Protein 2WEE (pdb70)

Sequence (381 aa):
TATQITGVVLAAGRSNRLGTPKQLLPYRDTTVLGATLDVARQAGFDQLILTLGGAASAVRRAAMMALDGTDVVVVEGCAASLRVALARVVHHPRRATGIVLMLGDQPQVVAPATLRRRIIDVGPATEIMVCRYADGVGHPFWFSRTVFGELARRLHGDKGVWWKLVHSGRHPVRELAVDGVPLDVDDTWDDYRRLLESMTATQITGVVLAAGRSNRLGTPKQLLPYRDTTVLGATLDVARQAGFDQLILTLGGAASAVRAAMMALDGTDDVVVVVEDVERGCAASLRVALARVHHPRATGIVLMLGDQPQVAPATLRRIIDVGPATEIMVCRYADGVGHPFWFSRTTVFGEELARRLHGDKGVWKLVHSGRHPVRELAVDGVPLDVDTWDDYRRLLES

Foldseek 3Di:
DQAFEEEEEEQADAQVAAPDRQLAPDDPNGHLLVLQVVLVVLQPGPAYEYEYAPCVVVCVVRDDQPRYHYHYDVCCQPRLLRSLVPDDPRYQWYWYHYSNQSVDHSVNSNVCVVCVSVFQKEWEQEPVGTADGMIHGPVCSVVSNVFDDPPRVVCVLPDPPGPYHYDYDYDHTQGDRHVVSVVVVNVD/DDAAFEEEEEEQADDQVQAPDRQLFPDDDPGHLLVLLVVLVVLQPGPAYEYEYEPCVVVCVVRDDQPRHHYDYDYADPDDAAARVLVSLVVDDPRHQKYWYHYSNQSVDHSVVSNVCVVCVSVFQKEWEQEPVGTEDGMIHGPVCSVVSNPDRHPVCVVVVLVPPPGPYHYDYDYDHGQGPRHVVSVVVSRVD

Organism: Mycobacterium tuberculosis (strain CDC 1551 / Oshkosh) (NCBI:txid83331)

Structure (mmCIF, N/CA/C/O backbone):
data_2WEE
#
_entry.id   2WEE
#
_cell.length_a   42.219
_cell.length_b   61.019
_cell.length_c   143.386
_cell.angle_alpha   90.00
_cell.angle_beta   90.00
_cell.angle_gamma   90.00
#
_symmetry.space_group_name_H-M   'P 21 21 21'
#
loop_
_entity.id
_entity.type
_entity.pdbx_description
1 polymer 'MOBA-RELATED PROTEIN'
2 non-polymer GLYCEROL
3 water water
#
loop_
_atom_site.group_PDB
_atom_site.id
_atom_site.type_symbol
_atom_site.label_atom_id
_atom_site.label_alt_id
_atom_site.label_comp_id
_atom_site.label_asym_id
_atom_site.label_entity_id
_atom_site.label_seq_id
_atom_site.pdbx_PDB_ins_code
_atom_site.Cartn_x
_atom_site.Cartn_y
_atom_site.Cartn_z
_atom_site.occupancy
_atom_site.B_iso_or_equiv
_atom_site.auth_seq_id
_atom_site.auth_comp_id
_atom_site.auth_asym_id
_atom_site.auth_atom_id
_atom_site.pdbx_PDB_model_num
ATOM 1 N N . THR A 1 2 ? 16.062 -16.390 53.013 1.00 33.76 2 THR A N 1
ATOM 2 C CA . THR A 1 2 ? 16.587 -15.239 53.813 1.00 32.15 2 THR A CA 1
ATOM 3 C C . THR A 1 2 ? 15.572 -14.834 54.882 1.00 31.78 2 THR A C 1
ATOM 4 O O . THR A 1 2 ? 14.358 -14.832 54.626 1.00 32.78 2 THR A O 1
ATOM 8 N N . ALA A 1 3 ? 16.067 -14.489 56.073 1.00 29.68 3 ALA A N 1
ATOM 9 C CA . ALA A 1 3 ? 15.210 -14.064 57.176 1.00 28.69 3 ALA A CA 1
ATOM 10 C C . ALA A 1 3 ? 14.431 -12.771 56.885 1.00 27.26 3 ALA A C 1
ATOM 11 O O . ALA A 1 3 ? 13.315 -12.587 57.382 1.00 28.20 3 ALA A O 1
ATOM 13 N N . THR A 1 4 ? 15.027 -11.870 56.102 1.00 22.88 4 THR A N 1
ATOM 14 C CA . THR A 1 4 ? 14.360 -10.638 55.700 1.00 18.88 4 THR A CA 1
ATOM 15 C C . THR A 1 4 ? 14.122 -10.678 54.200 1.00 19.01 4 THR A C 1
ATOM 16 O O . THR A 1 4 ? 14.806 -11.391 53.477 1.00 16.82 4 THR A O 1
ATOM 20 N N . GLN A 1 5 ? 13.152 -9.888 53.743 1.00 18.26 5 GLN A N 1
ATOM 21 C CA . GLN A 1 5 ? 12.753 -9.877 52.350 1.00 19.18 5 GLN A CA 1
ATOM 22 C C . GLN A 1 5 ? 12.686 -8.459 51.816 1.00 18.31 5 GLN A C 1
ATOM 23 O O . GLN A 1 5 ? 12.630 -7.502 52.589 1.00 18.10 5 GLN A O 1
ATOM 29 N N . ILE A 1 6 ? 12.726 -8.332 50.491 1.00 17.60 6 ILE A N 1
ATOM 30 C CA . ILE A 1 6 ? 12.512 -7.051 49.838 1.00 19.33 6 ILE A CA 1
ATOM 31 C C . ILE A 1 6 ? 11.385 -7.235 48.837 1.00 19.05 6 ILE A C 1
ATOM 32 O O . ILE A 1 6 ? 11.384 -8.189 48.062 1.00 18.71 6 ILE A O 1
ATOM 37 N N . THR A 1 7 ? 10.417 -6.323 48.888 1.00 15.66 7 THR A N 1
ATOM 38 C CA . THR A 1 7 ? 9.264 -6.404 48.021 1.00 15.52 7 THR A CA 1
ATOM 39 C C . THR A 1 7 ? 9.331 -5.314 46.977 1.00 15.51 7 THR A C 1
ATOM 40 O O . THR A 1 7 ? 9.697 -4.174 47.271 1.00 15.52 7 THR A O 1
ATOM 44 N N . GLY A 1 8 ? 9.001 -5.684 45.745 1.00 13.69 8 GLY A N 1
ATOM 45 C CA . GLY A 1 8 ? 8.893 -4.729 44.661 1.00 14.70 8 GLY A CA 1
ATOM 46 C C . GLY A 1 8 ? 7.430 -4.409 44.461 1.00 12.81 8 GLY A C 1
ATOM 47 O O . GLY A 1 8 ? 6.559 -5.298 44.539 1.00 15.12 8 GLY A O 1
ATOM 48 N N . VAL A 1 9 ? 7.157 -3.134 44.246 1.00 11.40 9 VAL A N 1
ATOM 49 C CA . VAL A 1 9 ? 5.794 -2.657 43.988 1.00 13.56 9 VAL A CA 1
ATOM 50 C C . VAL A 1 9 ? 5.797 -1.889 42.666 1.00 13.77 9 VAL A C 1
ATOM 51 O O . VAL A 1 9 ? 6.495 -0.892 42.525 1.00 12.68 9 VAL A O 1
ATOM 55 N N . VAL A 1 10 ? 5.034 -2.391 41.700 1.00 12.43 10 VAL A N 1
ATOM 56 C CA . VAL A 1 10 ? 4.863 -1.709 40.415 1.00 13.67 10 VAL A CA 1
ATOM 57 C C . VAL A 1 10 ? 3.491 -1.043 40.405 1.00 13.37 10 VAL A C 1
ATOM 58 O O . VAL A 1 10 ? 2.466 -1.723 40.465 1.00 15.02 10 VAL A O 1
ATOM 62 N N . LEU A 1 11 ? 3.464 0.278 40.317 1.00 13.56 11 LEU A N 1
ATOM 63 C CA . LEU A 1 11 ? 2.228 0.988 40.296 1.00 13.07 11 LEU A CA 1
ATOM 64 C C . LEU A 1 11 ? 1.816 1.159 38.845 1.00 15.00 11 LEU A C 1
ATOM 65 O O . LEU A 1 11 ? 2.545 1.696 38.083 1.00 15.39 11 LEU A O 1
ATOM 70 N N . ALA A 1 12 ? 0.645 0.641 38.516 1.00 15.25 12 ALA A N 1
ATOM 71 C CA . ALA A 1 12 ? 0.150 0.726 37.161 1.00 16.22 12 ALA A CA 1
ATOM 72 C C . ALA A 1 12 ? -1.354 1.032 37.092 1.00 17.71 12 ALA A C 1
ATOM 73 O O . ALA A 1 12 ? -2.013 0.546 36.267 1.00 17.86 12 ALA A O 1
ATOM 75 N N . ALA A 1 13 ? -1.838 1.820 38.019 1.00 20.16 13 ALA A N 1
ATOM 76 C CA . ALA A 1 13 ? -3.276 2.025 38.135 1.00 24.17 13 ALA A CA 1
ATOM 77 C C . ALA A 1 13 ? -3.774 3.251 37.388 1.00 26.24 13 ALA A C 1
ATOM 78 O O . ALA A 1 13 ? -4.985 3.382 37.172 1.00 25.84 13 ALA A O 1
ATOM 80 N N . GLY A 1 14 ? -2.844 4.130 37.004 1.00 27.59 14 GLY A N 1
ATOM 81 C CA . GLY A 1 14 ? -3.150 5.391 36.306 1.00 29.81 14 GLY A CA 1
ATOM 82 C C . GLY A 1 14 ? -3.854 5.221 34.968 1.00 31.61 14 GLY A C 1
ATOM 83 O O . GLY A 1 14 ? -3.618 4.249 34.250 1.00 30.29 14 GLY A O 1
ATOM 84 N N . ARG A 1 15 ? -4.720 6.177 34.633 1.00 33.23 15 ARG A N 1
ATOM 85 C CA . ARG A 1 15 ? -5.570 6.068 33.443 1.00 34.25 15 ARG A CA 1
ATOM 86 C C . ARG A 1 15 ? -4.942 6.649 32.175 1.00 34.00 15 ARG A C 1
ATOM 87 O O . ARG A 1 15 ? -3.914 7.318 32.230 1.00 34.79 15 ARG A O 1
ATOM 95 N N . SER A 1 16 ? -5.582 6.387 31.038 1.00 33.19 16 SER A N 1
ATOM 96 C CA . SER A 1 16 ? -5.003 6.646 29.722 1.00 32.06 16 SER A CA 1
ATOM 97 C C . SER A 1 16 ? -5.873 7.592 28.895 1.00 32.77 16 SER A C 1
ATOM 98 O O . SER A 1 16 ? -6.155 7.335 27.717 1.00 33.78 16 SER A O 1
ATOM 101 N N . ASN A 1 17 ? -6.248 8.708 29.514 1.00 32.47 17 ASN A N 1
ATOM 102 C CA . ASN A 1 17 ? -7.274 9.613 28.983 1.00 32.86 17 ASN A CA 1
ATOM 103 C C . ASN A 1 17 ? -7.017 10.228 27.598 1.00 30.59 17 ASN A C 1
ATOM 104 O O . ASN A 1 17 ? -7.959 10.485 26.837 1.00 30.87 17 ASN A O 1
ATOM 109 N N . ARG A 1 18 ? -5.751 10.465 27.274 1.00 26.92 18 ARG A N 1
ATOM 110 C CA . ARG A 1 18 ? -5.392 11.136 26.021 1.00 26.40 18 ARG A CA 1
ATOM 111 C C . ARG A 1 18 ? -4.835 10.161 24.979 1.00 23.51 18 ARG A C 1
ATOM 112 O O . ARG A 1 18 ? -4.253 10.581 23.970 1.00 24.69 18 ARG A O 1
ATOM 120 N N . LEU A 1 19 ? -5.026 8.867 25.227 1.00 20.83 19 LEU A N 1
ATOM 121 C CA . LEU A 1 19 ? -4.593 7.811 24.297 1.00 18.64 19 LEU A CA 1
ATOM 122 C C . LEU A 1 19 ? -5.754 7.148 23.557 1.00 17.38 19 LEU A C 1
ATOM 123 O O . LEU A 1 19 ? -5.691 6.982 22.339 1.00 17.91 19 LEU A O 1
ATOM 128 N N . GLY A 1 20 ? -6.798 6.753 24.285 1.00 17.98 20 GLY A N 1
ATOM 129 C CA . GLY A 1 20 ? -7.936 6.042 23.687 1.00 17.78 20 GLY A CA 1
ATOM 130 C C . GLY A 1 20 ? -7.807 4.531 23.802 1.00 17.35 20 GLY A C 1
ATOM 131 O O . GLY A 1 20 ? -8.648 3.776 23.295 1.00 17.57 20 GLY A O 1
ATOM 132 N N . THR A 1 21 ? -6.727 4.099 24.448 1.00 16.63 21 THR A N 1
ATOM 133 C CA . THR A 1 21 ? -6.423 2.690 24.679 1.00 15.91 21 THR A CA 1
ATOM 134 C C . THR A 1 21 ? -5.535 2.618 25.930 1.00 16.30 21 THR A C 1
ATOM 135 O O . THR A 1 21 ? -4.816 3.577 26.208 1.00 16.08 21 THR A O 1
ATOM 139 N N . PRO A 1 22 ? -5.592 1.505 26.698 1.00 15.19 22 PRO A N 1
ATOM 140 C CA . PRO A 1 22 ? -4.762 1.432 27.920 1.00 14.23 22 PRO A CA 1
ATOM 141 C C . PRO A 1 22 ? -3.239 1.525 27.684 1.00 14.93 22 PRO A C 1
ATOM 142 O O . PRO A 1 22 ? -2.659 0.729 26.934 1.00 14.37 22 PRO A O 1
ATOM 146 N N . LYS A 1 23 ? -2.601 2.494 28.334 1.00 14.71 23 LYS A N 1
ATOM 147 C CA . LYS A 1 23 ? -1.159 2.702 28.195 1.00 14.58 23 LYS A CA 1
ATOM 148 C C . LYS A 1 23 ? -0.354 1.456 28.589 1.00 13.91 23 LYS A C 1
ATOM 149 O O . LYS A 1 23 ? 0.742 1.194 28.050 1.00 14.33 23 LYS A O 1
ATOM 155 N N . GLN A 1 24 ? -0.897 0.693 29.544 1.00 13.24 24 GLN A N 1
ATOM 156 C CA . GLN A 1 24 ? -0.243 -0.503 30.056 1.00 15.52 24 GLN A CA 1
ATOM 157 C C . GLN A 1 24 ? -0.045 -1.552 28.959 1.00 15.01 24 GLN A C 1
ATOM 158 O O . GLN A 1 24 ? 0.889 -2.345 29.018 1.00 15.65 24 GLN A O 1
ATOM 164 N N . LEU A 1 25 ? -0.927 -1.543 27.961 1.00 15.01 25 LEU A N 1
ATOM 165 C CA . LEU A 1 25 ? -0.924 -2.585 26.926 1.00 14.25 25 LEU A CA 1
ATOM 166 C C . LEU A 1 25 ? -0.361 -2.137 25.571 1.00 16.23 25 LEU A C 1
ATOM 167 O O . LEU A 1 25 ? -0.420 -2.888 24.603 1.00 15.44 25 LEU A O 1
ATOM 172 N N . LEU A 1 26 ? 0.207 -0.933 25.512 1.00 14.15 26 LEU A N 1
ATOM 173 C CA . LEU A 1 26 ? 0.853 -0.446 24.288 1.00 15.32 26 LEU A CA 1
ATOM 174 C C . LEU A 1 26 ? 2.006 -1.377 23.909 1.00 15.27 26 LEU A C 1
ATOM 175 O O . LEU A 1 26 ? 2.703 -1.873 24.789 1.00 12.63 26 LEU A O 1
ATOM 180 N N . PRO A 1 27 ? 2.197 -1.640 22.601 1.00 16.46 27 PRO A N 1
ATOM 181 C CA . PRO A 1 27 ? 3.289 -2.528 22.225 1.00 16.54 27 PRO A CA 1
ATOM 182 C C . PRO A 1 27 ? 4.636 -1.901 22.541 1.00 16.89 27 PRO A C 1
ATOM 183 O O . PRO A 1 27 ? 4.821 -0.700 22.344 1.00 15.10 27 PRO A O 1
ATOM 187 N N . TYR A 1 28 ? 5.556 -2.715 23.047 1.00 17.90 28 TYR A N 1
ATOM 188 C CA . TYR A 1 28 ? 6.924 -2.283 23.279 1.00 18.59 28 TYR A CA 1
ATOM 189 C C . TYR A 1 28 ? 7.819 -3.499 23.176 1.00 20.42 28 TYR A C 1
ATOM 190 O O . TYR A 1 28 ? 7.606 -4.485 23.874 1.00 19.94 28 TYR A O 1
ATOM 199 N N . ARG A 1 29 ? 8.792 -3.436 22.270 1.00 24.79 29 ARG A N 1
ATOM 200 C CA . ARG A 1 29 ? 9.834 -4.469 22.148 1.00 27.53 29 ARG A CA 1
ATOM 201 C C . ARG A 1 29 ? 9.264 -5.889 22.233 1.00 28.49 29 ARG A C 1
ATOM 202 O O . ARG A 1 29 ? 9.646 -6.670 23.114 1.00 29.39 29 ARG A O 1
ATOM 210 N N . ASP A 1 30 ? 8.291 -6.198 21.402 1.00 29.34 30 ASP A N 1
ATOM 211 C CA . ASP A 1 30 ? 7.727 -7.554 21.331 1.00 29.36 30 ASP A CA 1
ATOM 212 C C . ASP A 1 30 ? 6.906 -7.981 22.516 1.00 27.32 30 ASP A C 1
ATOM 213 O O . ASP A 1 30 ? 6.535 -9.074 22.625 1.00 28.65 30 ASP A O 1
ATOM 218 N N . THR A 1 31 ? 6.561 -7.027 23.355 1.00 24.33 31 THR A N 1
ATOM 219 C CA . THR A 1 31 ? 5.714 -7.236 24.506 1.00 22.35 31 THR A CA 1
ATOM 220 C C . THR A 1 31 ? 4.892 -5.964 24.712 1.00 21.16 31 THR A C 1
ATOM 221 O O . THR A 1 31 ? 4.678 -5.283 23.776 1.00 21.17 31 THR A O 1
ATOM 225 N N . THR A 1 32 ? 4.317 -5.745 25.880 1.00 18.44 32 THR A N 1
ATOM 226 C CA . THR A 1 32 ? 3.646 -4.493 26.195 1.00 18.92 32 THR A CA 1
ATOM 227 C C . THR A 1 32 ? 4.502 -3.555 27.088 1.00 17.17 32 THR A C 1
ATOM 228 O O . THR A 1 32 ? 5.434 -3.973 27.644 1.00 15.19 32 THR A O 1
ATOM 232 N N . VAL A 1 33 ? 4.159 -2.273 27.197 1.00 15.72 33 VAL A N 1
ATOM 233 C CA . VAL A 1 33 ? 4.892 -1.376 28.105 1.00 14.21 33 VAL A CA 1
ATOM 234 C C . VAL A 1 33 ? 4.923 -1.940 29.535 1.00 13.93 33 VAL A C 1
ATOM 235 O O . VAL A 1 33 ? 5.989 -2.050 30.160 1.00 13.01 33 VAL A O 1
ATOM 239 N N . LEU A 1 34 ? 3.753 -2.305 30.048 1.00 12.73 34 LEU A N 1
ATOM 240 C CA . LEU A 1 34 ? 3.692 -2.878 31.393 1.00 12.33 34 LEU A CA 1
ATOM 241 C C . LEU A 1 34 ? 4.405 -4.240 31.475 1.00 12.70 34 LEU A C 1
ATOM 242 O O . LEU A 1 34 ? 5.104 -4.521 32.448 1.00 14.24 34 LEU A O 1
ATOM 247 N N . GLY A 1 35 ? 4.225 -5.078 30.461 1.00 14.95 35 GLY A N 1
ATOM 248 C CA . GLY A 1 35 ? 4.915 -6.372 30.409 1.00 14.28 35 GLY A CA 1
ATOM 249 C C . GLY A 1 35 ? 6.436 -6.260 30.481 1.00 14.56 35 GLY A C 1
ATOM 250 O O . GLY A 1 35 ? 7.091 -7.002 31.234 1.00 15.03 35 GLY A O 1
ATOM 251 N N . ALA A 1 36 ? 7.002 -5.348 29.692 1.00 13.21 36 ALA A N 1
ATOM 252 C CA . ALA A 1 36 ? 8.445 -5.104 29.732 1.00 15.28 36 ALA A CA 1
ATOM 253 C C . ALA A 1 36 ? 8.891 -4.679 31.131 1.00 15.31 36 ALA A C 1
ATOM 254 O O . ALA A 1 36 ? 9.899 -5.163 31.624 1.00 14.56 36 ALA A O 1
ATOM 256 N N . THR A 1 37 ? 8.150 -3.756 31.750 1.00 15.41 37 THR A N 1
ATOM 257 C CA . THR A 1 37 ? 8.430 -3.323 33.133 1.00 14.58 37 THR A CA 1
ATOM 258 C C . THR A 1 37 ? 8.421 -4.501 34.104 1.00 15.76 37 THR A C 1
ATOM 259 O O . THR A 1 37 ? 9.354 -4.673 34.895 1.00 14.73 37 THR A O 1
ATOM 263 N N . LEU A 1 38 ? 7.380 -5.321 34.021 1.00 16.26 38 LEU A N 1
ATOM 264 C CA . LEU A 1 38 ? 7.300 -6.515 34.879 1.00 15.66 38 LEU A CA 1
ATOM 265 C C . LEU A 1 38 ? 8.445 -7.494 34.604 1.00 16.62 38 LEU A C 1
ATOM 266 O O . LEU A 1 38 ? 9.007 -8.082 35.535 1.00 18.56 38 LEU A O 1
ATOM 271 N N . ASP A 1 39 ? 8.800 -7.665 33.333 1.00 17.44 39 ASP A N 1
ATOM 272 C CA . ASP A 1 39 ? 9.918 -8.534 32.965 1.00 17.63 39 ASP A CA 1
ATOM 273 C C . ASP A 1 39 ? 11.222 -8.096 33.611 1.00 18.40 39 ASP A C 1
ATOM 274 O O . ASP A 1 39 ? 11.987 -8.931 34.087 1.00 21.37 39 ASP A O 1
ATOM 279 N N . VAL A 1 40 ? 11.466 -6.790 33.615 1.00 17.20 40 VAL A N 1
ATOM 280 C CA . VAL A 1 40 ? 12.639 -6.211 34.255 1.00 18.10 40 VAL A CA 1
ATOM 281 C C . VAL A 1 40 ? 12.579 -6.479 35.769 1.00 19.06 40 VAL A C 1
ATOM 282 O O . VAL A 1 40 ? 13.560 -6.954 36.355 1.00 16.73 40 VAL A O 1
ATOM 286 N N . ALA A 1 41 ? 11.433 -6.174 36.393 1.00 18.43 41 ALA A N 1
ATOM 287 C CA . ALA A 1 41 ? 11.238 -6.416 37.843 1.00 15.03 41 ALA A CA 1
ATOM 288 C C . ALA A 1 41 ? 11.476 -7.881 38.227 1.00 14.28 41 ALA A C 1
ATOM 289 O O . ALA A 1 41 ? 12.000 -8.170 39.301 1.00 16.23 41 ALA A O 1
ATOM 291 N N . ARG A 1 42 ? 11.097 -8.790 37.339 1.00 17.59 42 ARG A N 1
ATOM 292 C CA . ARG A 1 42 ? 11.241 -10.228 37.597 1.00 18.45 42 ARG A CA 1
ATOM 293 C C . ARG A 1 42 ? 12.693 -10.717 37.591 1.00 20.23 42 ARG A C 1
ATOM 294 O O . ARG A 1 42 ? 12.975 -11.808 38.097 1.00 18.99 42 ARG A O 1
ATOM 302 N N . GLN A 1 43 ? 13.591 -9.920 37.012 1.00 19.72 43 GLN A N 1
ATOM 303 C CA . GLN A 1 43 ? 15.027 -10.233 36.954 1.00 23.02 43 GLN A CA 1
ATOM 304 C C . GLN A 1 43 ? 15.800 -9.701 38.162 1.00 23.03 43 GLN A C 1
ATOM 305 O O . GLN A 1 43 ? 16.946 -10.099 38.390 1.00 25.02 43 GLN A O 1
ATOM 311 N N . ALA A 1 44 ? 15.168 -8.808 38.927 1.00 20.75 44 ALA A N 1
ATOM 312 C CA . ALA A 1 44 ? 15.826 -8.051 39.983 1.00 19.67 44 ALA A CA 1
ATOM 313 C C . ALA A 1 44 ? 16.143 -8.853 41.242 1.00 19.61 44 ALA A C 1
ATOM 314 O O . ALA A 1 44 ? 16.998 -8.453 42.022 1.00 21.83 44 ALA A O 1
ATOM 316 N N . GLY A 1 45 ? 15.449 -9.969 41.449 1.00 18.93 45 GLY A N 1
ATOM 317 C CA . GLY A 1 45 ? 15.682 -10.778 42.649 1.00 18.82 45 GLY A CA 1
ATOM 318 C C . GLY A 1 45 ? 14.828 -10.365 43.841 1.00 19.05 45 GLY A C 1
ATOM 319 O O . GLY A 1 45 ? 15.231 -10.582 45.005 1.00 19.42 45 GLY A O 1
ATOM 320 N N . PHE A 1 46 ? 13.656 -9.782 43.560 1.00 18.33 46 PHE A N 1
ATOM 321 C CA . PHE A 1 46 ? 12.668 -9.471 44.615 1.00 15.91 46 PHE A CA 1
ATOM 322 C C . PHE A 1 46 ? 12.116 -10.760 45.215 1.00 16.35 46 PHE A C 1
ATOM 323 O O . PHE A 1 46 ? 11.999 -11.767 44.520 1.00 17.32 46 PHE A O 1
ATOM 331 N N . ASP A 1 47 ? 11.797 -10.727 46.506 1.00 14.63 47 ASP A N 1
ATOM 332 C CA . ASP A 1 47 ? 11.177 -11.879 47.164 1.00 15.44 47 ASP A CA 1
ATOM 333 C C . ASP A 1 47 ? 9.677 -11.912 46.903 1.00 14.52 47 ASP A C 1
ATOM 334 O O . ASP A 1 47 ? 9.051 -12.948 46.997 1.00 15.44 47 ASP A O 1
ATOM 339 N N . GLN A 1 48 ? 9.118 -10.737 46.607 1.00 13.56 48 GLN A N 1
ATOM 340 C CA . GLN A 1 48 ? 7.701 -10.574 46.331 1.00 13.25 48 GLN A CA 1
ATOM 341 C C . GLN A 1 48 ? 7.537 -9.449 45.335 1.00 13.36 48 GLN A C 1
ATOM 342 O O . GLN A 1 48 ? 8.271 -8.451 45.395 1.00 13.57 48 GLN A O 1
ATOM 348 N N . LEU A 1 49 ? 6.551 -9.578 44.455 1.00 14.10 49 LEU A N 1
ATOM 349 C CA . LEU A 1 49 ? 6.272 -8.520 43.481 1.00 14.22 49 LEU A CA 1
ATOM 350 C C . LEU A 1 49 ? 4.784 -8.240 43.507 1.00 15.20 49 LEU A C 1
ATOM 351 O O . LEU A 1 49 ? 3.963 -9.154 43.342 1.00 15.67 49 LEU A O 1
ATOM 356 N N . ILE A 1 50 ? 4.452 -6.980 43.779 1.00 13.37 50 ILE A N 1
ATOM 357 C CA . ILE A 1 50 ? 3.067 -6.518 43.855 1.00 14.26 50 ILE A CA 1
ATOM 358 C C . ILE A 1 50 ? 2.817 -5.594 42.684 1.00 13.84 50 ILE A C 1
ATOM 359 O O . ILE A 1 50 ? 3.646 -4.742 42.387 1.00 14.38 50 ILE A O 1
ATOM 364 N N . LEU A 1 51 ? 1.672 -5.760 42.030 1.00 12.62 51 LEU A N 1
ATOM 365 C CA . LEU A 1 51 ? 1.280 -4.911 40.902 1.00 13.48 51 LEU A CA 1
ATOM 366 C C . LEU A 1 51 ? -0.062 -4.254 41.185 1.00 12.40 51 LEU A C 1
ATOM 367 O O . LEU A 1 51 ? -1.003 -4.950 41.532 1.00 13.47 51 LEU A O 1
ATOM 372 N N . THR A 1 52 ? -0.163 -2.921 41.057 1.00 12.59 52 THR A N 1
ATOM 373 C CA . THR A 1 52 ? -1.484 -2.300 41.212 1.00 16.29 52 THR A CA 1
ATOM 374 C C . THR A 1 52 ? -2.096 -1.994 39.856 1.00 16.19 52 THR A C 1
ATOM 375 O O . THR A 1 52 ? -1.396 -1.534 38.938 1.00 15.48 52 THR A O 1
ATOM 379 N N . LEU A 1 53 ? -3.398 -2.227 39.731 1.00 15.01 53 LEU A N 1
ATOM 380 C CA . LEU A 1 53 ? -4.103 -1.901 38.502 1.00 16.44 53 LEU A CA 1
ATOM 381 C C . LEU A 1 53 ? -5.366 -1.099 38.795 1.00 18.25 53 LEU A C 1
ATOM 382 O O . LEU A 1 53 ? -5.859 -1.102 39.926 1.00 15.88 53 LEU A O 1
ATOM 387 N N . GLY A 1 54 ? -5.871 -0.406 37.771 1.00 18.60 54 GLY A N 1
ATOM 388 C CA . GLY A 1 54 ? -7.060 0.436 37.892 1.00 20.30 54 GLY A CA 1
ATOM 389 C C . GLY A 1 54 ? -8.133 0.027 36.906 1.00 19.86 54 GLY A C 1
ATOM 390 O O . GLY A 1 54 ? -8.435 -1.148 36.771 1.00 22.41 54 GLY A O 1
ATOM 391 N N . GLY A 1 55 ? -8.702 1.006 36.201 1.00 22.33 55 GLY A N 1
ATOM 392 C CA . GLY A 1 55 ? -9.779 0.736 35.249 1.00 22.55 55 GLY A CA 1
ATOM 393 C C . GLY A 1 55 ? -9.422 -0.335 34.235 1.00 23.36 55 GLY A C 1
ATOM 394 O O . GLY A 1 55 ? -10.274 -1.121 33.822 1.00 24.63 55 GLY A O 1
ATOM 395 N N . ALA A 1 56 ? -8.148 -0.371 33.852 1.00 22.68 56 ALA A N 1
ATOM 396 C CA . ALA A 1 56 ? -7.654 -1.313 32.849 1.00 22.57 56 ALA A CA 1
ATOM 397 C C . ALA A 1 56 ? -7.402 -2.741 33.355 1.00 21.79 56 ALA A C 1
ATOM 398 O O . ALA A 1 56 ? -6.942 -3.595 32.588 1.00 22.93 56 ALA A O 1
ATOM 400 N N . ALA A 1 57 ? -7.738 -3.017 34.619 1.00 20.65 57 ALA A N 1
ATOM 401 C CA . ALA A 1 57 ? -7.389 -4.293 35.252 1.00 19.86 57 ALA A CA 1
ATOM 402 C C . ALA A 1 57 ? -7.809 -5.523 34.468 1.00 20.08 57 ALA A C 1
ATOM 403 O O . ALA A 1 57 ? -6.964 -6.367 34.167 1.00 21.26 57 ALA A O 1
ATOM 405 N N . SER A 1 58 ? -9.094 -5.626 34.122 1.00 20.97 58 SER A N 1
ATOM 406 C CA . SER A 1 58 ? -9.574 -6.817 33.403 1.00 23.12 58 SER A CA 1
ATOM 407 C C . SER A 1 58 ? -8.924 -7.000 32.029 1.00 22.86 58 SER A C 1
ATOM 408 O O . SER A 1 58 ? -8.582 -8.130 31.638 1.00 22.04 58 SER A O 1
ATOM 411 N N . ALA A 1 59 ? -8.734 -5.891 31.317 1.00 22.43 59 ALA A N 1
ATOM 412 C CA . ALA A 1 59 ? -8.060 -5.914 30.020 1.00 23.26 59 ALA A CA 1
ATOM 413 C C . ALA A 1 59 ? -6.604 -6.336 30.162 1.00 23.14 59 ALA A C 1
ATOM 414 O O . ALA A 1 59 ? -6.099 -7.115 29.348 1.00 23.36 59 ALA A O 1
ATOM 416 N N . VAL A 1 60 ? -5.934 -5.830 31.199 1.00 20.85 60 VAL A N 1
ATOM 417 C CA . VAL A 1 60 ? -4.566 -6.228 31.486 1.00 20.00 60 VAL A CA 1
ATOM 418 C C . VAL A 1 60 ? -4.532 -7.712 31.861 1.00 21.63 60 VAL A C 1
ATOM 419 O O . VAL A 1 60 ? -3.690 -8.439 31.357 1.00 20.77 60 VAL A O 1
ATOM 423 N N . ARG A 1 61 ? -5.455 -8.147 32.725 1.00 23.56 61 ARG A N 1
ATOM 424 C CA A ARG A 1 61 ? -5.504 -9.546 33.160 0.50 25.99 61 ARG A CA 1
ATOM 425 C CA B ARG A 1 61 ? -5.517 -9.543 33.167 0.50 26.44 61 ARG A CA 1
ATOM 426 C C . ARG A 1 61 ? -5.733 -10.514 32.006 1.00 27.30 61 ARG A C 1
ATOM 427 O O . ARG A 1 61 ? -5.186 -11.625 32.003 1.00 28.25 61 ARG A O 1
ATOM 442 N N . ALA A 1 62 ? -6.533 -10.094 31.028 1.00 27.97 62 ALA A N 1
ATOM 443 C CA . ALA A 1 62 ? -6.865 -10.943 29.878 1.00 28.89 62 ALA A CA 1
ATOM 444 C C . ALA A 1 62 ? -5.748 -10.984 28.830 1.00 29.20 62 ALA A C 1
ATOM 445 O O . ALA A 1 62 ? -5.705 -11.890 27.992 1.00 29.23 62 ALA A O 1
ATOM 447 N N . ALA A 1 63 ? -4.848 -10.004 28.876 1.00 28.15 63 ALA A N 1
ATOM 448 C CA . ALA A 1 63 ? -3.789 -9.893 27.871 1.00 27.73 63 ALA A CA 1
ATOM 449 C C . ALA A 1 63 ? -2.431 -10.353 28.375 1.00 27.05 63 ALA A C 1
ATOM 450 O O . ALA A 1 63 ? -1.552 -10.701 27.579 1.00 29.65 63 ALA A O 1
ATOM 452 N N . MET A 1 64 ? -2.279 -10.391 29.695 1.00 26.09 64 MET A N 1
ATOM 453 C CA A MET A 1 64 ? -0.972 -10.597 30.307 0.50 25.94 64 MET A CA 1
ATOM 454 C CA B MET A 1 64 ? -0.978 -10.583 30.323 0.50 25.58 64 MET A CA 1
ATOM 455 C C . MET A 1 64 ? -1.006 -11.675 31.384 1.00 25.38 64 MET A C 1
ATOM 456 O O . MET A 1 64 ? -1.954 -11.761 32.156 1.00 25.64 64 MET A O 1
ATOM 465 N N . ALA A 1 65 ? 0.043 -12.495 31.424 1.00 27.34 65 ALA A N 1
ATOM 466 C CA . ALA A 1 65 ? 0.173 -13.525 32.449 1.00 28.73 65 ALA A CA 1
ATOM 467 C C . ALA A 1 65 ? 0.830 -12.920 33.700 1.00 31.06 65 ALA A C 1
ATOM 468 O O . ALA A 1 65 ? 1.953 -12.409 33.640 1.00 32.54 65 ALA A O 1
ATOM 470 N N . LEU A 1 66 ? 0.120 -12.981 34.827 1.00 32.30 66 LEU A N 1
ATOM 471 C CA . LEU A 1 66 ? 0.548 -12.303 36.054 1.00 33.46 66 LEU A CA 1
ATOM 472 C C . LEU A 1 66 ? 0.851 -13.261 37.214 1.00 35.18 66 LEU A C 1
ATOM 473 O O . LEU A 1 66 ? 0.766 -12.890 38.391 1.00 35.54 66 LEU A O 1
ATOM 478 N N . ASP A 1 67 ? 1.210 -14.496 36.867 1.00 35.86 67 ASP A N 1
ATOM 479 C CA . ASP A 1 67 ? 1.690 -15.478 37.834 1.00 37.09 67 ASP A CA 1
ATOM 480 C C . ASP A 1 67 ? 2.975 -14.970 38.492 1.00 35.50 67 ASP A C 1
ATOM 481 O O . ASP A 1 67 ? 3.771 -14.262 37.864 1.00 37.01 67 ASP A O 1
ATOM 486 N N . GLY A 1 68 ? 3.157 -15.314 39.762 1.00 33.88 68 GLY A N 1
ATOM 487 C CA . GLY A 1 68 ? 4.304 -14.839 40.531 1.00 29.28 68 GLY A CA 1
ATOM 488 C C . GLY A 1 68 ? 4.136 -13.431 41.071 1.00 26.13 68 GLY A C 1
ATOM 489 O O . GLY A 1 68 ? 4.970 -12.955 41.830 1.00 22.74 68 GLY A O 1
ATOM 490 N N . THR A 1 69 ? 3.038 -12.777 40.698 1.00 24.39 69 THR A N 1
ATOM 491 C CA . THR A 1 69 ? 2.778 -11.390 41.090 1.00 23.51 69 THR A CA 1
ATOM 492 C C . THR A 1 69 ? 1.491 -11.302 41.909 1.00 21.14 69 THR A C 1
ATOM 493 O O . THR A 1 69 ? 0.483 -11.920 41.564 1.00 18.62 69 THR A O 1
ATOM 497 N N . ASP A 1 70 ? 1.529 -10.538 42.995 1.00 16.08 70 ASP A N 1
ATOM 498 C CA . ASP A 1 70 ? 0.327 -10.272 43.768 1.00 15.01 70 ASP A CA 1
ATOM 499 C C . ASP A 1 70 ? -0.348 -9.071 43.122 1.00 15.86 70 ASP A C 1
ATOM 500 O O . ASP A 1 70 ? 0.235 -7.980 43.084 1.00 15.06 70 ASP A O 1
ATOM 505 N N . VAL A 1 71 ? -1.541 -9.274 42.565 1.00 14.87 71 VAL A N 1
ATOM 506 C CA . VAL A 1 71 ? -2.259 -8.194 41.868 1.00 15.66 71 VAL A CA 1
ATOM 507 C C . VAL A 1 71 ? -3.317 -7.575 42.777 1.00 15.45 71 VAL A C 1
ATOM 508 O O . VAL A 1 71 ? -4.130 -8.284 43.383 1.00 15.09 71 VAL A O 1
ATOM 512 N N . VAL A 1 72 ? -3.314 -6.251 42.831 1.00 17.44 72 VAL A N 1
ATOM 513 C CA . VAL A 1 72 ? -4.203 -5.467 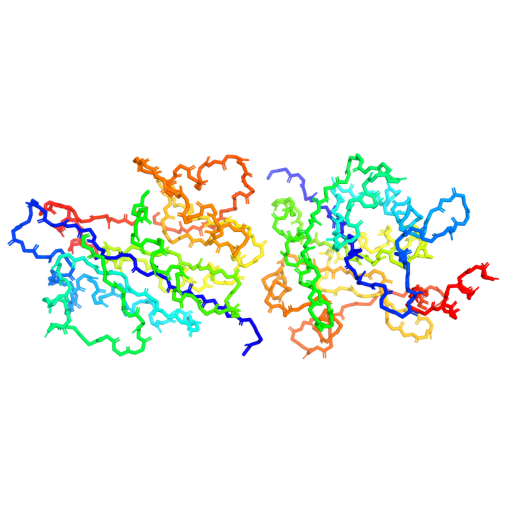43.667 1.00 16.95 72 VAL A CA 1
ATOM 514 C C . VAL A 1 72 ? -4.920 -4.453 42.777 1.00 14.65 72 VAL A C 1
ATOM 515 O O . VAL A 1 72 ? -4.285 -3.778 41.976 1.00 14.24 72 VAL A O 1
ATOM 519 N N . VAL A 1 73 ? -6.242 -4.389 42.900 1.00 16.06 73 VAL A N 1
ATOM 520 C CA . VAL A 1 73 ? -7.056 -3.513 42.048 1.00 18.14 73 VAL A CA 1
ATOM 521 C C . VAL A 1 73 ? -7.690 -2.361 42.854 1.00 19.61 73 VAL A C 1
ATOM 522 O O . VAL A 1 73 ? -8.244 -2.569 43.948 1.00 18.98 73 VAL A O 1
ATOM 526 N N . VAL A 1 74 ? -7.550 -1.145 42.331 1.00 19.71 74 VAL A N 1
ATOM 527 C CA . VAL A 1 74 ? -8.256 0.035 42.839 1.00 24.10 74 VAL A CA 1
ATOM 528 C C . VAL A 1 74 ? -9.233 0.509 41.771 1.00 25.96 74 VAL A C 1
ATOM 529 O O . VAL A 1 74 ? -9.096 0.156 40.595 1.00 26.09 74 VAL A O 1
ATOM 533 N N . GLU A 1 75 ? -10.208 1.320 42.170 1.00 29.73 75 GLU A N 1
ATOM 534 C CA . GLU A 1 75 ? -11.094 1.986 41.210 1.00 31.70 75 GLU A CA 1
ATOM 535 C C . GLU A 1 75 ? -10.601 3.388 40.857 1.00 32.48 75 GLU A C 1
ATOM 536 O O . GLU A 1 75 ? -9.468 3.753 41.177 1.00 33.38 75 GLU A O 1
ATOM 542 N N . GLY A 1 80 ? 1.228 11.132 45.326 1.00 53.55 80 GLY A N 1
ATOM 543 C CA . GLY A 1 80 ? 1.448 10.409 44.083 1.00 54.40 80 GLY A CA 1
ATOM 544 C C . GLY A 1 80 ? 0.902 8.997 44.172 1.00 54.71 80 GLY A C 1
ATOM 545 O O . GLY A 1 80 ? 1.595 8.090 44.635 1.00 55.42 80 GLY A O 1
ATOM 546 N N . CYS A 1 81 ? -0.342 8.817 43.725 1.00 53.91 81 CYS A N 1
ATOM 547 C CA . CYS A 1 81 ? -1.026 7.510 43.734 1.00 52.06 81 CYS A CA 1
ATOM 548 C C . CYS A 1 81 ? -1.299 6.998 45.144 1.00 48.42 81 CYS A C 1
ATOM 549 O O . CYS A 1 81 ? -0.942 5.864 45.488 1.00 47.04 81 CYS A O 1
ATOM 552 N N . ALA A 1 82 ? -1.948 7.843 45.943 1.00 44.71 82 ALA A N 1
ATOM 553 C CA . ALA A 1 82 ? -2.215 7.563 47.356 1.00 40.86 82 ALA A CA 1
ATOM 554 C C . ALA A 1 82 ? -2.948 6.237 47.605 1.00 37.93 82 ALA A C 1
ATOM 555 O O . ALA A 1 82 ? -2.455 5.387 48.355 1.00 36.35 82 ALA A O 1
ATOM 557 N N . ALA A 1 83 ? -4.102 6.059 46.959 1.00 32.98 83 ALA A N 1
ATOM 558 C CA . ALA A 1 83 ? -4.940 4.870 47.143 1.00 28.50 83 ALA A CA 1
ATOM 559 C C . ALA A 1 83 ? -4.282 3.589 46.640 1.00 23.34 83 ALA A C 1
ATOM 560 O O . ALA A 1 83 ? -4.373 2.540 47.281 1.00 22.45 83 ALA A O 1
ATOM 562 N N . SER A 1 84 ? -3.625 3.684 45.490 1.00 22.27 84 SER A N 1
ATOM 563 C CA . SER A 1 84 ? -2.975 2.536 44.862 1.00 22.26 84 SER A CA 1
ATOM 564 C C . SER A 1 84 ? -1.836 2.019 45.756 1.00 22.18 84 SER A C 1
ATOM 565 O O . SER A 1 84 ? -1.750 0.816 46.048 1.00 23.49 84 SER A O 1
ATOM 568 N N . LEU A 1 85 ? -0.987 2.940 46.216 1.00 22.37 85 LEU A N 1
ATOM 569 C CA . LEU A 1 85 ? 0.124 2.576 47.091 1.00 22.73 85 LEU A CA 1
ATOM 570 C C . LEU A 1 85 ? -0.383 2.035 48.431 1.00 20.44 85 LEU A C 1
ATOM 571 O O . LEU A 1 85 ? 0.131 1.034 48.935 1.00 19.78 85 LEU A O 1
ATOM 576 N N . ARG A 1 86 ? -1.384 2.707 48.999 1.00 19.78 86 ARG A N 1
ATOM 577 C CA . ARG A 1 86 ? -2.035 2.285 50.242 1.00 19.15 86 ARG A CA 1
ATOM 578 C C . ARG A 1 86 ? -2.464 0.817 50.195 1.00 16.41 86 ARG A C 1
ATOM 579 O O . ARG A 1 86 ? -2.209 0.050 51.130 1.00 19.07 86 ARG A O 1
ATOM 587 N N . VAL A 1 87 ? -3.126 0.419 49.115 1.00 15.28 87 VAL A N 1
ATOM 588 C CA . VAL A 1 87 ? -3.643 -0.965 49.040 1.00 14.81 87 VAL A CA 1
ATOM 589 C C . VAL A 1 87 ? -2.535 -1.961 48.650 1.00 12.86 87 VAL A C 1
ATOM 590 O O . VAL A 1 87 ? -2.600 -3.151 48.997 1.00 14.41 87 VAL A O 1
ATOM 594 N N . ALA A 1 88 ? -1.490 -1.484 47.987 1.00 12.99 88 ALA A N 1
ATOM 595 C CA . ALA A 1 88 ? -0.302 -2.327 47.765 1.00 12.75 88 ALA A CA 1
ATOM 596 C C . ALA A 1 88 ? 0.386 -2.667 49.094 1.00 11.59 88 ALA A C 1
ATOM 597 O O . ALA A 1 88 ? 0.790 -3.827 49.328 1.00 13.34 88 ALA A O 1
ATOM 599 N N . LEU A 1 89 ? 0.526 -1.664 49.961 1.00 12.93 89 LEU A N 1
ATOM 600 C CA . LEU A 1 89 ? 1.162 -1.894 51.266 1.00 12.27 89 LEU A CA 1
ATOM 601 C C . LEU A 1 89 ? 0.488 -3.015 52.068 1.00 12.85 89 LEU A C 1
ATOM 602 O O . LEU A 1 89 ? 1.148 -3.775 52.764 1.00 12.56 89 LEU A O 1
ATOM 607 N N . ALA A 1 90 ? -0.828 -3.131 51.944 1.00 11.91 90 ALA A N 1
ATOM 608 C CA . ALA A 1 90 ? -1.587 -4.149 52.646 1.00 11.04 90 ALA A CA 1
ATOM 609 C C . ALA A 1 90 ? -1.126 -5.556 52.260 1.00 10.35 90 ALA A C 1
ATOM 610 O O . ALA A 1 90 ? -1.302 -6.501 53.010 1.00 11.64 90 ALA A O 1
ATOM 612 N N . ARG A 1 91 ? -0.535 -5.685 51.073 1.00 11.36 91 ARG A N 1
ATOM 613 C CA . ARG A 1 91 ? -0.104 -7.011 50.590 1.00 12.63 91 ARG A CA 1
ATOM 614 C C . ARG A 1 91 ? 1.370 -7.306 50.898 1.00 11.48 91 ARG A C 1
ATOM 615 O O . ARG A 1 91 ? 1.831 -8.432 50.738 1.00 11.50 91 ARG A O 1
ATOM 623 N N . VAL A 1 92 ? 2.124 -6.302 51.328 1.00 12.56 92 VAL A N 1
ATOM 624 C CA A VAL A 1 92 ? 3.554 -6.498 51.617 0.50 11.25 92 VAL A CA 1
ATOM 625 C CA B VAL A 1 92 ? 3.555 -6.513 51.600 0.50 12.32 92 VAL A CA 1
ATOM 626 C C . VAL A 1 92 ? 3.785 -7.571 52.694 1.00 13.00 92 VAL A C 1
ATOM 627 O O . VAL A 1 92 ? 3.186 -7.531 53.765 1.00 12.48 92 VAL A O 1
ATOM 634 N N . HIS A 1 93 ? 4.647 -8.548 52.409 1.00 12.51 93 HIS A N 1
ATOM 635 C CA A HIS A 1 93 ? 4.988 -9.600 53.353 0.50 14.42 93 HIS A CA 1
ATOM 636 C CA B HIS A 1 93 ? 4.947 -9.603 53.376 0.50 14.54 93 HIS A CA 1
ATOM 637 C C . HIS A 1 93 ? 5.483 -9.030 54.698 1.00 13.75 93 HIS A C 1
ATOM 638 O O . HIS A 1 93 ? 6.293 -8.089 54.700 1.00 14.88 93 HIS A O 1
ATOM 651 N N . PRO A 1 94 ? 5.029 -9.599 55.839 1.00 14.81 94 PRO A N 1
ATOM 652 C CA . PRO A 1 94 ? 5.519 -9.112 57.132 1.00 14.97 94 PRO A CA 1
ATOM 653 C C . PRO A 1 94 ? 7.047 -9.132 57.270 1.00 14.87 94 PRO A C 1
ATOM 654 O O . PRO A 1 94 ? 7.597 -8.305 57.978 1.00 16.37 94 PRO A O 1
ATOM 658 N N . ARG A 1 95 ? 7.734 -10.066 56.608 1.00 13.83 95 ARG A N 1
ATOM 659 C CA A ARG A 1 95 ? 9.189 -10.126 56.746 0.50 13.24 95 ARG A CA 1
ATOM 660 C CA B ARG A 1 95 ? 9.192 -10.156 56.708 0.50 12.88 95 ARG A CA 1
ATOM 661 C C . ARG A 1 95 ? 9.915 -9.175 55.785 1.00 14.01 95 ARG A C 1
ATOM 662 O O . ARG A 1 95 ? 11.141 -9.075 55.824 1.00 13.10 95 ARG A O 1
ATOM 677 N N . ALA A 1 96 ? 9.161 -8.454 54.941 1.00 12.66 96 ALA A N 1
ATOM 678 C CA . ALA A 1 96 ? 9.779 -7.452 54.077 1.00 11.87 96 ALA A CA 1
ATOM 679 C C . ALA A 1 96 ? 10.172 -6.267 54.971 1.00 12.79 96 ALA A C 1
ATOM 680 O O . ALA A 1 96 ? 9.376 -5.830 55.802 1.00 15.29 96 ALA A O 1
ATOM 682 N N . THR A 1 97 ? 11.397 -5.776 54.815 1.00 12.20 97 THR A N 1
ATOM 683 C CA . THR A 1 97 ? 11.880 -4.637 55.592 1.00 13.44 97 THR A CA 1
ATOM 684 C C . THR A 1 97 ? 11.683 -3.321 54.845 1.00 14.14 97 THR A C 1
ATOM 685 O O . THR A 1 97 ? 11.985 -2.233 55.364 1.00 12.25 97 THR A O 1
ATOM 689 N N . GLY A 1 98 ? 11.121 -3.418 53.651 1.00 12.98 98 GLY A N 1
ATOM 690 C CA . GLY A 1 98 ? 10.824 -2.240 52.851 1.00 10.94 98 GLY A CA 1
ATOM 691 C C . GLY A 1 98 ? 10.372 -2.618 51.457 1.00 12.28 98 GLY A C 1
ATOM 692 O O . GLY A 1 98 ? 10.285 -3.821 51.109 1.00 12.36 98 GLY A O 1
ATOM 693 N N . ILE A 1 99 ? 10.102 -1.586 50.658 1.00 13.03 99 ILE A N 1
ATOM 694 C CA . ILE A 1 99 ? 9.684 -1.762 49.290 1.00 13.40 99 ILE A CA 1
ATOM 695 C C . ILE A 1 99 ? 10.565 -1.010 48.334 1.00 12.67 99 ILE A C 1
ATOM 696 O O . ILE A 1 99 ? 11.075 0.057 48.685 1.00 12.14 99 ILE A O 1
ATOM 701 N N . VAL A 1 100 ? 10.685 -1.550 47.126 1.00 13.01 100 VAL A N 1
ATOM 702 C CA . VAL A 1 100 ? 11.197 -0.766 45.997 1.00 13.67 100 VAL A CA 1
ATOM 703 C C . VAL A 1 100 ? 10.026 -0.389 45.095 1.00 12.84 100 VAL A C 1
ATOM 704 O O . VAL A 1 100 ? 9.273 -1.257 44.628 1.00 13.39 100 VAL A O 1
ATOM 708 N N . LEU A 1 101 ? 9.883 0.913 44.849 1.00 13.97 101 LEU A N 1
ATOM 709 C CA . LEU A 1 101 ? 8.718 1.424 44.153 1.00 14.36 101 LEU A CA 1
ATOM 710 C C . LEU A 1 101 ? 9.081 1.731 42.705 1.00 14.60 101 LEU A C 1
ATOM 711 O O . LEU A 1 101 ? 10.027 2.490 42.443 1.00 16.04 101 LEU A O 1
ATOM 716 N N . MET A 1 102 ? 8.317 1.146 41.778 1.00 13.51 102 MET A N 1
ATOM 717 C CA . MET A 1 102 ? 8.521 1.307 40.320 1.00 14.07 102 MET A CA 1
ATOM 718 C C . MET A 1 102 ? 7.205 1.735 39.657 1.00 14.09 102 MET A C 1
ATOM 719 O O . MET A 1 102 ? 6.119 1.406 40.134 1.00 15.55 102 MET A O 1
ATOM 724 N N . LEU A 1 103 ? 7.296 2.476 38.556 1.00 15.96 103 LEU A N 1
ATOM 725 C CA . LEU A 1 103 ? 6.086 2.826 37.804 1.00 14.21 103 LEU A CA 1
ATOM 726 C C . LEU A 1 103 ? 5.915 1.941 36.573 1.00 14.23 103 LEU A C 1
ATOM 727 O O . LEU A 1 103 ? 6.894 1.630 35.880 1.00 13.66 103 LEU A O 1
ATOM 732 N N . GLY A 1 104 ? 4.669 1.538 36.327 1.00 13.77 104 GLY A N 1
ATOM 733 C CA . GLY A 1 104 ? 4.332 0.582 35.278 1.00 12.85 104 GLY A CA 1
ATOM 734 C C . GLY A 1 104 ? 4.681 1.054 33.873 1.00 14.18 104 GLY A C 1
ATOM 735 O O . GLY A 1 104 ? 4.888 0.242 32.978 1.00 16.30 104 GLY A O 1
ATOM 736 N N . ASP A 1 105 ? 4.779 2.362 33.678 1.00 16.82 105 ASP A N 1
ATOM 737 C CA . ASP A 1 105 ? 5.063 2.906 32.345 1.00 17.88 105 ASP A CA 1
ATOM 738 C C . ASP A 1 105 ? 6.526 3.345 32.178 1.00 17.44 105 ASP A C 1
ATOM 739 O O . ASP A 1 105 ? 6.842 4.224 31.365 1.00 17.03 105 ASP A O 1
ATOM 744 N N . GLN A 1 106 ? 7.415 2.734 32.957 1.00 17.26 106 GLN A N 1
ATOM 745 C CA . GLN A 1 106 ? 8.853 3.021 32.873 1.00 19.35 106 GLN A CA 1
ATOM 746 C C . GLN A 1 106 ? 9.650 1.734 32.619 1.00 19.06 106 GLN A C 1
ATOM 747 O O . GLN A 1 106 ? 10.422 1.286 33.492 1.00 18.51 106 GLN A O 1
ATOM 753 N N . PRO A 1 107 ? 9.467 1.134 31.420 1.00 15.70 107 PRO A N 1
ATOM 754 C CA . PRO A 1 107 ? 10.111 -0.133 31.099 1.00 16.81 107 PRO A CA 1
ATOM 755 C C . PRO A 1 107 ? 11.615 -0.014 30.822 1.00 15.59 107 PRO A C 1
ATOM 756 O O . PRO A 1 107 ? 12.282 -1.034 30.669 1.00 18.37 107 PRO A O 1
ATOM 760 N N . GLN A 1 108 ? 12.128 1.219 30.757 1.00 17.67 108 GLN A N 1
ATOM 761 C CA . GLN A 1 108 ? 13.538 1.474 30.457 1.00 18.40 108 GLN A CA 1
ATOM 762 C C . GLN A 1 108 ? 14.472 1.404 31.670 1.00 18.38 108 GLN A C 1
ATOM 763 O O . GLN A 1 108 ? 15.686 1.562 31.516 1.00 17.55 108 GLN A O 1
ATOM 769 N N . VAL A 1 109 ? 13.906 1.213 32.862 1.00 19.63 109 VAL A N 1
ATOM 770 C CA A VAL A 1 109 ? 14.730 1.041 34.053 0.50 19.81 109 VAL A CA 1
ATOM 771 C CA B VAL A 1 109 ? 14.704 1.018 34.075 0.50 19.13 109 VAL A CA 1
ATOM 772 C C . VAL A 1 109 ? 15.545 -0.240 33.889 1.00 20.51 109 VAL A C 1
ATOM 773 O O . VAL A 1 109 ? 15.030 -1.277 33.477 1.00 21.21 109 VAL A O 1
ATOM 780 N N . ALA A 1 110 ? 16.844 -0.140 34.164 1.00 21.56 110 ALA A N 1
ATOM 781 C CA . ALA A 1 110 ? 17.752 -1.260 33.977 1.00 21.21 110 ALA A CA 1
ATOM 782 C C . ALA A 1 110 ? 17.665 -2.240 35.148 1.00 21.92 110 ALA A C 1
ATOM 783 O O . ALA A 1 110 ? 17.559 -1.821 36.309 1.00 21.04 110 ALA A O 1
ATOM 785 N N . PRO A 1 111 ? 17.689 -3.548 34.853 1.00 21.09 111 PRO A N 1
ATOM 786 C CA . PRO A 1 111 ? 17.738 -4.544 35.924 1.00 21.10 111 PRO A CA 1
ATOM 787 C C . PRO A 1 111 ? 18.917 -4.310 36.887 1.00 20.09 111 PRO A C 1
ATOM 788 O O . PRO A 1 111 ? 18.775 -4.560 38.092 1.00 18.37 111 PRO A O 1
ATOM 792 N N . ALA A 1 112 ? 20.052 -3.824 36.369 1.00 17.73 112 ALA A N 1
ATOM 793 C CA . ALA A 1 112 ? 21.215 -3.478 37.207 1.00 19.17 112 ALA A CA 1
ATOM 794 C C . ALA A 1 112 ? 20.899 -2.397 38.249 1.00 18.04 112 ALA A C 1
ATOM 795 O O . ALA A 1 112 ? 21.395 -2.433 39.382 1.00 17.90 112 ALA A O 1
ATOM 797 N N . THR A 1 113 ? 20.092 -1.426 37.845 1.00 19.30 113 THR A N 1
ATOM 798 C CA . THR A 1 113 ? 19.660 -0.350 38.738 1.00 17.76 113 THR A CA 1
ATOM 799 C C . THR A 1 113 ? 18.808 -0.906 39.877 1.00 16.52 113 THR A C 1
ATOM 800 O O . THR A 1 113 ? 19.010 -0.548 41.048 1.00 15.61 113 THR A O 1
ATOM 804 N N . LEU A 1 114 ? 17.882 -1.806 39.548 1.00 16.17 114 LEU A N 1
ATOM 805 C CA . LEU A 1 114 ? 17.081 -2.453 40.588 1.00 16.82 114 LEU A CA 1
ATOM 806 C C . LEU A 1 114 ? 17.943 -3.285 41.509 1.00 17.48 114 LEU A C 1
ATOM 807 O O . LEU A 1 114 ? 17.731 -3.287 42.716 1.00 16.79 114 LEU A O 1
ATOM 812 N N . ARG A 1 115 ? 18.936 -3.980 40.956 1.00 16.41 115 ARG A N 1
ATOM 813 C CA A ARG A 1 115 ? 19.803 -4.777 41.805 0.50 15.86 115 ARG A CA 1
ATOM 814 C CA B ARG A 1 115 ? 19.832 -4.779 41.785 0.50 15.58 115 ARG A CA 1
ATOM 815 C C . ARG A 1 115 ? 20.620 -3.880 42.743 1.00 15.82 115 ARG A C 1
ATOM 816 O O . ARG A 1 115 ? 20.801 -4.202 43.937 1.00 15.14 115 ARG A O 1
ATOM 831 N N . ARG A 1 116 ? 21.059 -2.728 42.234 1.00 13.81 116 ARG A N 1
ATOM 832 C CA . ARG A 1 116 ? 21.831 -1.797 43.057 1.00 14.61 116 ARG A CA 1
ATOM 833 C C . ARG A 1 116 ? 21.004 -1.220 44.204 1.00 12.51 116 ARG A C 1
ATOM 834 O O . ARG A 1 116 ? 21.480 -1.119 45.331 1.00 13.41 116 ARG A O 1
ATOM 842 N N . ILE A 1 117 ? 19.771 -0.812 43.922 1.00 13.74 117 ILE A N 1
ATOM 843 C CA . ILE A 1 117 ? 18.951 -0.225 44.989 1.00 12.69 117 ILE A CA 1
ATOM 844 C C . ILE A 1 117 ? 18.545 -1.287 46.009 1.00 13.45 117 ILE A C 1
ATOM 845 O O . ILE A 1 117 ? 18.425 -0.987 47.185 1.00 13.47 117 ILE A O 1
ATOM 850 N N . ILE A 1 118 ? 18.360 -2.532 45.568 1.00 12.73 118 ILE A N 1
ATOM 851 C CA . ILE A 1 118 ? 18.069 -3.634 46.485 1.00 16.34 118 ILE A CA 1
ATOM 852 C C . ILE A 1 118 ? 19.248 -3.847 47.417 1.00 16.57 118 ILE A C 1
ATOM 853 O O . ILE A 1 118 ? 19.070 -4.161 48.602 1.00 18.71 118 ILE A O 1
ATOM 858 N N . ASP A 1 119 ? 20.448 -3.624 46.889 1.00 15.47 119 ASP A N 1
ATOM 859 C CA . ASP A 1 119 ? 21.674 -3.843 47.645 1.00 16.50 119 ASP A CA 1
ATOM 860 C C . ASP A 1 119 ? 21.936 -2.774 48.698 1.00 16.55 119 ASP A C 1
ATOM 861 O O . ASP A 1 119 ? 22.147 -3.100 49.869 1.00 19.45 119 ASP A O 1
ATOM 866 N N . VAL A 1 120 ? 21.917 -1.499 48.297 1.00 13.10 120 VAL A N 1
ATOM 867 C CA . VAL A 1 120 ? 22.253 -0.426 49.254 1.00 13.77 120 VAL A CA 1
ATOM 868 C C . VAL A 1 120 ? 21.045 0.258 49.913 1.00 12.91 120 VAL A C 1
ATOM 869 O O . VAL A 1 120 ? 21.177 0.839 50.979 1.00 12.99 120 VAL A O 1
ATOM 873 N N . GLY A 1 121 ? 19.889 0.204 49.267 1.00 12.47 121 GLY A N 1
ATOM 874 C CA . GLY A 1 121 ? 18.670 0.759 49.830 1.00 12.72 121 GLY A CA 1
ATOM 875 C C . GLY A 1 121 ? 18.316 0.379 51.270 1.00 13.37 121 GLY A C 1
ATOM 876 O O . GLY A 1 121 ? 17.949 1.248 52.056 1.00 15.49 121 GLY A O 1
ATOM 877 N N . PRO A 1 122 ? 18.364 -0.921 51.608 1.00 16.01 122 PRO A N 1
ATOM 878 C CA . PRO A 1 122 ? 17.974 -1.330 52.956 1.00 14.42 122 PRO A CA 1
ATOM 879 C C . PRO A 1 122 ? 18.727 -0.658 54.099 1.00 12.40 122 PRO A C 1
ATOM 880 O O . PRO A 1 122 ? 18.219 -0.658 55.228 1.00 14.27 122 PRO A O 1
ATOM 884 N N . ALA A 1 123 ? 19.911 -0.108 53.826 1.00 12.17 123 ALA A N 1
ATOM 885 C CA . ALA A 1 123 ? 20.643 0.636 54.870 1.00 13.55 123 ALA A CA 1
ATOM 886 C C . ALA A 1 123 ? 20.236 2.107 54.927 1.00 13.59 123 ALA A C 1
ATOM 887 O O . ALA A 1 123 ? 20.940 2.946 55.528 1.00 13.02 123 ALA A O 1
ATOM 889 N N . THR A 1 124 ? 19.086 2.425 54.319 1.00 13.66 124 THR A N 1
ATOM 890 C CA . THR A 1 124 ? 18.587 3.796 54.306 1.00 9.81 124 THR A CA 1
ATOM 891 C C . THR A 1 124 ? 17.093 3.800 54.635 1.00 10.83 124 THR A C 1
ATOM 892 O O . THR A 1 124 ? 16.422 2.757 54.507 1.00 12.14 124 THR A O 1
ATOM 896 N N . GLU A 1 125 ? 16.579 4.958 55.045 1.00 12.35 125 GLU A N 1
ATOM 897 C CA . GLU A 1 125 ? 15.154 5.104 55.304 1.00 11.60 125 GLU A CA 1
ATOM 898 C C . GLU A 1 125 ? 14.408 5.321 53.999 1.00 12.55 125 GLU A C 1
ATOM 899 O O . GLU A 1 125 ? 13.347 4.734 53.776 1.00 12.65 125 GLU A O 1
ATOM 905 N N . ILE A 1 126 ? 14.963 6.179 53.145 1.00 10.95 126 ILE A N 1
ATOM 906 C CA . ILE A 1 126 ? 14.404 6.473 51.831 1.00 11.24 126 ILE A CA 1
ATOM 907 C C . ILE A 1 126 ? 15.605 6.627 50.912 1.00 12.32 126 ILE A C 1
ATOM 908 O O . ILE A 1 126 ? 16.601 7.263 51.280 1.00 11.78 126 ILE A O 1
ATOM 913 N N . MET A 1 127 ? 15.533 6.008 49.744 1.00 11.98 127 MET A N 1
ATOM 914 C CA . MET A 1 127 ? 16.537 6.220 48.708 1.00 11.51 127 MET A CA 1
ATOM 915 C C . MET A 1 127 ? 15.851 6.525 47.388 1.00 12.27 127 MET A C 1
ATOM 916 O O . MET A 1 127 ? 14.842 5.916 47.059 1.00 12.37 127 MET A O 1
ATOM 921 N N . VAL A 1 128 ? 16.398 7.497 46.663 1.00 13.02 128 VAL A N 1
ATOM 922 C CA . VAL A 1 128 ? 15.940 7.813 45.321 1.00 13.85 128 VAL A CA 1
ATOM 923 C C . VAL A 1 128 ? 17.128 7.680 44.361 1.00 12.79 128 VAL A C 1
ATOM 924 O O . VAL A 1 128 ? 18.279 7.619 44.783 1.00 12.88 128 VAL A O 1
ATOM 928 N N . CYS A 1 129 ? 16.826 7.632 43.068 1.00 14.46 129 CYS A N 1
ATOM 929 C CA . CYS A 1 129 ? 17.863 7.627 42.040 1.00 13.83 129 CYS A CA 1
ATOM 930 C C . CYS A 1 129 ? 18.129 9.035 41.532 1.00 17.07 129 CYS A C 1
ATOM 931 O O . CYS A 1 129 ? 17.190 9.799 41.248 1.00 15.67 129 CYS A O 1
ATOM 934 N N . ARG A 1 130 ? 19.419 9.356 41.428 1.00 15.20 130 ARG A N 1
ATOM 935 C CA . ARG A 1 130 ? 19.885 10.607 40.868 1.00 16.22 130 ARG A CA 1
ATOM 936 C C . ARG A 1 130 ? 20.430 10.333 39.462 1.00 17.82 130 ARG A C 1
ATOM 937 O O . ARG A 1 130 ? 21.458 9.657 39.291 1.00 18.31 130 ARG A O 1
ATOM 945 N N . TYR A 1 131 ? 19.709 10.847 38.469 1.00 19.08 131 TYR A N 1
ATOM 946 C CA . TYR A 1 131 ? 20.103 10.777 37.064 1.00 18.72 131 TYR A CA 1
ATOM 947 C C . TYR A 1 131 ? 20.718 12.116 36.674 1.00 19.65 131 TYR A C 1
ATOM 948 O O . TYR A 1 131 ? 20.731 13.053 37.478 1.00 19.14 131 TYR A O 1
ATOM 957 N N . ALA A 1 132 ? 21.208 12.204 35.440 1.00 23.05 132 ALA A N 1
ATOM 958 C CA . ALA A 1 132 ? 21.875 13.410 34.950 1.00 24.64 132 ALA A CA 1
ATOM 959 C C . ALA A 1 132 ? 20.941 14.627 34.930 1.00 25.78 132 ALA A C 1
ATOM 960 O O . ALA A 1 132 ? 21.386 15.776 35.078 1.00 25.52 132 ALA A O 1
ATOM 962 N N . ASP A 1 133 ? 19.650 14.368 34.733 1.00 24.35 133 ASP A N 1
ATOM 963 C CA . ASP A 1 133 ? 18.674 15.435 34.602 1.00 24.30 133 ASP A CA 1
ATOM 964 C C . ASP A 1 133 ? 17.686 15.523 35.775 1.00 23.85 133 ASP A C 1
ATOM 965 O O . ASP A 1 133 ? 16.655 16.203 35.680 1.00 25.28 133 ASP A O 1
ATOM 970 N N . GLY A 1 134 ? 18.003 14.844 36.875 1.00 21.44 134 GLY A N 1
ATOM 971 C CA . GLY A 1 134 ? 17.219 14.978 38.102 1.00 19.64 134 GLY A CA 1
ATOM 972 C C . GLY A 1 134 ? 16.950 13.681 38.853 1.00 19.17 134 GLY A C 1
ATOM 973 O O . GLY A 1 134 ? 17.586 12.664 38.610 1.00 18.78 134 GLY A O 1
ATOM 974 N N . VAL A 1 135 ? 15.986 13.740 39.762 1.00 17.66 135 VAL A N 1
ATOM 975 C CA . VAL A 1 135 ? 15.650 12.630 40.652 1.00 17.02 135 VAL A CA 1
ATOM 976 C C . VAL A 1 135 ? 14.535 11.781 40.037 1.00 16.53 135 VAL A C 1
ATOM 977 O O . VAL A 1 135 ? 13.557 12.315 39.526 1.00 16.45 135 VAL A O 1
ATOM 981 N N . GLY A 1 136 ? 14.673 10.458 40.099 1.00 15.56 136 GLY A N 1
ATOM 982 C CA . GLY A 1 136 ? 13.621 9.594 39.552 1.00 16.59 136 GLY A CA 1
ATOM 983 C C . GLY A 1 136 ? 13.526 8.224 40.191 1.00 15.07 136 GLY A C 1
ATOM 984 O O . GLY A 1 136 ? 14.325 7.879 41.075 1.00 14.31 136 GLY A O 1
ATOM 985 N N . HIS A 1 137 ? 12.522 7.456 39.757 1.00 15.84 137 HIS A N 1
ATOM 986 C CA . HIS A 1 137 ? 12.373 6.055 40.174 1.00 15.28 137 HIS A CA 1
ATOM 987 C C . HIS A 1 137 ? 13.505 5.223 39.587 1.00 15.83 137 HIS A C 1
ATOM 988 O O . HIS A 1 137 ? 14.116 5.621 38.593 1.00 17.37 137 HIS A O 1
ATOM 995 N N . PRO A 1 138 ? 13.787 4.056 40.194 1.00 14.42 138 PRO A N 1
ATOM 996 C CA . PRO A 1 138 ? 13.076 3.502 41.371 1.00 14.25 138 PRO A CA 1
ATOM 997 C C . PRO A 1 138 ? 13.392 4.203 42.696 1.00 13.42 138 PRO A C 1
ATOM 998 O O . PRO A 1 138 ? 14.483 4.764 42.873 1.00 14.24 138 PRO A O 1
ATOM 1002 N N . PHE A 1 139 ? 12.423 4.133 43.610 1.00 14.38 139 PHE A N 1
ATOM 1003 C CA . PHE A 1 139 ? 12.610 4.567 44.982 1.00 12.72 139 PHE A CA 1
ATOM 1004 C C . PHE A 1 139 ? 12.653 3.374 45.948 1.00 12.72 139 PHE A C 1
ATOM 1005 O O . PHE A 1 139 ? 12.034 2.344 45.710 1.00 15.35 139 PHE A O 1
ATOM 1013 N N . TRP A 1 140 ? 13.372 3.535 47.051 1.00 10.72 140 TRP A N 1
ATOM 1014 C CA . TRP A 1 140 ? 13.309 2.604 48.169 1.00 13.01 140 TRP A CA 1
ATOM 1015 C C . TRP A 1 140 ? 12.654 3.261 49.380 1.00 11.96 140 TRP A C 1
ATOM 1016 O O . TRP A 1 140 ? 12.962 4.413 49.706 1.00 13.19 140 TRP A O 1
ATOM 1027 N N . PHE A 1 141 ? 11.746 2.528 50.053 1.00 12.55 141 PHE A N 1
ATOM 1028 C CA . PHE A 1 141 ? 11.141 3.028 51.301 1.00 12.14 141 PHE A CA 1
ATOM 1029 C C . PHE A 1 141 ? 11.235 1.972 52.361 1.00 12.67 141 PHE A C 1
ATOM 1030 O O . PHE A 1 141 ? 10.746 0.845 52.172 1.00 11.80 141 PHE A O 1
ATOM 1038 N N . SER A 1 142 ? 11.845 2.334 53.486 1.00 12.34 142 SER A N 1
ATOM 1039 C CA . SER A 1 142 ? 11.924 1.407 54.629 1.00 12.50 142 SER A CA 1
ATOM 1040 C C . SER A 1 142 ? 10.534 1.231 55.224 1.00 12.59 142 SER A C 1
ATOM 1041 O O . SER A 1 142 ? 9.691 2.127 55.142 1.00 14.33 142 SER A O 1
ATOM 1044 N N . ARG A 1 143 ? 10.307 0.091 55.860 1.00 12.80 143 ARG A N 1
ATOM 1045 C CA . ARG A 1 143 ? 9.116 -0.143 56.667 1.00 11.71 143 ARG A CA 1
ATOM 1046 C C . ARG A 1 143 ? 8.840 0.977 57.660 1.00 13.58 143 ARG A C 1
ATOM 1047 O O . ARG A 1 143 ? 7.689 1.246 57.988 1.00 15.52 143 ARG A O 1
ATOM 1055 N N . THR A 1 144 ? 9.882 1.668 58.111 1.00 13.76 144 THR A N 1
ATOM 1056 C CA . THR A 1 144 ? 9.686 2.746 59.101 1.00 14.64 144 THR A CA 1
ATOM 1057 C C . THR A 1 144 ? 8.878 3.923 58.567 1.00 14.85 144 THR A C 1
ATOM 1058 O O . THR A 1 144 ? 8.419 4.752 59.356 1.00 16.39 144 THR A O 1
ATOM 1062 N N . VAL A 1 145 ? 8.734 4.020 57.247 1.00 14.20 145 VAL A N 1
ATOM 1063 C CA . VAL A 1 145 ? 7.850 5.044 56.679 1.00 15.41 145 VAL A CA 1
ATOM 1064 C C . VAL A 1 145 ? 6.554 4.519 56.027 1.00 15.01 145 VAL A C 1
ATOM 1065 O O . VAL A 1 145 ? 5.850 5.286 55.362 1.00 13.10 145 VAL A O 1
ATOM 1069 N N . PHE A 1 146 ? 6.222 3.240 56.216 1.00 14.03 146 PHE A N 1
ATOM 1070 C CA . PHE A 1 146 ? 4.970 2.692 55.656 1.00 12.69 146 PHE A CA 1
ATOM 1071 C C . PHE A 1 146 ? 3.741 3.435 56.139 1.00 12.40 146 PHE A C 1
ATOM 1072 O O . PHE A 1 146 ? 2.834 3.702 55.353 1.00 13.04 146 PHE A O 1
ATOM 1080 N N . GLY A 1 147 ? 3.713 3.775 57.421 1.00 16.39 147 GLY A N 1
ATOM 1081 C CA . GLY A 1 147 ? 2.633 4.572 57.980 1.00 15.97 147 GLY A CA 1
ATOM 1082 C C . GLY A 1 147 ? 2.475 5.908 57.272 1.00 15.74 147 GLY A C 1
ATOM 1083 O O . GLY A 1 147 ? 1.361 6.312 56.948 1.00 17.10 147 GLY A O 1
ATOM 1084 N N . GLU A 1 148 ? 3.583 6.605 57.025 1.00 14.90 148 GLU A N 1
ATOM 1085 C CA . GLU A 1 148 ? 3.494 7.885 56.321 1.00 13.99 148 GLU A CA 1
ATOM 1086 C C . GLU A 1 148 ? 3.017 7.701 54.887 1.00 13.59 148 GLU A C 1
ATOM 1087 O O . GLU A 1 148 ? 2.219 8.496 54.393 1.00 15.56 148 GLU A O 1
ATOM 1093 N N . LEU A 1 149 ? 3.515 6.658 54.216 1.00 12.62 149 LEU A N 1
ATOM 1094 C CA . LEU A 1 149 ? 3.096 6.360 52.841 1.00 12.68 149 LEU A CA 1
ATOM 1095 C C . LEU A 1 149 ? 1.587 6.116 52.739 1.00 12.30 149 LEU A C 1
ATOM 1096 O O . LEU A 1 149 ? 0.947 6.534 51.768 1.00 14.93 149 LEU A O 1
ATOM 1101 N N . ALA A 1 150 ? 1.046 5.476 53.771 1.00 11.82 150 ALA A N 1
ATOM 1102 C CA . ALA A 1 150 ? -0.363 5.113 53.825 1.00 14.30 150 ALA A CA 1
ATOM 1103 C C . ALA A 1 150 ? -1.228 6.334 54.069 1.00 15.56 150 ALA A C 1
ATOM 1104 O O . ALA A 1 150 ? -2.431 6.300 53.807 1.00 17.80 150 ALA A O 1
ATOM 1106 N N . ARG A 1 151 ? -0.620 7.416 54.549 1.00 17.32 151 ARG A N 1
ATOM 1107 C CA A ARG A 1 151 ? -1.376 8.635 54.847 0.50 17.69 151 ARG A CA 1
ATOM 1108 C CA B ARG A 1 151 ? -1.351 8.647 54.857 0.50 17.69 151 ARG A CA 1
ATOM 1109 C C . ARG A 1 151 ? -1.168 9.732 53.800 1.00 18.81 151 ARG A C 1
ATOM 1110 O O . ARG A 1 151 ? -1.628 10.858 53.977 1.00 21.69 151 ARG A O 1
ATOM 1125 N N . LEU A 1 152 ? -0.502 9.392 52.700 1.00 20.71 152 LEU A N 1
ATOM 1126 C CA . LEU A 1 152 ? -0.257 10.354 51.636 1.00 23.43 152 LEU A CA 1
ATOM 1127 C C . LEU A 1 152 ? -1.549 10.868 51.011 1.00 26.67 152 LEU A C 1
ATOM 1128 O O . LEU A 1 152 ? -2.490 10.102 50.821 1.00 27.29 152 LEU A O 1
ATOM 1133 N N . HIS A 1 153 ? -1.577 12.170 50.713 1.00 30.62 153 HIS A N 1
ATOM 1134 C CA . HIS A 1 153 ? -2.748 12.845 50.136 1.00 32.81 153 HIS A CA 1
ATOM 1135 C C . HIS A 1 153 ? -2.332 14.044 49.270 1.00 33.69 153 HIS A C 1
ATOM 1136 O O . HIS A 1 153 ? -1.180 14.486 49.312 1.00 33.87 153 HIS A O 1
ATOM 1143 N N . GLY A 1 154 ? -3.284 14.561 48.500 1.00 34.85 154 GLY A N 1
ATOM 1144 C CA . GLY A 1 154 ? -3.049 15.708 47.630 1.00 34.53 154 GLY A CA 1
ATOM 1145 C C . GLY A 1 154 ? -2.292 15.318 46.376 1.00 34.38 154 GLY A C 1
ATOM 1146 O O . GLY A 1 154 ? -2.178 14.133 46.042 1.00 32.88 154 GLY A O 1
ATOM 1147 N N . ASP A 1 155 ? -1.780 16.327 45.676 1.00 34.05 155 ASP A N 1
ATOM 1148 C CA . ASP A 1 155 ? -0.963 16.105 44.490 1.00 34.24 155 ASP A CA 1
ATOM 1149 C C . ASP A 1 155 ? 0.481 15.810 44.867 1.00 32.28 155 ASP A C 1
ATOM 1150 O O . ASP A 1 155 ? 1.014 16.373 45.834 1.00 33.72 155 ASP A O 1
ATOM 1155 N N . LYS A 1 156 ? 1.104 14.929 44.084 1.00 30.83 156 LYS A N 1
ATOM 1156 C CA . LYS A 1 156 ? 2.548 14.669 44.158 1.00 28.00 156 LYS A CA 1
ATOM 1157 C C . LYS A 1 156 ? 3.002 14.282 45.572 1.00 25.75 156 LYS A C 1
ATOM 1158 O O . LYS A 1 156 ? 4.088 14.656 45.999 1.00 24.55 156 LYS A O 1
ATOM 1164 N N . GLY A 1 157 ? 2.160 13.527 46.283 1.00 22.64 157 GLY A N 1
ATOM 1165 C CA . GLY A 1 157 ? 2.454 13.064 47.642 1.00 20.42 157 GLY A CA 1
ATOM 1166 C C . GLY A 1 157 ? 3.765 12.289 47.806 1.00 16.40 157 GLY A C 1
ATOM 1167 O O . GLY A 1 157 ? 4.550 12.608 48.697 1.00 18.67 157 GLY A O 1
ATOM 1168 N N . VAL A 1 158 ? 4.017 11.293 46.958 1.00 17.48 158 VAL A N 1
ATOM 1169 C CA . VAL A 1 158 ? 5.291 10.535 47.054 1.00 18.21 158 VAL A CA 1
ATOM 1170 C C . VAL A 1 158 ? 6.491 11.444 46.741 1.00 20.47 158 VAL A C 1
ATOM 1171 O O . VAL A 1 158 ? 7.501 11.424 47.451 1.00 21.43 158 VAL A O 1
ATOM 1175 N N . TRP A 1 159 ? 6.355 12.236 45.683 1.00 20.18 159 TRP A N 1
ATOM 1176 C CA A TRP A 1 159 ? 7.418 13.140 45.264 0.50 20.24 159 TRP A CA 1
ATOM 1177 C CA B TRP A 1 159 ? 7.402 13.168 45.250 0.50 19.75 159 TRP A CA 1
ATOM 1178 C C . TRP A 1 159 ? 7.751 14.129 46.377 1.00 20.06 159 TRP A C 1
ATOM 1179 O O . TRP A 1 159 ? 8.922 14.319 46.721 1.00 20.32 159 TRP A O 1
ATOM 1200 N N . LYS A 1 160 ? 6.717 14.736 46.960 1.00 21.31 160 LYS A N 1
ATOM 1201 C CA . LYS A 1 160 ? 6.866 15.611 48.112 1.00 23.09 160 LYS A CA 1
ATOM 1202 C C . LYS A 1 160 ? 7.636 14.895 49.228 1.00 22.89 160 LYS A C 1
ATOM 1203 O O . LYS A 1 160 ? 8.594 15.454 49.780 1.00 22.66 160 LYS A O 1
ATOM 1209 N N . LEU A 1 161 ? 7.238 13.653 49.526 1.00 19.65 161 LEU A N 1
ATOM 1210 C CA . LEU A 1 161 ? 7.902 12.871 50.557 1.00 20.89 161 LEU A CA 1
ATOM 1211 C C . LEU A 1 161 ? 9.393 12.693 50.264 1.00 20.06 161 LEU A C 1
ATOM 1212 O O . LEU A 1 161 ? 10.214 12.974 51.129 1.00 24.36 161 LEU A O 1
ATOM 1217 N N . VAL A 1 162 ? 9.746 12.254 49.060 1.00 19.93 162 VAL A N 1
ATOM 1218 C CA . VAL A 1 162 ? 11.159 11.942 48.766 1.00 21.91 162 VAL A CA 1
ATOM 1219 C C . VAL A 1 162 ? 12.038 13.180 48.621 1.00 22.01 162 VAL A C 1
ATOM 1220 O O . VAL A 1 162 ? 13.277 13.072 48.585 1.00 22.22 162 VAL A O 1
ATOM 1224 N N . HIS A 1 163 ? 11.399 14.352 48.547 1.00 23.76 163 HIS A N 1
ATOM 1225 C CA . HIS A 1 163 ? 12.114 15.635 48.522 1.00 23.21 163 HIS A CA 1
ATOM 1226 C C . HIS A 1 163 ? 12.051 16.345 49.853 1.00 23.91 163 HIS A C 1
ATOM 1227 O O . HIS A 1 163 ? 12.632 17.414 50.032 1.00 26.30 163 HIS A O 1
ATOM 1234 N N . SER A 1 164 ? 11.352 15.727 50.793 1.00 23.45 164 SER A N 1
ATOM 1235 C CA . SER A 1 164 ? 11.203 16.271 52.131 1.00 23.24 164 SER A CA 1
ATOM 1236 C C . SER A 1 164 ? 12.478 16.072 52.946 1.00 23.24 164 SER A C 1
ATOM 1237 O O . SER A 1 164 ? 13.082 14.987 52.938 1.00 25.18 164 SER A O 1
ATOM 1240 N N . GLY A 1 165 ? 12.883 17.122 53.652 1.00 23.26 165 GLY A N 1
ATOM 1241 C CA . GLY A 1 165 ? 14.007 17.039 54.578 1.00 22.21 165 GLY A CA 1
ATOM 1242 C C . GLY A 1 165 ? 13.687 16.373 55.910 1.00 23.75 165 GLY A C 1
ATOM 1243 O O . GLY A 1 165 ? 14.547 16.300 56.787 1.00 24.99 165 GLY A O 1
ATOM 1244 N N . ARG A 1 166 ? 12.454 15.880 56.067 1.00 22.45 166 ARG A N 1
ATOM 1245 C CA . ARG A 1 166 ? 12.013 15.223 57.310 1.00 20.65 166 ARG A CA 1
ATOM 1246 C C . ARG A 1 166 ? 12.565 13.815 57.519 1.00 21.37 166 ARG A C 1
ATOM 1247 O O . ARG A 1 166 ? 12.462 13.250 58.616 1.00 21.82 166 ARG A O 1
ATOM 1255 N N . HIS A 1 167 ? 13.104 13.245 56.448 1.00 17.52 167 HIS A N 1
ATOM 1256 C CA . HIS A 1 167 ? 13.799 11.965 56.504 1.00 16.24 167 HIS A CA 1
ATOM 1257 C C . HIS A 1 167 ? 15.146 12.119 55.815 1.00 14.29 167 HIS A C 1
ATOM 1258 O O . HIS A 1 167 ? 15.286 12.911 54.888 1.00 15.54 167 HIS A O 1
ATOM 1265 N N . PRO A 1 168 ? 16.143 11.351 56.263 1.00 15.37 168 PRO A N 1
ATOM 1266 C CA . PRO A 1 168 ? 17.436 11.322 55.596 1.00 15.09 168 PRO A CA 1
ATOM 1267 C C . PRO A 1 168 ? 17.382 10.576 54.257 1.00 16.67 168 PRO A C 1
ATOM 1268 O O . PRO A 1 168 ? 17.718 9.394 54.173 1.00 19.68 168 PRO A O 1
ATOM 1272 N N . VAL A 1 169 ? 16.957 11.280 53.215 1.00 14.62 169 VAL A N 1
ATOM 1273 C CA . VAL A 1 169 ? 16.823 10.696 51.873 1.00 13.08 169 VAL A CA 1
ATOM 1274 C C . VAL A 1 169 ? 18.202 10.505 51.258 1.00 13.92 169 VAL A C 1
ATOM 1275 O O . VAL A 1 169 ? 18.946 11.481 51.078 1.00 14.49 169 VAL A O 1
ATOM 1279 N N . ARG A 1 170 ? 18.557 9.256 50.957 1.00 12.45 170 ARG A N 1
ATOM 1280 C CA . ARG A 1 170 ? 19.831 8.981 50.279 1.00 11.16 170 ARG A CA 1
ATOM 1281 C C . ARG A 1 170 ? 19.676 8.876 48.759 1.00 14.09 170 ARG A C 1
ATOM 1282 O O . ARG A 1 170 ? 18.570 8.725 48.241 1.00 16.58 170 ARG A O 1
ATOM 1290 N N . GLU A 1 171 ? 20.797 8.946 48.047 1.00 15.21 171 GLU A N 1
ATOM 1291 C CA . GLU A 1 171 ? 20.754 8.953 46.581 1.00 16.17 171 GLU A CA 1
ATOM 1292 C C . GLU A 1 171 ? 21.622 7.866 45.986 1.00 16.20 171 GLU A C 1
ATOM 1293 O O . GLU A 1 171 ? 22.753 7.641 46.441 1.00 15.21 171 GLU A O 1
ATOM 1299 N N . LEU A 1 172 ? 21.073 7.186 44.982 1.00 14.41 172 LEU A N 1
ATOM 1300 C CA . LEU A 1 172 ? 21.814 6.233 44.185 1.00 15.53 172 LEU A CA 1
ATOM 1301 C C . LEU A 1 172 ? 22.089 6.895 42.842 1.00 15.44 172 LEU A C 1
ATOM 1302 O O . LEU A 1 172 ? 21.165 7.317 42.156 1.00 15.18 172 LEU A O 1
ATOM 1307 N N . ALA A 1 173 ? 23.364 6.993 42.483 1.00 16.13 173 ALA A N 1
ATOM 1308 C CA . ALA A 1 173 ? 23.781 7.531 41.181 1.00 16.74 173 ALA A CA 1
ATOM 1309 C C . ALA A 1 173 ? 23.456 6.540 40.063 1.00 17.58 173 ALA A C 1
ATOM 1310 O O . ALA A 1 173 ? 23.825 5.360 40.126 1.00 19.98 173 ALA A O 1
ATOM 1312 N N . VAL A 1 174 ? 22.742 7.013 39.053 1.00 17.33 174 VAL A N 1
ATOM 1313 C CA . VAL A 1 174 ? 22.397 6.184 37.912 1.00 18.43 174 VAL A CA 1
ATOM 1314 C C . VAL A 1 174 ? 22.667 6.944 36.610 1.00 18.82 174 VAL A C 1
ATOM 1315 O O . VAL A 1 174 ? 22.323 8.115 36.481 1.00 18.18 174 VAL A O 1
ATOM 1319 N N . ASP A 1 175 ? 23.289 6.266 35.652 1.00 22.18 175 ASP A N 1
ATOM 1320 C CA . ASP A 1 175 ? 23.554 6.851 34.325 1.00 23.02 175 ASP A CA 1
ATOM 1321 C C . ASP A 1 175 ? 22.285 7.113 33.517 1.00 23.78 175 ASP A C 1
ATOM 1322 O O . ASP A 1 175 ? 21.235 6.520 33.769 1.00 24.10 175 ASP A O 1
ATOM 1327 N N . GLY A 1 176 ? 22.397 7.995 32.529 1.00 23.83 176 GLY A N 1
ATOM 1328 C CA . GLY A 1 176 ? 21.280 8.308 31.653 1.00 24.24 176 GLY A CA 1
ATOM 1329 C C . GLY A 1 176 ? 20.305 9.292 32.266 1.00 23.35 176 GLY A C 1
ATOM 1330 O O . GLY A 1 176 ? 20.619 9.978 33.243 1.00 23.12 176 GLY A O 1
ATOM 1338 N N . VAL A 1 178 ? 16.260 10.521 33.672 1.00 25.91 178 VAL A N 1
ATOM 1339 C CA . VAL A 1 178 ? 15.055 10.143 34.403 1.00 27.85 178 VAL A CA 1
ATOM 1340 C C . VAL A 1 178 ? 14.116 9.443 33.428 1.00 29.62 178 VAL A C 1
ATOM 1341 O O . VAL A 1 178 ? 13.869 9.954 32.329 1.00 29.39 178 VAL A O 1
ATOM 1345 N N . PRO A 1 179 ? 13.626 8.248 33.804 1.00 31.44 179 PRO A N 1
ATOM 1346 C CA . PRO A 1 179 ? 12.755 7.447 32.937 1.00 32.37 179 PRO A CA 1
ATOM 1347 C C . PRO A 1 179 ? 11.571 8.225 32.358 1.00 32.66 179 PRO A C 1
ATOM 1348 O O . PRO A 1 179 ? 10.973 9.065 33.037 1.00 30.95 179 PRO A O 1
ATOM 1352 N N . LEU A 1 180 ? 11.256 7.945 31.096 1.00 35.83 180 LEU A N 1
ATOM 1353 C CA . LEU A 1 180 ? 10.107 8.548 30.428 1.00 37.13 180 LEU A CA 1
ATOM 1354 C C . LEU A 1 180 ? 8.786 7.950 30.933 1.00 37.50 180 LEU A C 1
ATOM 1355 O O . LEU A 1 180 ? 8.650 6.715 31.012 1.00 36.74 180 LEU A O 1
ATOM 1360 N N . ASP A 1 181 ? 7.848 8.843 31.279 1.00 37.40 181 ASP A N 1
ATOM 1361 C CA . ASP A 1 181 ? 6.419 8.531 31.478 1.00 37.09 181 ASP A CA 1
ATOM 1362 C C . ASP A 1 181 ? 5.675 8.443 30.139 1.00 34.00 181 ASP A C 1
ATOM 1363 O O . ASP A 1 181 ? 6.170 8.893 29.099 1.00 34.27 181 ASP A O 1
ATOM 1368 N N . VAL A 1 182 ? 4.468 7.889 30.180 1.00 30.62 182 VAL A N 1
ATOM 1369 C CA . VAL A 1 182 ? 3.632 7.777 28.988 1.00 26.02 182 VAL A CA 1
ATOM 1370 C C . VAL A 1 182 ? 2.208 8.262 29.268 1.00 24.32 182 VAL A C 1
ATOM 1371 O O . VAL A 1 182 ? 1.418 7.558 29.872 1.00 24.48 182 VAL A O 1
ATOM 1375 N N . ASP A 1 183 ? 1.891 9.481 28.839 1.00 23.67 183 ASP A N 1
ATOM 1376 C CA A ASP A 1 183 ? 0.536 9.978 29.010 0.50 23.50 183 ASP A CA 1
ATOM 1377 C CA B ASP A 1 183 ? 0.555 10.053 29.022 0.50 23.20 183 ASP A CA 1
ATOM 1378 C C . ASP A 1 183 ? -0.085 10.339 27.664 1.00 23.12 183 ASP A C 1
ATOM 1379 O O . ASP A 1 183 ? -1.305 10.244 27.492 1.00 22.20 183 ASP A O 1
ATOM 1388 N N . THR A 1 184 ? 0.764 10.698 26.703 1.00 20.74 184 THR A N 1
ATOM 1389 C CA . THR A 1 184 ? 0.325 11.058 25.353 1.00 19.22 184 THR A CA 1
ATOM 1390 C C . THR A 1 184 ? 1.008 10.207 24.300 1.00 17.61 184 THR A C 1
ATOM 1391 O O . THR A 1 184 ? 1.977 9.500 24.582 1.00 16.72 184 THR A O 1
ATOM 1395 N N . TRP A 1 185 ? 0.498 10.282 23.077 1.00 17.17 185 TRP A N 1
ATOM 1396 C CA . TRP A 1 185 ? 1.120 9.583 21.963 1.00 17.37 185 TRP A CA 1
ATOM 1397 C C . TRP A 1 185 ? 2.539 10.074 21.666 1.00 18.35 185 TRP A C 1
ATOM 1398 O O . TRP A 1 185 ? 3.413 9.287 21.292 1.00 17.11 185 TRP A O 1
ATOM 1409 N N . ASP A 1 186 ? 2.767 11.372 21.859 1.00 17.38 186 ASP A N 1
ATOM 1410 C CA . ASP A 1 186 ? 4.091 11.940 21.680 1.00 19.35 186 ASP A CA 1
ATOM 1411 C C . ASP A 1 186 ? 5.071 11.340 22.682 1.00 18.80 186 ASP A C 1
ATOM 1412 O O . ASP A 1 186 ? 6.212 11.046 22.327 1.00 19.48 186 ASP A O 1
ATOM 1417 N N . ASP A 1 187 ? 4.619 11.139 23.926 1.00 19.11 187 ASP A N 1
ATOM 1418 C CA . ASP A 1 187 ? 5.399 10.413 24.927 1.00 18.58 187 ASP A CA 1
ATOM 1419 C C . ASP A 1 187 ? 5.728 8.993 24.423 1.00 17.85 187 ASP A C 1
ATOM 1420 O O . ASP A 1 187 ? 6.853 8.521 24.581 1.00 18.35 187 ASP A O 1
ATOM 1425 N N . TYR A 1 188 ? 4.739 8.315 23.830 1.00 16.07 188 TYR A N 1
ATOM 1426 C CA . TYR A 1 188 ? 4.936 6.946 23.352 1.00 16.68 188 TYR A CA 1
ATOM 1427 C C . TYR A 1 188 ? 5.950 6.870 22.202 1.00 17.82 188 TYR A C 1
ATOM 1428 O O . TYR A 1 188 ? 6.789 5.960 22.186 1.00 18.05 188 TYR A O 1
ATOM 1437 N N . ARG A 1 189 ? 5.888 7.819 21.262 1.00 18.77 189 ARG A N 1
ATOM 1438 C CA . ARG A 1 189 ? 6.909 7.871 20.208 1.00 20.74 189 ARG A CA 1
ATOM 1439 C C . ARG A 1 189 ? 8.326 8.019 20.796 1.00 22.45 189 ARG A C 1
ATOM 1440 O O . ARG A 1 189 ? 9.255 7.336 20.363 1.00 22.11 189 ARG A O 1
ATOM 1448 N N . ARG A 1 190 ? 8.480 8.906 21.777 1.00 23.82 190 ARG A N 1
ATOM 1449 C CA . ARG A 1 190 ? 9.771 9.094 22.444 1.00 26.37 190 ARG A CA 1
ATOM 1450 C C . ARG A 1 190 ? 10.276 7.783 23.038 1.00 27.38 190 ARG A C 1
ATOM 1451 O O . ARG A 1 190 ? 11.468 7.470 22.956 1.00 28.74 190 ARG A O 1
ATOM 1459 N N . LEU A 1 191 ? 9.362 7.019 23.630 1.00 27.70 191 LEU A N 1
ATOM 1460 C CA . LEU A 1 191 ? 9.698 5.728 24.205 1.00 28.22 191 LEU A CA 1
ATOM 1461 C C . LEU A 1 191 ? 10.146 4.750 23.131 1.00 28.14 191 LEU A C 1
ATOM 1462 O O . LEU A 1 191 ? 11.195 4.123 23.271 1.00 29.85 191 LEU A O 1
ATOM 1467 N N . LEU A 1 192 ? 9.357 4.627 22.081 1.00 27.88 192 LEU A N 1
ATOM 1468 C CA . LEU A 1 192 ? 9.687 3.761 21.004 1.00 29.39 192 LEU A CA 1
ATOM 1469 C C . LEU A 1 192 ? 11.035 4.174 20.432 1.00 32.82 192 LEU A C 1
ATOM 1470 O O . LEU A 1 192 ? 11.823 3.361 20.065 1.00 34.11 192 LEU A O 1
ATOM 1475 N N . GLU A 1 193 ? 11.320 5.448 20.379 1.00 34.30 193 GLU A N 1
ATOM 1476 C CA . GLU A 1 193 ? 12.641 5.779 19.898 1.00 37.39 193 GLU A CA 1
ATOM 1477 C C . GLU A 1 193 ? 13.756 5.762 20.946 1.00 38.94 193 GLU A C 1
ATOM 1478 O O . GLU A 1 193 ? 14.515 6.669 21.029 1.00 40.38 193 GLU A O 1
ATOM 1484 N N . SER A 1 194 ? 13.955 4.658 21.628 1.00 41.05 194 SER A N 1
ATOM 1485 C CA . SER A 1 194 ? 15.003 4.537 22.633 1.00 42.48 194 SER A CA 1
ATOM 1486 C C . SER A 1 194 ? 15.583 3.151 22.575 1.00 43.20 194 SER A C 1
ATOM 1487 O O . SER A 1 194 ? 15.808 2.659 21.479 1.00 43.92 194 SER A O 1
ATOM 1490 N N . MET B 1 1 ? 34.920 15.819 47.863 1.00 36.77 1 MET B N 1
ATOM 1491 C CA . MET B 1 1 ? 35.645 17.049 48.306 1.00 38.06 1 MET B CA 1
ATOM 1492 C C . MET B 1 1 ? 35.773 17.119 49.831 1.00 36.71 1 MET B C 1
ATOM 1493 O O . MET B 1 1 ? 36.874 17.319 50.366 1.00 38.23 1 MET B O 1
ATOM 1495 N N . THR B 1 2 ? 34.645 16.955 50.520 1.00 33.49 2 THR B N 1
ATOM 1496 C CA . THR B 1 2 ? 34.594 17.032 51.980 1.00 30.39 2 THR B CA 1
ATOM 1497 C C . THR B 1 2 ? 35.199 15.765 52.605 1.00 28.41 2 THR B C 1
ATOM 1498 O O . THR B 1 2 ? 35.166 14.690 51.999 1.00 26.83 2 THR B O 1
ATOM 1502 N N . ALA B 1 3 ? 35.748 15.916 53.810 1.00 26.48 3 ALA B N 1
ATOM 1503 C CA . ALA B 1 3 ? 36.466 14.845 54.499 1.00 25.30 3 ALA B CA 1
ATOM 1504 C C . ALA B 1 3 ? 35.605 13.612 54.781 1.00 22.60 3 ALA B C 1
ATOM 1505 O O . ALA B 1 3 ? 34.387 13.714 54.985 1.00 19.38 3 ALA B O 1
ATOM 1507 N N . THR B 1 4 ? 36.249 12.442 54.769 1.00 20.82 4 THR B N 1
ATOM 1508 C CA . THR B 1 4 ? 35.627 11.214 55.245 1.00 19.63 4 THR B CA 1
ATOM 1509 C C . THR B 1 4 ? 35.263 11.399 56.711 1.00 20.56 4 THR B C 1
ATOM 1510 O O . THR B 1 4 ? 35.891 12.189 57.423 1.00 19.73 4 THR B O 1
ATOM 1514 N N . GLN B 1 5 ? 34.253 10.661 57.146 1.00 17.61 5 GLN B N 1
ATOM 1515 C CA . GLN B 1 5 ? 33.840 10.666 58.540 1.00 19.46 5 GLN B CA 1
ATOM 1516 C C . GLN B 1 5 ? 33.870 9.257 59.109 1.00 20.00 5 GLN B C 1
ATOM 1517 O O . GLN B 1 5 ? 33.856 8.261 58.366 1.00 22.48 5 GLN B O 1
ATOM 1523 N N . ILE B 1 6 ? 33.945 9.170 60.433 1.00 20.51 6 ILE B N 1
ATOM 1524 C CA . ILE B 1 6 ? 33.747 7.902 61.127 1.00 18.35 6 ILE B CA 1
ATOM 1525 C C . ILE B 1 6 ? 32.602 8.108 62.118 1.00 18.12 6 ILE B C 1
ATOM 1526 O O . ILE B 1 6 ? 32.583 9.050 62.909 1.00 15.88 6 ILE B O 1
ATOM 1531 N N . THR B 1 7 ? 31.634 7.218 62.033 1.00 15.25 7 THR B N 1
ATOM 1532 C CA . THR B 1 7 ? 30.441 7.310 62.832 1.00 12.62 7 THR B CA 1
ATOM 1533 C C . THR B 1 7 ? 30.487 6.166 63.844 1.00 13.75 7 THR B C 1
ATOM 1534 O O . THR B 1 7 ? 30.754 5.020 63.479 1.00 16.21 7 THR B O 1
ATOM 1538 N N . GLY B 1 8 ? 30.187 6.477 65.101 1.00 11.35 8 GLY B N 1
ATOM 1539 C CA . GLY B 1 8 ? 30.061 5.455 66.129 1.00 12.28 8 GLY B CA 1
ATOM 1540 C C . GLY B 1 8 ? 28.601 5.113 66.317 1.00 12.82 8 GLY B C 1
ATOM 1541 O O . GLY B 1 8 ? 27.747 6.002 66.264 1.00 13.37 8 GLY B O 1
ATOM 1542 N N . VAL B 1 9 ? 28.322 3.828 66.504 1.00 12.71 9 VAL B N 1
ATOM 1543 C CA . VAL B 1 9 ? 26.956 3.376 66.752 1.00 12.36 9 VAL B CA 1
ATOM 1544 C C . VAL B 1 9 ? 26.985 2.556 68.044 1.00 13.22 9 VAL B C 1
ATOM 1545 O O . VAL B 1 9 ? 27.756 1.606 68.147 1.00 13.99 9 VAL B O 1
ATOM 1549 N N . VAL B 1 10 ? 26.179 2.963 69.029 1.00 12.55 10 VAL B N 1
ATOM 1550 C CA . VAL B 1 10 ? 26.076 2.245 70.295 1.00 12.72 10 VAL B CA 1
ATOM 1551 C C . VAL B 1 10 ? 24.701 1.595 70.314 1.00 11.78 10 VAL B C 1
ATOM 1552 O O . VAL B 1 10 ? 23.672 2.305 70.270 1.00 12.68 10 VAL B O 1
ATOM 1556 N N . LEU B 1 11 ? 24.669 0.272 70.319 1.00 12.29 11 LEU B N 1
ATOM 1557 C CA . LEU B 1 11 ? 23.417 -0.439 70.375 1.00 13.91 11 LEU B CA 1
ATOM 1558 C C . LEU B 1 11 ? 23.038 -0.646 71.835 1.00 15.09 11 LEU B C 1
ATOM 1559 O O . LEU B 1 11 ? 23.772 -1.301 72.596 1.00 18.42 11 LEU B O 1
ATOM 1564 N N . ALA B 1 12 ? 21.891 -0.100 72.218 1.00 15.32 12 ALA B N 1
ATOM 1565 C CA . ALA B 1 12 ? 21.418 -0.187 73.607 1.00 14.65 12 ALA B CA 1
ATOM 1566 C C . ALA B 1 12 ? 19.916 -0.524 73.702 1.00 15.43 12 ALA B C 1
ATOM 1567 O O . ALA B 1 12 ? 19.224 -0.111 74.649 1.00 18.27 12 ALA B O 1
ATOM 1569 N N . ALA B 1 13 ? 19.430 -1.299 72.740 1.00 16.12 13 ALA B N 1
ATOM 1570 C CA . ALA B 1 13 ? 18.015 -1.581 72.617 1.00 18.36 13 ALA B CA 1
ATOM 1571 C C . ALA B 1 13 ? 17.616 -2.889 73.293 1.00 20.14 13 ALA B C 1
ATOM 1572 O O . ALA B 1 13 ? 16.431 -3.177 73.418 1.00 21.71 13 ALA B O 1
ATOM 1574 N N . GLY B 1 14 ? 18.599 -3.670 73.734 1.00 22.36 14 GLY B N 1
ATOM 1575 C CA . GLY B 1 14 ? 18.330 -4.972 74.337 1.00 21.76 14 GLY B CA 1
ATOM 1576 C C . GLY B 1 14 ? 17.383 -4.890 75.522 1.00 22.06 14 GLY B C 1
ATOM 1577 O O . GLY B 1 14 ? 17.513 -3.993 76.348 1.00 20.61 14 GLY B O 1
ATOM 1578 N N . ARG B 1 15 ? 16.418 -5.813 75.584 1.00 23.70 15 ARG B N 1
ATOM 1579 C CA . ARG B 1 15 ? 15.521 -5.939 76.738 1.00 25.46 15 ARG B CA 1
ATOM 1580 C C . ARG B 1 15 ? 16.317 -6.421 77.949 1.00 26.30 15 ARG B C 1
ATOM 1581 O O . ARG B 1 15 ? 17.441 -6.929 77.816 1.00 28.68 15 ARG B O 1
ATOM 1589 N N . SER B 1 16 ? 15.708 -6.290 79.121 1.00 23.98 16 SER B N 1
ATOM 1590 C CA . SER B 1 16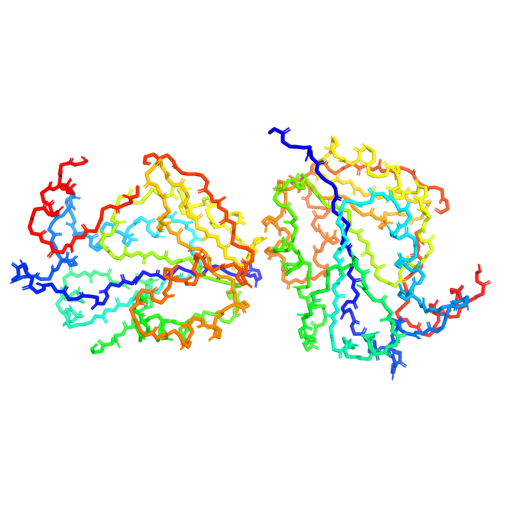 ? 16.346 -6.679 80.369 1.00 24.85 16 SER B CA 1
ATOM 1591 C C . S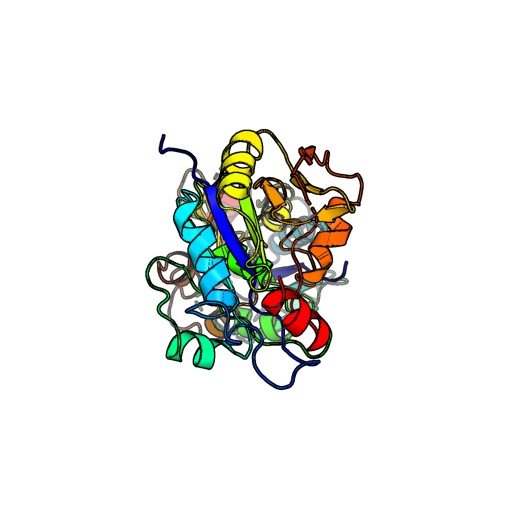ER B 1 16 ? 15.565 -7.820 81.015 1.00 24.53 16 SER B C 1
ATOM 1592 O O . SER B 1 16 ? 15.263 -7.765 82.206 1.00 22.62 16 SER B O 1
ATOM 1595 N N . ASN B 1 17 ? 15.256 -8.842 80.214 1.00 27.67 17 ASN B N 1
ATOM 1596 C CA . ASN B 1 17 ? 14.409 -9.985 80.622 1.00 29.58 17 ASN B CA 1
ATOM 1597 C C . ASN B 1 17 ? 14.874 -10.731 81.868 1.00 30.51 17 ASN B C 1
ATOM 1598 O O . ASN B 1 17 ? 14.057 -11.152 82.691 1.00 31.70 17 ASN B O 1
ATOM 1603 N N . ARG B 1 18 ? 16.186 -10.917 81.983 1.00 30.78 18 ARG B N 1
ATOM 1604 C CA . ARG B 1 18 ? 16.758 -11.743 83.050 1.00 29.48 18 ARG B CA 1
ATOM 1605 C C . ARG B 1 18 ? 17.022 -10.926 84.317 1.00 27.67 18 ARG B C 1
ATOM 1606 O O . ARG B 1 18 ? 17.451 -11.481 85.337 1.00 25.94 18 ARG B O 1
ATOM 1614 N N . LEU B 1 19 ? 16.741 -9.622 84.239 1.00 25.28 19 LEU B N 1
ATOM 1615 C CA . LEU B 1 19 ? 16.980 -8.669 85.333 1.00 24.48 19 LEU B CA 1
ATOM 1616 C C . LEU B 1 19 ? 15.724 -8.168 86.035 1.00 24.51 19 LEU B C 1
ATOM 1617 O O . LEU B 1 19 ? 15.665 -8.153 87.263 1.00 26.65 19 LEU B O 1
ATOM 1622 N N . GLY B 1 20 ? 14.743 -7.724 85.253 1.00 26.12 20 GLY B N 1
ATOM 1623 C CA . GLY B 1 20 ? 13.512 -7.145 85.805 1.00 25.93 20 GLY B CA 1
ATOM 1624 C C . GLY B 1 20 ? 13.500 -5.633 85.944 1.00 25.49 20 GLY B C 1
ATOM 1625 O O . GLY B 1 20 ? 12.507 -5.062 86.395 1.00 27.59 20 GLY B O 1
ATOM 1626 N N . THR B 1 21 ? 14.600 -4.992 85.550 1.00 23.62 21 THR B N 1
ATOM 1627 C CA . THR B 1 21 ? 14.750 -3.528 85.555 1.00 22.01 21 THR B CA 1
ATOM 1628 C C . THR B 1 21 ? 15.705 -3.172 84.388 1.00 21.29 21 THR B C 1
ATOM 1629 O O . THR B 1 21 ? 16.517 -4.010 84.007 1.00 21.53 21 THR B O 1
ATOM 1633 N N . PRO B 1 22 ? 15.597 -1.954 83.800 1.00 21.20 22 PRO B N 1
ATOM 1634 C CA . PRO B 1 22 ? 16.460 -1.624 82.644 1.00 20.22 22 PRO B CA 1
ATOM 1635 C C . PRO B 1 22 ? 17.955 -1.682 82.948 1.00 18.97 22 PRO B C 1
ATOM 1636 O O . PRO B 1 22 ? 18.445 -0.909 83.774 1.00 17.85 22 PRO B O 1
ATOM 1640 N N . LYS B 1 23 ? 18.665 -2.578 82.266 1.00 17.22 23 LYS B N 1
ATOM 1641 C CA . LYS B 1 23 ? 20.120 -2.694 82.396 1.00 15.99 23 LYS B CA 1
ATOM 1642 C C . LYS B 1 23 ? 20.820 -1.373 82.079 1.00 13.94 23 LYS B C 1
ATOM 1643 O O . LYS B 1 23 ? 21.854 -1.049 82.654 1.00 14.82 23 LYS B O 1
ATOM 1649 N N . GLN B 1 24 ? 20.242 -0.617 81.153 1.00 15.11 24 GLN B N 1
ATOM 1650 C CA . GLN B 1 24 ? 20.825 0.651 80.713 1.00 13.65 24 GLN B CA 1
ATOM 1651 C C . GLN B 1 24 ? 20.996 1.632 81.850 1.00 16.94 24 GLN B C 1
ATOM 1652 O O . GLN B 1 24 ? 21.920 2.460 81.838 1.00 14.80 24 GLN B O 1
ATOM 1658 N N . LEU B 1 25 ? 20.080 1.560 82.802 1.00 17.65 25 LEU B N 1
ATOM 1659 C CA . LEU B 1 25 ? 20.074 2.482 83.910 1.00 17.65 25 LEU B CA 1
ATOM 1660 C C . LEU B 1 25 ? 20.596 1.958 85.232 1.00 17.31 25 LEU B C 1
ATOM 1661 O O . LEU B 1 25 ? 20.507 2.636 86.222 1.00 18.09 25 LEU B O 1
ATOM 1666 N N . LEU B 1 26 ? 21.156 0.767 85.243 1.00 17.33 26 LEU B N 1
ATOM 1667 C CA . LEU B 1 26 ? 21.742 0.262 86.475 1.00 14.57 26 LEU B CA 1
ATOM 1668 C C . LEU B 1 26 ? 22.913 1.139 86.861 1.00 14.25 26 LEU B C 1
ATOM 1669 O O . LEU B 1 26 ? 23.652 1.529 86.035 1.00 15.18 26 LEU B O 1
ATOM 1674 N N . PRO B 1 27 ? 23.101 1.430 88.135 1.00 14.80 27 PRO B N 1
ATOM 1675 C CA . PRO B 1 27 ? 24.176 2.333 88.515 1.00 14.95 27 PRO B CA 1
ATOM 1676 C C . PRO B 1 27 ? 25.538 1.735 88.231 1.00 16.20 27 PRO B C 1
ATOM 1677 O O . PRO B 1 27 ? 25.718 0.558 88.300 1.00 15.71 27 PRO B O 1
ATOM 1681 N N . TYR B 1 28 ? 26.474 2.593 87.874 1.00 15.42 28 TYR B N 1
ATOM 1682 C CA . TYR B 1 28 ? 27.848 2.206 87.673 1.00 15.65 28 TYR B CA 1
ATOM 1683 C C . TYR B 1 28 ? 28.709 3.421 87.887 1.00 15.95 28 TYR B C 1
ATOM 1684 O O . TYR B 1 28 ? 28.509 4.407 87.286 1.00 14.89 28 TYR B O 1
ATOM 1693 N N . ARG B 1 29 ? 29.660 3.298 88.770 1.00 18.97 29 ARG B N 1
ATOM 1694 C CA . ARG B 1 29 ? 30.513 4.392 89.136 1.00 21.40 29 ARG B CA 1
ATOM 1695 C C . ARG B 1 29 ? 29.587 5.509 89.540 1.00 22.38 29 ARG B C 1
ATOM 1696 O O . ARG B 1 29 ? 28.709 5.289 90.318 1.00 24.73 29 ARG B O 1
ATOM 1704 N N . ASP B 1 30 ? 29.775 6.679 88.985 1.00 22.43 30 ASP B N 1
ATOM 1705 C CA . ASP B 1 30 ? 28.977 7.870 89.267 1.00 22.37 30 ASP B CA 1
ATOM 1706 C C . ASP B 1 30 ? 27.828 8.097 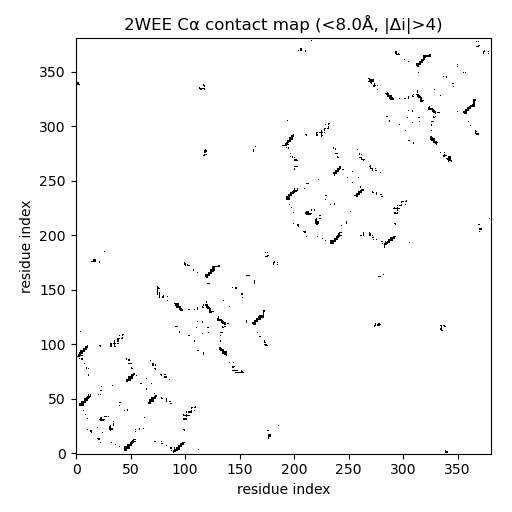88.318 1.00 21.78 30 ASP B C 1
ATOM 1707 O O . ASP B 1 30 ? 27.180 9.099 88.378 1.00 23.53 30 ASP B O 1
ATOM 1712 N N . THR B 1 31 ? 27.612 7.227 87.473 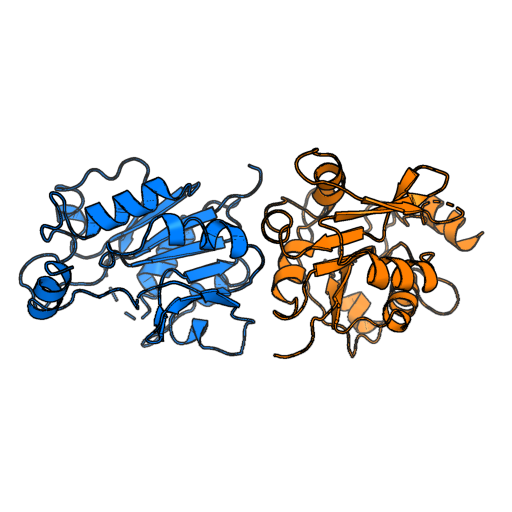1.00 18.94 31 THR B N 1
ATOM 1713 C CA . THR B 1 31 ? 26.620 7.310 86.435 1.00 18.31 31 THR B CA 1
ATOM 1714 C C . THR B 1 31 ? 25.897 5.966 86.247 1.00 18.78 31 THR B C 1
ATOM 1715 O O . THR B 1 31 ? 25.602 5.304 87.203 1.00 17.24 31 THR B O 1
ATOM 1719 N N . THR B 1 32 ? 25.476 5.564 85.038 1.00 17.64 32 THR B N 1
ATOM 1720 C CA . THR B 1 32 ? 24.766 4.371 84.712 1.00 16.71 32 THR B CA 1
ATOM 1721 C C . THR B 1 32 ? 25.588 3.496 83.749 1.00 16.30 32 THR B C 1
ATOM 1722 O O . THR B 1 32 ? 26.497 3.930 83.158 1.00 15.18 32 THR B O 1
ATOM 1726 N N . VAL B 1 33 ? 25.244 2.227 83.663 1.00 14.96 33 VAL B N 1
ATOM 1727 C CA . VAL B 1 33 ? 25.987 1.371 82.735 1.00 14.43 33 VAL B CA 1
ATOM 1728 C C . VAL B 1 33 ? 26.018 2.029 81.327 1.00 14.82 33 VAL B C 1
ATOM 1729 O O . VAL B 1 33 ? 27.094 2.222 80.736 1.00 14.69 33 VAL B O 1
ATOM 1733 N N . LEU B 1 34 ? 24.843 2.398 80.803 1.00 14.12 34 LEU B N 1
ATOM 1734 C CA . LEU B 1 34 ? 24.808 3.030 79.480 1.00 13.31 34 LEU B CA 1
ATOM 1735 C C . LEU B 1 34 ? 25.557 4.369 79.476 1.00 15.00 34 LEU B C 1
ATOM 1736 O O . LEU B 1 34 ? 26.272 4.677 78.525 1.00 15.40 34 LEU B O 1
ATOM 1741 N N . GLY B 1 35 ? 25.378 5.169 80.528 1.00 15.90 35 GLY B N 1
ATOM 1742 C CA . GLY B 1 35 ? 26.059 6.470 80.614 1.00 15.59 35 GLY B CA 1
ATOM 1743 C C . GLY B 1 35 ? 27.574 6.367 80.534 1.00 16.15 35 GLY B C 1
ATOM 1744 O O . GLY B 1 35 ? 28.212 7.161 79.858 1.00 17.88 35 GLY B O 1
ATOM 1745 N N . ALA B 1 36 ? 28.145 5.378 81.210 1.00 15.85 36 ALA B N 1
ATOM 1746 C CA . ALA B 1 36 ? 29.595 5.148 81.174 1.00 15.09 36 ALA B CA 1
ATOM 1747 C C . ALA B 1 36 ? 30.063 4.701 79.793 1.00 14.98 36 ALA B C 1
ATOM 1748 O O . ALA B 1 36 ? 31.137 5.104 79.330 1.00 15.03 36 ALA B O 1
ATOM 1750 N N . THR B 1 37 ? 29.258 3.877 79.132 1.00 14.74 37 THR B N 1
ATOM 1751 C CA . THR B 1 37 ? 29.561 3.493 77.744 1.00 15.36 37 THR B CA 1
ATOM 1752 C C . THR B 1 37 ? 29.599 4.754 76.862 1.00 14.08 37 THR B C 1
ATOM 1753 O O . THR B 1 37 ? 30.514 4.935 76.054 1.00 14.51 37 THR B O 1
ATOM 1757 N N . LEU B 1 38 ? 28.605 5.623 77.025 1.00 15.37 38 LEU B N 1
ATOM 1758 C CA . LEU B 1 38 ? 28.552 6.869 76.258 1.00 14.29 38 LEU B CA 1
ATOM 1759 C C . LEU B 1 38 ? 29.732 7.794 76.568 1.00 15.54 38 LEU B C 1
ATOM 1760 O O . LEU B 1 38 ? 30.239 8.500 75.690 1.00 15.97 38 LEU B O 1
ATOM 1765 N N . ASP B 1 39 ? 30.167 7.784 77.829 1.00 15.24 39 ASP B N 1
ATOM 1766 C CA . ASP B 1 39 ? 31.278 8.623 78.267 1.00 16.32 39 ASP B CA 1
ATOM 1767 C C . ASP B 1 39 ? 32.533 8.266 77.490 1.00 16.75 39 ASP B C 1
ATOM 1768 O O . ASP B 1 39 ? 33.246 9.153 77.026 1.00 18.96 39 ASP B O 1
ATOM 1773 N N . VAL B 1 40 ? 32.775 6.962 77.354 1.00 16.46 40 VAL B N 1
ATOM 1774 C CA . VAL B 1 40 ? 33.880 6.423 76.568 1.00 16.74 40 VAL B CA 1
ATOM 1775 C C . VAL B 1 40 ? 33.728 6.751 75.079 1.00 16.12 40 VAL B C 1
ATOM 1776 O O . VAL B 1 40 ? 34.673 7.245 74.459 1.00 13.34 40 VAL B O 1
ATOM 1780 N N . ALA B 1 41 ? 32.555 6.465 74.507 1.00 17.45 41 ALA B N 1
ATOM 1781 C CA . ALA B 1 41 ? 32.297 6.790 73.083 1.00 17.76 41 ALA B CA 1
ATOM 1782 C C . ALA B 1 41 ? 32.527 8.272 72.772 1.00 17.57 41 ALA B C 1
ATOM 1783 O O . ALA B 1 41 ? 33.050 8.613 71.707 1.00 17.36 41 ALA B O 1
ATOM 1785 N N . ARG B 1 42 ? 32.147 9.151 73.700 1.00 18.01 42 ARG B N 1
ATOM 1786 C CA . ARG B 1 42 ? 32.243 10.597 73.465 1.00 21.01 42 ARG B CA 1
ATOM 1787 C C . ARG B 1 42 ? 33.688 11.122 73.460 1.00 20.41 42 ARG B C 1
ATOM 1788 O O . ARG B 1 42 ? 33.944 12.186 72.911 1.00 21.48 42 ARG B O 1
ATOM 1796 N N . GLN B 1 43 ? 34.618 10.374 74.054 1.00 20.36 43 GLN B N 1
ATOM 1797 C CA . GLN B 1 43 ? 36.038 10.760 74.060 1.00 20.76 43 GLN B CA 1
ATOM 1798 C C . GLN B 1 43 ? 36.803 10.258 72.836 1.00 19.52 43 GLN B C 1
ATOM 1799 O O . GLN B 1 43 ? 37.968 10.601 72.656 1.00 21.66 43 GLN B O 1
ATOM 1805 N N . ALA B 1 44 ? 36.157 9.443 72.004 1.00 18.94 44 ALA B N 1
ATOM 1806 C CA . ALA B 1 44 ? 36.864 8.655 70.973 1.00 17.86 44 ALA B CA 1
ATOM 1807 C C . ALA B 1 44 ? 37.210 9.425 69.700 1.00 18.55 44 ALA B C 1
ATOM 1808 O O . ALA B 1 44 ? 38.072 9.005 68.930 1.00 18.25 44 ALA B O 1
ATOM 1810 N N . GLY B 1 45 ? 36.535 10.545 69.476 1.00 18.44 45 GLY B N 1
ATOM 1811 C CA . GLY B 1 45 ? 36.804 11.359 68.298 1.00 17.32 45 GLY B CA 1
ATOM 1812 C C . GLY B 1 45 ? 35.920 11.030 67.108 1.00 18.14 45 GLY B C 1
ATOM 1813 O O . GLY B 1 45 ? 36.309 11.292 65.956 1.00 16.88 45 GLY B O 1
ATOM 1814 N N . PHE B 1 46 ? 34.736 10.458 67.371 1.00 17.62 46 PHE B N 1
ATOM 1815 C CA . PHE B 1 46 ? 33.724 10.235 66.322 1.00 17.43 46 PHE B CA 1
ATOM 1816 C C . PHE B 1 46 ? 33.172 11.546 65.756 1.00 18.20 46 PHE B C 1
ATOM 1817 O O . PHE B 1 46 ? 32.953 12.511 66.495 1.00 18.78 46 PHE B O 1
ATOM 1825 N N . ASP B 1 47 ? 32.930 11.567 64.441 1.00 17.88 47 ASP B N 1
ATOM 1826 C CA . ASP B 1 47 ? 32.280 12.713 63.788 1.00 15.80 47 ASP B CA 1
ATOM 1827 C C . ASP B 1 47 ? 30.770 12.736 64.080 1.00 13.71 47 ASP B C 1
ATOM 1828 O O . ASP B 1 47 ? 30.127 13.779 64.016 1.00 18.41 47 ASP B O 1
ATOM 1833 N N . GLN B 1 48 ? 30.219 11.557 64.371 1.00 16.03 48 GLN B N 1
ATOM 1834 C CA . GLN B 1 48 ? 28.796 11.365 64.625 1.00 15.76 48 GLN B CA 1
ATOM 1835 C C . GLN B 1 48 ? 28.659 10.186 65.581 1.00 14.13 48 GLN B C 1
ATOM 1836 O O . GLN B 1 48 ? 29.392 9.199 65.464 1.00 14.59 48 GLN B O 1
ATOM 1842 N N . LEU B 1 49 ? 27.730 10.287 66.533 1.00 14.07 49 LEU B N 1
ATOM 1843 C CA . LEU B 1 49 ? 27.462 9.183 67.448 1.00 14.91 49 LEU B CA 1
ATOM 1844 C C . LEU B 1 49 ? 25.965 8.888 67.432 1.00 13.57 49 LEU B C 1
ATOM 1845 O O . LEU B 1 49 ? 25.150 9.787 67.686 1.00 14.53 49 LEU B O 1
ATOM 1850 N N . ILE B 1 50 ? 25.610 7.645 67.095 1.00 11.37 50 ILE B N 1
ATOM 1851 C CA . ILE B 1 50 ? 24.224 7.196 67.052 1.00 13.36 50 ILE B CA 1
ATOM 1852 C C . ILE B 1 50 ? 23.985 6.234 68.203 1.00 12.76 50 ILE B C 1
ATOM 1853 O O . ILE B 1 50 ? 24.803 5.347 68.456 1.00 15.22 50 ILE B O 1
ATOM 1858 N N . LEU B 1 51 ? 22.856 6.409 68.880 1.00 11.25 51 LEU B N 1
ATOM 1859 C CA . LEU B 1 51 ? 22.471 5.565 70.007 1.00 13.26 51 LEU B CA 1
ATOM 1860 C C . LEU B 1 51 ? 21.142 4.881 69.668 1.00 11.67 51 LEU B C 1
ATOM 1861 O O . LEU B 1 51 ? 20.206 5.554 69.293 1.00 12.27 51 LEU B O 1
ATOM 1866 N N . THR B 1 52 ? 21.053 3.557 69.797 1.00 12.63 52 THR B N 1
ATOM 1867 C CA . THR B 1 52 ? 19.759 2.918 69.608 1.00 12.73 52 THR B CA 1
ATOM 1868 C C . THR B 1 52 ? 19.146 2.520 70.941 1.00 13.21 52 THR B C 1
ATOM 1869 O O . THR B 1 52 ? 19.851 2.064 71.857 1.00 12.94 52 THR B O 1
ATOM 1873 N N . LEU B 1 53 ? 17.828 2.690 71.040 1.00 13.65 53 LEU B N 1
ATOM 1874 C CA . LEU B 1 53 ? 17.092 2.342 72.242 1.00 14.20 53 LEU B CA 1
ATOM 1875 C C . LEU B 1 53 ? 15.839 1.548 71.894 1.00 15.25 53 LEU B C 1
ATOM 1876 O O . LEU B 1 53 ? 15.338 1.632 70.764 1.00 14.26 53 LEU B O 1
ATOM 1881 N N . GLY B 1 54 ? 15.348 0.779 72.863 1.00 13.95 54 GLY B N 1
ATOM 1882 C CA . GLY B 1 54 ? 14.143 -0.005 72.678 1.00 16.69 54 GLY B CA 1
ATOM 1883 C C . GLY B 1 54 ? 13.044 0.452 73.617 1.00 17.54 54 GLY B C 1
ATOM 1884 O O . GLY B 1 54 ? 12.804 1.659 73.779 1.00 16.98 54 GLY B O 1
ATOM 1885 N N . GLY B 1 55 ? 12.394 -0.523 74.245 1.00 19.51 55 GLY B N 1
ATOM 1886 C CA . GLY B 1 55 ? 11.281 -0.276 75.167 1.00 21.67 55 GLY B CA 1
ATOM 1887 C C . GLY B 1 55 ? 11.589 0.665 76.317 1.00 21.15 55 GLY B C 1
ATOM 1888 O O . GLY B 1 55 ? 10.684 1.308 76.848 1.00 21.45 55 GLY B O 1
ATOM 1889 N N . ALA B 1 56 ? 12.864 0.752 76.694 1.00 20.92 56 ALA B N 1
ATOM 1890 C CA . ALA B 1 56 ? 13.291 1.636 77.780 1.00 20.79 56 ALA B CA 1
ATOM 1891 C C . ALA B 1 56 ? 13.549 3.083 77.356 1.00 19.96 56 ALA B C 1
ATOM 1892 O O . ALA B 1 56 ? 13.992 3.885 78.170 1.00 22.06 56 ALA B O 1
ATOM 1894 N N . ALA B 1 57 ? 13.273 3.429 76.099 1.00 19.08 57 ALA B N 1
ATOM 1895 C CA . ALA B 1 57 ? 13.676 4.735 75.569 1.00 18.56 57 ALA B CA 1
ATOM 1896 C C . ALA B 1 57 ? 13.242 5.927 76.444 1.00 18.78 57 ALA B C 1
ATOM 1897 O O . ALA B 1 57 ? 14.068 6.795 76.764 1.00 20.45 57 ALA B O 1
ATOM 1899 N N . SER B 1 58 ? 11.964 5.958 76.832 1.00 21.30 58 SER B N 1
ATOM 1900 C CA . SER B 1 58 ? 11.419 7.043 77.675 1.00 22.29 58 SER B CA 1
ATOM 1901 C C . SER B 1 58 ? 12.184 7.161 78.989 1.00 22.78 58 SER B C 1
ATOM 1902 O O . SER B 1 58 ? 12.607 8.256 79.376 1.00 23.47 58 SER B O 1
ATOM 1905 N N . ALA B 1 59 ? 12.358 6.026 79.666 1.00 21.93 59 ALA B N 1
ATOM 1906 C CA . ALA B 1 59 ? 13.069 5.981 80.941 1.00 21.67 59 ALA B CA 1
ATOM 1907 C C . ALA B 1 59 ? 14.507 6.480 80.799 1.00 22.96 59 ALA B C 1
ATOM 1908 O O . ALA B 1 59 ? 14.977 7.264 81.620 1.00 23.55 59 ALA B O 1
ATOM 1910 N N . VAL B 1 60 ? 15.189 6.056 79.734 1.00 20.99 60 VAL B N 1
ATOM 1911 C CA . VAL B 1 60 ? 16.565 6.476 79.489 1.00 22.80 60 VAL B CA 1
ATOM 1912 C C . VAL B 1 60 ? 16.634 7.963 79.171 1.00 22.90 60 VAL B C 1
ATOM 1913 O O . VAL B 1 60 ? 17.472 8.677 79.712 1.00 22.27 60 VAL B O 1
ATOM 1917 N N . ARG B 1 61 ? 15.747 8.422 78.290 1.00 26.62 61 ARG B N 1
ATOM 1918 C CA . ARG B 1 61 ? 15.649 9.837 77.946 1.00 29.25 61 ARG B CA 1
ATOM 1919 C C . ARG B 1 61 ? 15.397 10.700 79.171 1.00 30.01 61 ARG B C 1
ATOM 1920 O O . ARG B 1 61 ? 16.010 11.749 79.320 1.00 32.07 61 ARG B O 1
ATOM 1928 N N . ALA B 1 62 ? 14.500 10.238 80.040 1.00 31.71 62 ALA B N 1
ATOM 1929 C CA . ALA B 1 62 ? 14.118 10.965 81.259 1.00 32.11 62 ALA B CA 1
ATOM 1930 C C . ALA B 1 62 ? 15.220 10.999 82.317 1.00 32.40 62 ALA B C 1
ATOM 1931 O O . ALA B 1 62 ? 15.197 11.840 83.208 1.00 34.69 62 ALA B O 1
ATOM 1933 N N . ALA B 1 63 ? 16.178 10.082 82.228 1.00 31.81 63 ALA B N 1
ATOM 1934 C CA . ALA B 1 63 ? 17.205 9.958 83.259 1.00 30.37 63 ALA B CA 1
ATOM 1935 C C . ALA B 1 63 ? 18.584 10.439 82.818 1.00 28.87 63 ALA B C 1
ATOM 1936 O O . ALA B 1 63 ? 19.464 10.656 83.655 1.00 28.45 63 ALA B O 1
ATOM 1938 N N . MET B 1 64 ? 18.759 10.632 81.512 1.00 27.73 64 MET B N 1
ATOM 1939 C CA A MET B 1 64 ? 20.076 10.844 80.943 0.50 28.12 64 MET B CA 1
ATOM 1940 C CA B MET B 1 64 ? 20.083 10.825 80.921 0.50 27.01 64 MET B CA 1
ATOM 1941 C C . MET B 1 64 ? 20.064 11.872 79.818 1.00 28.95 64 MET B C 1
ATOM 1942 O O . MET B 1 64 ? 19.142 11.903 79.000 1.00 30.87 64 MET B O 1
ATOM 1951 N N . ALA B 1 65 ? 21.097 12.709 79.784 1.00 31.51 65 ALA B N 1
ATOM 1952 C CA . ALA B 1 65 ? 21.232 13.732 78.751 1.00 34.27 65 ALA B CA 1
ATOM 1953 C C . ALA B 1 65 ? 21.871 13.122 77.500 1.00 36.52 65 ALA B C 1
ATOM 1954 O O . ALA B 1 65 ? 22.907 12.445 77.579 1.00 37.30 65 ALA B O 1
ATOM 1956 N N . LEU B 1 66 ? 21.253 13.361 76.347 1.00 37.55 66 LEU B N 1
ATOM 1957 C CA . LEU B 1 66 ? 21.689 12.701 75.113 1.00 38.89 66 LEU B CA 1
ATOM 1958 C C . LEU B 1 66 ? 21.952 13.683 73.971 1.00 40.61 66 LEU B C 1
ATOM 1959 O O . LEU B 1 66 ? 21.898 13.310 72.799 1.00 42.07 66 LEU B O 1
ATOM 1964 N N . ASP B 1 67 ? 22.227 14.940 74.323 1.00 40.80 67 ASP B N 1
ATOM 1965 C CA . ASP B 1 67 ? 22.598 15.967 73.344 1.00 41.14 67 ASP B CA 1
ATOM 1966 C C . ASP B 1 67 ? 23.873 15.562 72.606 1.00 39.50 67 ASP B C 1
ATOM 1967 O O . ASP B 1 67 ? 24.763 14.916 73.185 1.00 39.00 67 ASP B O 1
ATOM 1972 N N . GLY B 1 68 ? 23.939 15.910 71.322 1.00 37.20 68 GLY B N 1
ATOM 1973 C CA . GLY B 1 68 ? 25.067 15.512 70.475 1.00 35.39 68 GLY B CA 1
ATOM 1974 C C . GLY B 1 68 ? 25.085 14.053 70.021 1.00 34.24 68 GLY B C 1
ATOM 1975 O O . GLY B 1 68 ? 25.841 13.705 69.111 1.00 35.42 68 GLY B O 1
ATOM 1976 N N . THR B 1 69 ? 24.294 13.185 70.653 1.00 31.85 69 THR B N 1
ATOM 1977 C CA . THR B 1 69 ? 24.083 11.843 70.104 1.00 27.66 69 THR B CA 1
ATOM 1978 C C . THR B 1 69 ? 22.775 11.823 69.307 1.00 24.75 69 THR B C 1
ATOM 1979 O O . THR B 1 69 ? 21.819 12.528 69.647 1.00 23.11 69 THR B O 1
ATOM 1983 N N . ASP B 1 70 ? 22.766 11.050 68.216 1.00 18.45 70 ASP B N 1
ATOM 1984 C CA A ASP B 1 70 ? 21.568 10.861 67.418 0.50 17.41 70 ASP B CA 1
ATOM 1985 C CA B ASP B 1 70 ? 21.572 10.868 67.410 0.50 18.17 70 ASP B CA 1
ATOM 1986 C C . ASP B 1 70 ? 20.877 9.609 67.921 1.00 16.38 70 ASP B C 1
ATOM 1987 O O . ASP B 1 70 ? 21.412 8.508 67.806 1.00 18.80 70 ASP B O 1
ATOM 1996 N N . VAL B 1 71 ? 19.702 9.797 68.510 1.00 13.94 71 VAL B N 1
ATOM 1997 C CA . VAL B 1 71 ? 18.955 8.706 69.120 1.00 15.48 71 VAL B CA 1
ATOM 1998 C C . VAL B 1 71 ? 17.951 8.103 68.154 1.00 15.28 71 VAL B C 1
ATOM 1999 O O . VAL B 1 71 ? 17.172 8.815 67.515 1.00 15.37 71 VAL B O 1
ATOM 2003 N N . VAL B 1 72 ? 18.007 6.788 68.006 1.00 12.69 72 VAL B N 1
ATOM 2004 C CA A VAL B 1 72 ? 16.967 6.100 67.248 0.50 13.49 72 VAL B CA 1
ATOM 2005 C CA B VAL B 1 72 ? 17.060 6.021 67.196 0.50 13.60 72 VAL B CA 1
ATOM 2006 C C . VAL B 1 72 ? 16.305 5.054 68.111 1.00 13.84 72 VAL B C 1
ATOM 2007 O O . VAL B 1 72 ? 16.954 4.322 68.876 1.00 15.22 72 VAL B O 1
ATOM 2014 N N . VAL B 1 73 ? 14.981 5.006 67.997 1.00 14.81 73 VAL B N 1
ATOM 2015 C CA . VAL B 1 73 ? 14.160 4.126 68.832 1.00 15.46 73 VAL B CA 1
ATOM 2016 C C . VAL B 1 73 ? 13.518 3.004 68.018 1.00 14.98 73 VAL B C 1
ATOM 2017 O O . VAL B 1 73 ? 12.933 3.239 66.957 1.00 15.89 73 VAL B O 1
ATOM 2021 N N . VAL B 1 74 ? 13.621 1.780 68.524 1.00 15.11 74 VAL B N 1
ATOM 2022 C CA . VAL B 1 74 ? 12.895 0.661 67.936 1.00 15.71 74 VAL B CA 1
ATOM 2023 C C . VAL B 1 74 ? 11.972 0.075 68.991 1.00 15.16 74 VAL B C 1
ATOM 2024 O O . VAL B 1 74 ? 12.175 0.267 70.191 1.00 15.27 74 VAL B O 1
ATOM 2028 N N . GLU B 1 75 ? 10.934 -0.617 68.539 1.00 16.98 75 GLU B N 1
ATOM 2029 C CA . GLU B 1 75 ? 10.113 -1.397 69.450 1.00 17.97 75 GLU B CA 1
ATOM 2030 C C . GLU B 1 75 ? 10.816 -2.695 69.785 1.00 19.88 75 GLU B C 1
ATOM 2031 O O . GLU B 1 75 ? 11.551 -3.238 68.957 1.00 22.29 75 GLU B O 1
ATOM 2037 N N . ASP B 1 76 ? 10.597 -3.178 71.008 1.00 21.85 76 ASP B N 1
ATOM 2038 C CA . ASP B 1 76 ? 11.058 -4.499 71.430 1.00 23.80 76 ASP B CA 1
ATOM 2039 C C . ASP B 1 76 ? 10.391 -5.587 70.591 1.00 25.25 76 ASP B C 1
ATOM 2040 O O . ASP B 1 76 ? 9.306 -5.382 70.041 1.00 25.11 76 ASP B O 1
ATOM 2045 N N . VAL B 1 77 ? 11.051 -6.736 70.485 1.00 25.47 77 VAL B N 1
ATOM 2046 C CA . VAL B 1 77 ? 10.485 -7.879 69.775 1.00 27.46 77 VAL B CA 1
ATOM 2047 C C . VAL B 1 77 ? 10.183 -8.996 70.774 1.00 29.00 77 VAL B C 1
ATOM 2048 O O . VAL B 1 77 ? 10.785 -9.052 71.855 1.00 28.82 77 VAL B O 1
ATOM 2052 N N . GLU B 1 78 ? 9.262 -9.884 70.401 1.00 32.54 78 GLU B N 1
ATOM 2053 C CA . GLU B 1 78 ? 8.814 -10.956 71.289 1.00 33.69 78 GLU B CA 1
ATOM 2054 C C . GLU B 1 78 ? 9.933 -11.945 71.601 1.00 34.84 78 GLU B C 1
ATOM 2055 O O . GLU B 1 78 ? 10.041 -12.431 72.731 1.00 37.06 78 GLU B O 1
ATOM 2057 N N . ARG B 1 79 ? 10.769 -12.231 70.608 1.00 33.88 79 ARG B N 1
ATOM 2058 C CA . ARG B 1 79 ? 11.884 -13.152 70.797 1.00 33.40 79 ARG B CA 1
ATOM 2059 C C . ARG B 1 79 ? 13.211 -12.577 70.308 1.00 32.03 79 ARG B C 1
ATOM 2060 O O . ARG B 1 79 ? 13.304 -12.068 69.185 1.00 33.05 79 ARG B O 1
ATOM 2062 N N . GLY B 1 80 ? 14.229 -12.649 71.164 1.00 30.49 80 GLY B N 1
ATOM 2063 C CA . GLY B 1 80 ? 15.578 -12.220 70.818 1.00 29.30 80 GLY B CA 1
ATOM 2064 C C . GLY B 1 80 ? 15.679 -10.713 70.661 1.00 30.24 80 GLY B C 1
ATOM 2065 O O . GLY B 1 80 ? 14.962 -9.966 71.339 1.00 31.21 80 GLY B O 1
ATOM 2066 N N . CYS B 1 81 ? 16.553 -10.272 69.756 1.00 28.44 81 CYS B N 1
ATOM 2067 C CA . CYS B 1 81 ? 16.863 -8.851 69.606 1.00 27.07 81 CYS B CA 1
ATOM 2068 C C . CYS B 1 81 ? 16.160 -8.173 68.429 1.00 23.88 81 CYS B C 1
ATOM 2069 O O . CYS B 1 81 ? 15.938 -8.781 67.377 1.00 21.93 81 CYS B O 1
ATOM 2072 N N . ALA B 1 82 ? 15.814 -6.901 68.624 1.00 21.44 82 ALA B N 1
ATOM 2073 C CA . ALA B 1 82 ? 15.268 -6.087 67.555 1.00 19.70 82 ALA B CA 1
ATOM 2074 C C . ALA B 1 82 ? 16.363 -5.801 66.532 1.00 15.68 82 ALA B C 1
ATOM 2075 O O . ALA B 1 82 ? 17.542 -6.045 66.782 1.00 16.28 82 ALA B O 1
ATOM 2077 N N . ALA B 1 83 ? 15.959 -5.298 65.369 1.00 13.72 83 ALA B N 1
ATOM 2078 C CA . ALA B 1 83 ? 16.916 -4.944 64.344 1.00 11.90 83 ALA B CA 1
ATOM 2079 C C . ALA B 1 83 ? 17.176 -3.458 64.483 1.00 13.21 83 ALA B C 1
ATOM 2080 O O . ALA B 1 83 ? 16.689 -2.634 63.678 1.00 14.13 83 ALA B O 1
ATOM 2082 N N . SER B 1 84 ? 17.936 -3.102 65.518 1.00 11.62 84 SER B N 1
ATOM 2083 C CA . SER B 1 84 ? 18.162 -1.659 65.761 1.00 12.52 84 SER B CA 1
ATOM 2084 C C . SER B 1 84 ? 19.319 -1.100 64.931 1.00 13.94 84 SER B C 1
ATOM 2085 O O . SER B 1 84 ? 19.306 0.069 64.555 1.00 14.98 84 SER B O 1
ATOM 2088 N N . LEU B 1 85 ? 20.311 -1.938 64.633 1.00 14.74 85 LEU B N 1
ATOM 2089 C CA . LEU B 1 85 ? 21.421 -1.484 63.808 1.00 13.65 85 LEU B CA 1
ATOM 2090 C C . LEU B 1 85 ? 20.905 -1.051 62.415 1.00 13.21 85 LEU B C 1
ATOM 2091 O O . LEU B 1 85 ? 21.386 -0.072 61.829 1.00 12.43 85 LEU B O 1
ATOM 2096 N N . ARG B 1 86 ? 19.950 -1.809 61.878 1.00 13.79 86 ARG B N 1
ATOM 2097 C CA . ARG B 1 86 ? 19.296 -1.481 60.595 1.00 11.71 86 ARG B CA 1
ATOM 2098 C C . ARG B 1 86 ? 18.827 -0.044 60.520 1.00 14.06 86 ARG B C 1
ATOM 2099 O O . ARG B 1 86 ? 19.088 0.625 59.543 1.00 13.97 86 ARG B O 1
ATOM 2107 N N . VAL B 1 87 ? 18.153 0.412 61.575 1.00 10.47 87 VAL B N 1
ATOM 2108 C CA . VAL B 1 87 ? 17.589 1.768 61.612 1.00 11.90 87 VAL B CA 1
ATOM 2109 C C . VAL B 1 87 ? 18.661 2.817 61.951 1.00 11.09 87 VAL B C 1
ATOM 2110 O O . VAL B 1 87 ? 18.534 3.977 61.532 1.00 14.65 87 VAL B O 1
ATOM 2114 N N . ALA B 1 88 ? 19.708 2.411 62.684 1.00 12.36 88 ALA B N 1
ATOM 2115 C CA . ALA B 1 88 ? 20.869 3.287 62.947 1.00 11.73 88 ALA B CA 1
ATOM 2116 C C . ALA B 1 88 ? 21.578 3.586 61.642 1.00 12.00 88 ALA B C 1
ATOM 2117 O O . ALA B 1 88 ? 22.012 4.724 61.404 1.00 11.92 88 ALA B O 1
ATOM 2119 N N . LEU B 1 89 ? 21.722 2.562 60.795 1.00 11.68 89 LEU B N 1
ATOM 2120 C CA . LEU B 1 89 ? 22.367 2.743 59.493 1.00 10.62 89 LEU B CA 1
ATOM 2121 C C . LEU B 1 89 ? 21.730 3.882 58.655 1.00 11.52 89 LEU B C 1
ATOM 2122 O O . LEU B 1 89 ? 22.421 4.634 57.951 1.00 12.70 89 LEU B O 1
ATOM 2127 N N . ALA B 1 90 ? 20.406 4.009 58.751 1.00 11.00 90 ALA B N 1
ATOM 2128 C CA . ALA B 1 90 ? 19.667 5.062 58.050 1.00 12.06 90 ALA B CA 1
ATOM 2129 C C . ALA B 1 90 ? 20.139 6.465 58.452 1.00 11.52 90 ALA B C 1
ATOM 2130 O O . ALA B 1 90 ? 20.018 7.435 57.685 1.00 13.42 90 ALA B O 1
ATOM 2132 N N . ARG B 1 91 ? 20.702 6.576 59.652 1.00 10.80 91 ARG B N 1
ATOM 2133 C CA . ARG B 1 91 ? 21.120 7.890 60.164 1.00 10.15 91 ARG B CA 1
ATOM 2134 C C . ARG B 1 91 ? 22.579 8.235 59.868 1.00 10.46 91 ARG B C 1
ATOM 2135 O O . ARG B 1 91 ? 23.006 9.394 59.997 1.00 13.46 91 ARG B O 1
ATOM 2143 N N . VAL B 1 92 ? 23.360 7.226 59.490 1.00 12.23 92 VAL B N 1
ATOM 2144 C CA . VAL B 1 92 ? 24.795 7.426 59.224 1.00 10.17 92 VAL B CA 1
ATOM 2145 C C . VAL B 1 92 ? 25.064 8.455 58.112 1.00 10.30 92 VAL B C 1
ATOM 2146 O O . VAL B 1 92 ? 24.500 8.369 57.021 1.00 9.65 92 VAL B O 1
ATOM 2150 N N . HIS B 1 93 ? 25.912 9.447 58.417 1.00 11.05 93 HIS B N 1
ATOM 2151 C CA A HIS B 1 93 ? 26.256 10.491 57.464 0.50 12.03 93 HIS B CA 1
ATOM 2152 C CA B HIS B 1 93 ? 26.234 10.481 57.454 0.50 12.74 93 HIS B CA 1
ATOM 2153 C C . HIS B 1 93 ? 26.763 9.888 56.142 1.00 11.33 93 HIS B C 1
ATOM 2154 O O . HIS B 1 93 ? 27.583 8.960 56.165 1.00 11.77 93 HIS B O 1
ATOM 2167 N N . PRO B 1 94 ? 26.285 10.407 54.976 1.00 14.32 94 PRO B N 1
ATOM 2168 C CA . PRO B 1 94 ? 26.772 9.844 53.695 1.00 13.19 94 PRO B CA 1
ATOM 2169 C C . PRO B 1 94 ? 28.297 9.856 53.520 1.00 12.61 94 PRO B C 1
ATOM 2170 O O . PRO B 1 94 ? 28.828 9.020 52.793 1.00 15.09 94 PRO B O 1
ATOM 2174 N N . ARG B 1 95 ? 28.981 10.795 54.183 1.00 13.21 95 ARG B N 1
ATOM 2175 C CA . ARG B 1 95 ? 30.440 10.898 54.108 1.00 13.30 95 ARG B CA 1
ATOM 2176 C C . ARG B 1 95 ? 31.153 9.885 55.011 1.00 15.19 95 ARG B C 1
ATOM 2177 O O . ARG B 1 95 ? 32.356 9.646 54.842 1.00 13.78 95 ARG B O 1
ATOM 2185 N N . ALA B 1 96 ? 30.426 9.274 55.953 1.00 12.44 96 ALA B N 1
ATOM 2186 C CA . ALA B 1 96 ? 31.027 8.201 56.756 1.00 11.65 96 ALA B CA 1
ATOM 2187 C C . ALA B 1 96 ? 31.393 7.035 55.839 1.00 14.22 96 ALA B C 1
ATOM 2188 O O . ALA B 1 96 ? 30.576 6.584 55.035 1.00 14.63 96 ALA B O 1
ATOM 2190 N N . THR B 1 97 ? 32.606 6.512 55.982 1.00 13.38 97 THR B N 1
ATOM 2191 C CA . THR B 1 97 ? 33.036 5.391 55.137 1.00 12.67 97 THR B CA 1
ATOM 2192 C C . THR B 1 97 ? 32.828 4.037 55.833 1.00 11.09 97 THR B C 1
ATOM 2193 O O . THR B 1 97 ? 33.106 2.958 55.270 1.00 13.26 97 THR B O 1
ATOM 2197 N N . GLY B 1 98 ? 32.333 4.101 57.064 1.00 11.78 98 GLY B N 1
ATOM 2198 C CA . GLY B 1 98 ? 32.028 2.907 57.851 1.00 11.90 98 GLY B CA 1
ATOM 2199 C C . GLY B 1 98 ? 31.599 3.335 59.244 1.00 12.15 98 GLY B C 1
ATOM 2200 O O . GLY B 1 98 ? 31.482 4.530 59.539 1.00 13.39 98 GLY B O 1
ATOM 2201 N N . ILE B 1 99 ? 31.351 2.352 60.093 1.00 11.06 99 ILE B N 1
ATOM 2202 C CA . ILE B 1 99 ? 30.969 2.603 61.465 1.00 12.79 99 ILE B CA 1
ATOM 2203 C C . ILE B 1 99 ? 31.818 1.816 62.417 1.00 13.04 99 ILE B C 1
ATOM 2204 O O . ILE B 1 99 ? 32.286 0.703 62.084 1.00 13.08 99 ILE B O 1
ATOM 2209 N N . VAL B 1 100 ? 31.945 2.349 63.632 1.00 11.75 100 VAL B N 1
ATOM 2210 C CA . VAL B 1 100 ? 32.431 1.561 64.764 1.00 13.80 100 VAL B CA 1
ATOM 2211 C C . VAL B 1 100 ? 31.222 1.179 65.605 1.00 13.74 100 VAL B C 1
ATOM 2212 O O . VAL B 1 100 ? 30.437 2.049 66.040 1.00 14.70 100 VAL B O 1
ATOM 2216 N N . LEU B 1 101 ? 31.063 -0.120 65.801 1.00 11.68 101 LEU B N 1
ATOM 2217 C CA . LEU B 1 101 ? 29.941 -0.677 66.538 1.00 13.44 101 LEU B CA 1
ATOM 2218 C C . LEU B 1 101 ? 30.324 -1.008 67.964 1.00 10.98 101 LEU B C 1
ATOM 2219 O O . LEU B 1 101 ? 31.267 -1.803 68.215 1.00 14.51 101 LEU B O 1
ATOM 2224 N N . MET B 1 102 ? 29.545 -0.453 68.893 1.00 11.01 102 MET B N 1
ATOM 2225 C CA . MET B 1 102 ? 29.705 -0.615 70.350 1.00 11.96 102 MET B CA 1
ATOM 2226 C C . MET B 1 102 ? 28.392 -1.079 70.994 1.00 13.42 102 MET B C 1
ATOM 2227 O O . MET B 1 102 ? 27.314 -0.750 70.509 1.00 13.75 102 MET B O 1
ATOM 2232 N N . LEU B 1 103 ? 28.471 -1.858 72.077 1.00 15.39 103 LEU B N 1
ATOM 2233 C CA . LEU B 1 103 ? 27.261 -2.278 72.809 1.00 14.40 103 LEU B CA 1
ATOM 2234 C C . LEU B 1 103 ? 27.080 -1.428 74.066 1.00 16.39 103 LEU B C 1
ATOM 2235 O O . LEU B 1 103 ? 28.045 -1.106 74.766 1.00 17.17 103 LEU B O 1
ATOM 2240 N N . GLY B 1 104 ? 25.835 -1.094 74.360 1.00 13.71 104 GLY B N 1
ATOM 2241 C CA . GLY B 1 104 ? 25.539 -0.155 75.423 1.00 15.29 104 GLY B CA 1
ATOM 2242 C C . GLY B 1 104 ? 25.870 -0.684 76.799 1.00 13.87 104 GLY B C 1
ATOM 2243 O O . GLY B 1 104 ? 26.078 0.095 77.710 1.00 15.33 104 GLY B O 1
ATOM 2244 N N . ASP B 1 105 ? 25.943 -2.013 76.931 1.00 13.01 105 ASP B N 1
ATOM 2245 C CA . ASP B 1 105 ? 26.155 -2.669 78.231 1.00 15.06 105 ASP B CA 1
ATOM 2246 C C . ASP B 1 105 ? 27.594 -3.200 78.403 1.00 14.89 105 ASP B C 1
ATOM 2247 O O . ASP B 1 105 ? 27.869 -4.136 79.186 1.00 17.11 105 ASP B O 1
ATOM 2252 N N . GLN B 1 106 ? 28.509 -2.600 77.636 1.00 16.37 106 GLN B N 1
ATOM 2253 C CA . GLN B 1 106 ? 29.937 -2.907 77.702 1.00 18.50 106 GLN B CA 1
ATOM 2254 C C . GLN B 1 106 ? 30.724 -1.639 78.048 1.00 17.14 106 GLN B C 1
ATOM 2255 O O . GLN B 1 106 ? 31.488 -1.122 77.227 1.00 16.49 106 GLN B O 1
ATOM 2261 N N . PRO B 1 107 ? 30.525 -1.111 79.271 1.00 15.47 107 PRO B N 1
ATOM 2262 C CA . PRO B 1 107 ? 31.139 0.164 79.639 1.00 16.57 107 PRO B CA 1
ATOM 2263 C C . PRO B 1 107 ? 32.674 0.090 79.870 1.00 16.08 107 PRO B C 1
ATOM 2264 O O . PRO B 1 107 ? 33.322 1.141 80.012 1.00 21.38 107 PRO B O 1
ATOM 2268 N N . GLN B 1 108 ? 33.229 -1.122 79.908 1.00 17.24 108 GLN B N 1
ATOM 2269 C CA . GLN B 1 108 ? 34.661 -1.330 80.173 1.00 18.09 108 GLN B CA 1
ATOM 2270 C C . GLN B 1 108 ? 35.575 -1.136 78.953 1.00 17.81 108 GLN B C 1
ATOM 2271 O O . GLN B 1 108 ? 36.808 -1.173 79.077 1.00 18.47 108 GLN B O 1
ATOM 2277 N N . VAL B 1 109 ? 34.988 -0.933 77.776 1.00 17.44 109 VAL B N 1
ATOM 2278 C CA . VAL B 1 109 ? 35.797 -0.596 76.606 1.00 18.63 109 VAL B CA 1
ATOM 2279 C C . VAL B 1 109 ? 36.648 0.653 76.908 1.00 17.68 109 VAL B C 1
ATOM 2280 O O . VAL B 1 109 ? 36.156 1.633 77.490 1.00 15.41 109 VAL B O 1
ATOM 2284 N N . ALA B 1 110 ? 37.936 0.595 76.560 1.00 18.45 110 ALA B N 1
ATOM 2285 C CA . ALA B 1 110 ? 38.855 1.706 76.805 1.00 20.80 110 ALA B CA 1
ATOM 2286 C C . ALA B 1 110 ? 38.836 2.716 75.647 1.00 20.35 110 ALA B C 1
ATOM 2287 O O . ALA B 1 110 ? 38.789 2.313 74.470 1.00 19.86 110 ALA B O 1
ATOM 2289 N N . PRO B 1 111 ? 38.879 4.023 75.963 1.00 22.33 111 PRO B N 1
ATOM 2290 C CA . PRO B 1 111 ? 38.932 5.024 74.885 1.00 21.82 111 PRO B CA 1
ATOM 2291 C C . PRO B 1 111 ? 40.088 4.751 73.895 1.00 21.92 111 PRO B C 1
ATOM 2292 O O . PRO B 1 111 ? 39.965 5.043 72.700 1.00 21.15 111 PRO B O 1
ATOM 2296 N N . ALA B 1 112 ? 41.181 4.177 74.391 1.00 20.81 112 ALA B N 1
ATOM 2297 C CA . ALA B 1 112 ? 42.352 3.862 73.563 1.00 22.21 112 ALA B CA 1
ATOM 2298 C C . ALA B 1 112 ? 42.077 2.769 72.525 1.00 20.89 112 ALA B C 1
ATOM 2299 O O . ALA B 1 112 ? 42.664 2.775 71.439 1.00 21.57 112 ALA B O 1
ATOM 2301 N N . THR B 1 113 ? 41.204 1.822 72.870 1.00 19.07 113 THR B N 1
ATOM 2302 C CA . THR B 1 113 ? 40.802 0.775 71.930 1.00 17.78 113 THR B CA 1
ATOM 2303 C C . THR B 1 113 ? 39.981 1.396 70.798 1.00 17.00 113 THR B C 1
ATOM 2304 O O . THR B 1 113 ? 40.201 1.080 69.626 1.00 14.96 113 THR B O 1
ATOM 2308 N N . LEU B 1 114 ? 39.041 2.276 71.148 1.00 14.97 114 LEU B N 1
ATOM 2309 C CA . LEU B 1 114 ? 38.251 3.000 70.147 1.00 16.30 114 LEU B CA 1
ATOM 2310 C C . LEU B 1 114 ? 39.149 3.835 69.221 1.00 16.48 114 LEU B C 1
ATOM 2311 O O . LEU B 1 114 ? 38.939 3.872 68.012 1.00 16.69 114 LEU B O 1
ATOM 2316 N N . ARG B 1 115 ? 40.148 4.500 69.789 1.00 17.21 115 ARG B N 1
ATOM 2317 C CA . ARG B 1 115 ? 41.055 5.302 68.967 1.00 17.29 115 ARG B CA 1
ATOM 2318 C C . ARG B 1 115 ? 41.865 4.435 67.995 1.00 16.50 115 ARG B C 1
ATOM 2319 O O . ARG B 1 115 ? 42.027 4.789 66.829 1.00 16.21 115 ARG B O 1
ATOM 2327 N N . ARG B 1 116 ? 42.323 3.270 68.461 1.00 16.73 116 ARG B N 1
ATOM 2328 C CA . ARG B 1 116 ? 43.052 2.340 67.598 1.00 14.84 116 ARG B CA 1
ATOM 2329 C C . ARG B 1 116 ? 42.177 1.802 66.460 1.00 15.30 116 ARG B C 1
ATOM 2330 O O . ARG B 1 116 ? 42.597 1.792 65.304 1.00 15.46 116 ARG B O 1
ATOM 2338 N N . ILE B 1 117 ? 40.965 1.353 66.785 1.00 14.06 117 ILE B N 1
ATOM 2339 C CA . ILE B 1 117 ? 40.082 0.851 65.743 1.00 14.04 117 ILE B CA 1
ATOM 2340 C C . ILE B 1 117 ? 39.657 1.968 64.779 1.00 13.50 117 ILE B C 1
ATOM 2341 O O . ILE B 1 117 ? 39.538 1.732 63.584 1.00 13.71 117 ILE B O 1
ATOM 2346 N N . ILE B 1 118 ? 39.493 3.199 65.271 1.00 14.13 118 ILE B N 1
ATOM 2347 C CA . ILE B 1 118 ? 39.208 4.317 64.366 1.00 13.72 118 ILE B CA 1
ATOM 2348 C C . ILE B 1 118 ? 40.362 4.538 63.382 1.00 15.45 118 ILE B C 1
ATOM 2349 O O . ILE B 1 118 ? 40.133 4.867 62.214 1.00 18.09 118 ILE B O 1
ATOM 2354 N N . ASP B 1 119 ? 41.588 4.366 63.872 1.00 14.38 119 ASP B N 1
ATOM 2355 C CA . ASP B 1 119 ? 42.790 4.574 63.079 1.00 15.10 119 ASP B CA 1
ATOM 2356 C C . ASP B 1 119 ? 42.966 3.524 61.995 1.00 16.90 119 ASP B C 1
ATOM 2357 O O . ASP B 1 119 ? 43.038 3.873 60.808 1.00 17.30 119 ASP B O 1
ATOM 2362 N N . VAL B 1 120 ? 42.992 2.246 62.392 1.00 15.33 120 VAL B N 1
ATOM 2363 C CA . VAL B 1 120 ? 43.330 1.172 61.436 1.00 14.24 120 VAL B CA 1
ATOM 2364 C C . VAL B 1 120 ? 42.106 0.502 60.783 1.00 12.10 120 VAL B C 1
ATOM 2365 O O . VAL B 1 120 ? 42.212 -0.060 59.696 1.00 12.23 120 VAL B O 1
ATOM 2369 N N . GLY B 1 121 ? 40.954 0.588 61.446 1.00 11.14 121 GLY B N 1
ATOM 2370 C CA . GLY B 1 121 ? 39.709 -0.016 60.938 1.00 12.42 121 GLY B CA 1
ATOM 2371 C C . GLY B 1 121 ? 39.362 0.366 59.503 1.00 13.52 121 GLY B C 1
ATOM 2372 O O . GLY B 1 121 ? 39.026 -0.501 58.694 1.00 12.46 121 GLY B O 1
ATOM 2373 N N . PRO B 1 122 ? 39.414 1.673 59.163 1.00 12.90 122 PRO B N 1
ATOM 2374 C CA . PRO B 1 122 ? 39.023 2.077 57.800 1.00 13.12 122 PRO B CA 1
ATOM 2375 C C . PRO B 1 122 ? 39.805 1.449 56.661 1.00 12.41 122 PRO B C 1
ATOM 2376 O O . PRO B 1 122 ? 39.343 1.484 55.505 1.00 14.18 122 PRO B O 1
ATOM 2380 N N . ALA B 1 123 ? 40.978 0.892 56.960 1.00 11.81 123 ALA B N 1
ATOM 2381 C CA . ALA B 1 123 ? 41.746 0.223 55.920 1.00 11.07 123 ALA B CA 1
ATOM 2382 C C . ALA B 1 123 ? 41.330 -1.266 55.815 1.00 13.46 123 ALA B C 1
ATOM 2383 O O . ALA B 1 123 ? 42.005 -2.067 55.156 1.00 12.28 123 ALA B O 1
ATOM 2385 N N . THR B 1 124 ? 40.177 -1.599 56.403 1.00 11.37 124 THR B N 1
ATOM 2386 C CA . THR B 1 124 ? 39.663 -2.984 56.392 1.00 11.50 124 THR B CA 1
ATOM 2387 C C . THR B 1 124 ? 38.175 -3.004 56.036 1.00 9.99 124 THR B C 1
ATOM 2388 O O . THR B 1 124 ? 37.502 -1.967 56.130 1.00 11.54 124 THR B O 1
ATOM 2392 N N . GLU B 1 125 ? 37.656 -4.164 55.630 1.00 10.74 125 GLU B N 1
ATOM 2393 C CA . GLU B 1 125 ? 36.218 -4.298 55.359 1.00 10.37 125 GLU B CA 1
ATOM 2394 C C . GLU B 1 125 ? 35.468 -4.519 56.678 1.00 11.57 125 GLU B C 1
ATOM 2395 O O . GLU B 1 125 ? 34.407 -3.916 56.923 1.00 10.93 125 GLU B O 1
ATOM 2401 N N . ILE B 1 126 ? 35.981 -5.446 57.490 1.00 10.73 126 ILE B N 1
ATOM 2402 C CA . ILE B 1 126 ? 35.490 -5.686 58.843 1.00 9.33 126 ILE B CA 1
ATOM 2403 C C . ILE B 1 126 ? 36.696 -5.841 59.733 1.00 11.68 126 ILE B C 1
ATOM 2404 O O . ILE B 1 126 ? 37.660 -6.489 59.355 1.00 11.46 126 ILE B O 1
ATOM 2409 N N . MET B 1 127 ? 36.635 -5.254 60.923 1.00 11.98 127 MET B N 1
ATOM 2410 C CA . MET B 1 127 ? 37.662 -5.515 61.920 1.00 9.35 127 MET B CA 1
ATOM 2411 C C . MET B 1 127 ? 36.973 -5.777 63.248 1.00 10.46 127 MET B C 1
ATOM 2412 O O . MET B 1 127 ? 35.991 -5.109 63.605 1.00 11.15 127 MET B O 1
ATOM 2417 N N . VAL B 1 128 ? 37.499 -6.765 63.967 1.00 10.64 128 VAL B N 1
ATOM 2418 C CA . VAL B 1 128 ? 37.034 -7.088 65.301 1.00 11.21 128 VAL B CA 1
ATOM 2419 C C . VAL B 1 128 ? 38.228 -7.027 66.246 1.00 12.08 128 VAL B C 1
ATOM 2420 O O . VAL B 1 128 ? 39.361 -7.091 65.808 1.00 10.71 128 VAL B O 1
ATOM 2424 N N . CYS B 1 129 ? 37.955 -6.913 67.540 1.00 10.43 129 CYS B N 1
ATOM 2425 C CA . CYS B 1 129 ? 39.008 -6.984 68.540 1.00 10.86 129 CYS B CA 1
ATOM 2426 C C . CYS B 1 129 ? 39.252 -8.429 68.969 1.00 13.03 129 CYS B C 1
ATOM 2427 O O 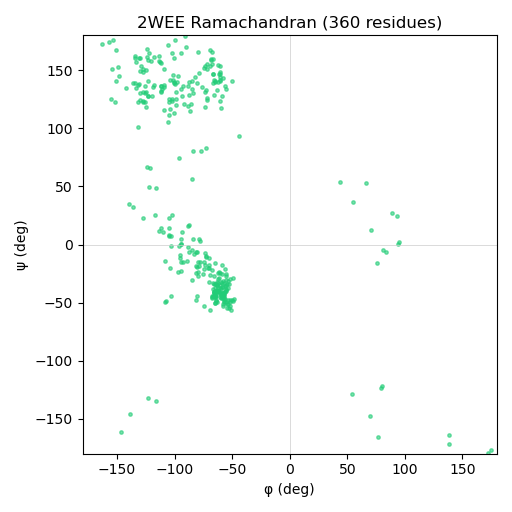. CYS B 1 129 ? 38.308 -9.185 69.187 1.00 14.30 129 CYS B O 1
ATOM 2430 N N . ARG B 1 130 ? 40.530 -8.775 69.070 1.00 14.14 130 ARG B N 1
ATOM 2431 C CA . ARG B 1 130 ? 40.978 -10.078 69.554 1.00 12.64 130 ARG B CA 1
ATOM 2432 C C . ARG B 1 130 ? 41.509 -9.846 70.966 1.00 12.19 130 ARG B C 1
ATOM 2433 O O . ARG B 1 130 ? 42.594 -9.291 71.144 1.00 13.09 130 ARG B O 1
ATOM 2441 N N . TYR B 1 131 ? 40.737 -10.261 71.963 1.00 12.53 131 TYR B N 1
ATOM 2442 C CA . TYR B 1 131 ? 41.178 -10.192 73.359 1.00 13.03 131 TYR B CA 1
ATOM 2443 C C . TYR B 1 131 ? 41.869 -11.500 73.735 1.00 13.49 131 TYR B C 1
ATOM 2444 O O . TYR B 1 131 ? 41.971 -12.413 72.915 1.00 14.37 131 TYR B O 1
ATOM 2453 N N . ALA B 1 132 ? 42.331 -11.580 74.977 1.00 13.33 132 ALA B N 1
ATOM 2454 C CA . ALA B 1 132 ? 43.072 -12.741 75.445 1.00 14.72 132 ALA B CA 1
ATOM 2455 C C . ALA B 1 132 ? 42.184 -13.991 75.465 1.00 15.81 132 ALA B C 1
ATOM 2456 O O . ALA B 1 132 ? 42.679 -15.134 75.336 1.00 18.26 132 ALA B O 1
ATOM 2458 N N . ASP B 1 133 ? 40.883 -13.765 75.631 1.00 15.91 133 ASP B N 1
ATOM 2459 C CA . ASP B 1 133 ? 39.894 -14.836 75.779 1.00 18.05 133 ASP B CA 1
ATOM 2460 C C . ASP B 1 133 ? 38.892 -14.942 74.622 1.00 18.00 133 ASP B C 1
ATOM 2461 O O . ASP B 1 133 ? 37.903 -15.672 74.713 1.00 20.05 133 ASP B O 1
ATOM 2466 N N . GLY B 1 134 ? 39.160 -14.233 73.529 1.00 16.98 134 GLY B N 1
ATOM 2467 C CA . GLY B 1 134 ? 38.393 -14.410 72.298 1.00 16.20 134 GLY B CA 1
ATOM 2468 C C . GLY B 1 134 ? 38.086 -13.085 71.637 1.00 16.76 134 GLY B C 1
ATOM 2469 O O . GLY B 1 134 ? 38.600 -12.043 72.058 1.00 16.27 134 GLY B O 1
ATOM 2470 N N . VAL B 1 135 ? 37.243 -13.141 70.608 1.00 16.05 135 VAL B N 1
ATOM 2471 C CA . VAL B 1 135 ? 36.897 -11.978 69.787 1.00 15.53 135 VAL B CA 1
ATOM 2472 C C . VAL B 1 135 ? 35.771 -11.196 70.449 1.00 14.84 135 VAL B C 1
ATOM 2473 O O . VAL B 1 135 ? 34.836 -11.775 71.009 1.00 14.91 135 VAL B O 1
ATOM 2477 N N . GLY B 1 136 ? 35.858 -9.873 70.383 1.00 15.17 136 GLY B N 1
ATOM 2478 C CA . GLY B 1 136 ? 34.851 -9.040 71.006 1.00 16.96 136 GLY B CA 1
ATOM 2479 C C . GLY B 1 136 ? 34.771 -7.665 70.392 1.00 15.38 136 GLY B C 1
ATOM 2480 O O . GLY B 1 136 ? 35.580 -7.329 69.543 1.00 12.48 136 GLY B O 1
ATOM 2481 N N . HIS B 1 137 ? 33.778 -6.900 70.840 1.00 15.83 137 HIS B N 1
ATOM 2482 C CA . HIS B 1 137 ? 33.606 -5.503 70.437 1.00 15.70 137 HIS B CA 1
ATOM 2483 C C . HIS B 1 137 ? 34.715 -4.634 70.999 1.00 15.76 137 HIS B C 1
ATOM 2484 O O . HIS B 1 137 ? 35.349 -5.030 71.985 1.00 17.34 137 HIS B O 1
ATOM 2491 N N . PRO B 1 138 ? 34.962 -3.443 70.406 1.00 15.57 138 PRO B N 1
ATOM 2492 C CA . PRO B 1 138 ? 34.249 -2.842 69.258 1.00 14.20 138 PRO B CA 1
ATOM 2493 C C . PRO B 1 138 ? 34.547 -3.535 67.942 1.00 13.48 138 PRO B C 1
ATOM 2494 O O . PRO B 1 138 ? 35.592 -4.186 67.774 1.00 14.02 138 PRO B O 1
ATOM 2498 N N . PHE B 1 139 ? 33.602 -3.404 67.021 1.00 11.11 139 PHE B N 1
ATOM 2499 C CA . PHE B 1 139 ? 33.784 -3.853 65.657 1.00 11.09 139 PHE B CA 1
ATOM 2500 C C . PHE B 1 139 ? 33.849 -2.633 64.732 1.00 11.42 139 PHE B C 1
ATOM 2501 O O . PHE B 1 139 ? 33.322 -1.542 65.048 1.00 14.77 139 PHE B O 1
ATOM 2509 N N . TRP B 1 140 ? 34.483 -2.804 63.580 1.00 11.17 140 TRP B N 1
ATOM 2510 C CA . TRP B 1 140 ? 34.380 -1.805 62.503 1.00 12.07 140 TRP B CA 1
ATOM 2511 C C . TRP B 1 140 ? 33.732 -2.488 61.313 1.00 12.79 140 TRP B C 1
ATOM 2512 O O . TRP B 1 140 ? 34.067 -3.639 60.991 1.00 11.85 140 TRP B O 1
ATOM 2523 N N . PHE B 1 141 ? 32.804 -1.784 60.661 1.00 11.05 141 PHE B N 1
ATOM 2524 C CA . PHE B 1 141 ? 32.191 -2.258 59.412 1.00 12.78 141 PHE B CA 1
ATOM 2525 C C . PHE B 1 141 ? 32.312 -1.180 58.359 1.00 11.83 141 PHE B C 1
ATOM 2526 O O . PHE B 1 141 ? 31.841 -0.045 58.559 1.00 11.55 141 PHE B O 1
ATOM 2534 N N . SER B 1 142 ? 32.934 -1.535 57.236 1.00 10.68 142 SER B N 1
ATOM 2535 C CA . SER B 1 142 ? 33.008 -0.614 56.109 1.00 12.64 142 SER B CA 1
ATOM 2536 C C . SER B 1 142 ? 31.607 -0.419 55.535 1.00 11.19 142 SER B C 1
ATOM 2537 O O . SER B 1 142 ? 30.759 -1.294 55.625 1.00 12.74 142 SER B O 1
ATOM 2540 N N . ARG B 1 143 ? 31.400 0.712 54.876 1.00 13.37 143 ARG B N 1
ATOM 2541 C CA . ARG B 1 143 ? 30.164 0.968 54.151 1.00 12.62 143 ARG B CA 1
ATOM 2542 C C . ARG B 1 143 ? 29.785 -0.144 53.178 1.00 12.71 143 ARG B C 1
ATOM 2543 O O . ARG B 1 143 ? 28.585 -0.379 52.899 1.00 13.13 143 ARG B O 1
ATOM 2551 N N . THR B 1 144 ? 30.807 -0.816 52.654 1.00 12.60 144 THR B N 1
ATOM 2552 C CA A THR B 1 144 ? 30.593 -1.855 51.664 0.50 13.19 144 THR B CA 1
ATOM 2553 C CA B THR B 1 144 ? 30.631 -1.882 51.677 0.50 13.91 144 THR B CA 1
ATOM 2554 C C . THR B 1 144 ? 29.734 -2.996 52.235 1.00 14.18 144 THR B C 1
ATOM 2555 O O . THR B 1 144 ? 29.104 -3.727 51.475 1.00 17.40 144 THR B O 1
ATOM 2562 N N . VAL B 1 145 ? 29.677 -3.133 53.565 1.00 12.28 145 VAL B N 1
ATOM 2563 C CA . VAL B 1 145 ? 28.840 -4.199 54.152 1.00 13.35 145 VAL B CA 1
ATOM 2564 C C . VAL B 1 145 ? 27.525 -3.690 54.780 1.00 13.27 145 VAL B C 1
ATOM 2565 O O . VAL B 1 145 ? 26.790 -4.452 55.405 1.00 13.31 145 VAL B O 1
ATOM 2569 N N . PHE B 1 146 ? 27.201 -2.410 54.602 1.00 11.89 146 PHE B N 1
ATOM 2570 C CA . PHE B 1 146 ? 25.987 -1.855 55.227 1.00 11.14 146 PHE B CA 1
ATOM 2571 C C . PHE B 1 146 ? 24.710 -2.568 54.774 1.00 12.82 146 PHE B C 1
ATOM 2572 O O . PHE B 1 146 ? 23.837 -2.854 55.610 1.00 13.03 146 PHE B O 1
ATOM 2580 N N . GLY B 1 147 ? 24.582 -2.851 53.470 1.00 12.59 147 GLY B N 1
ATOM 2581 C CA . GLY B 1 147 ? 23.381 -3.544 52.969 1.00 16.68 147 GLY B CA 1
ATOM 2582 C C . GLY B 1 147 ? 23.252 -4.884 53.677 1.00 15.38 147 GLY B C 1
ATOM 2583 O O . GLY B 1 147 ? 22.181 -5.247 54.168 1.00 13.49 147 GLY B O 1
ATOM 2584 N N . GLU B 1 148 ? 24.358 -5.606 53.770 1.00 14.52 148 GLU B N 1
ATOM 2585 C CA A GLU B 1 148 ? 24.375 -6.902 54.462 0.50 12.33 148 GLU B CA 1
ATOM 2586 C CA B GLU B 1 148 ? 24.331 -6.892 54.445 0.50 11.92 148 GLU B CA 1
ATOM 2587 C C . GLU B 1 148 ? 23.946 -6.768 55.923 1.00 11.66 148 GLU B C 1
ATOM 2588 O O . GLU B 1 148 ? 23.135 -7.553 56.429 1.00 11.69 148 GLU B O 1
ATOM 2599 N N . LEU B 1 149 ? 24.482 -5.763 56.609 1.00 12.58 149 LEU B N 1
ATOM 2600 C CA . LEU B 1 149 ? 24.106 -5.527 58.004 1.00 10.86 149 LEU B CA 1
ATOM 2601 C C . LEU B 1 149 ? 22.612 -5.292 58.116 1.00 11.23 149 LEU B C 1
ATOM 2602 O O . LEU B 1 149 ? 21.966 -5.845 59.020 1.00 10.97 149 LEU B O 1
ATOM 2607 N N . ALA B 1 150 ? 22.066 -4.507 57.177 1.00 11.07 150 ALA B N 1
ATOM 2608 C CA . ALA B 1 150 ? 20.640 -4.131 57.223 1.00 12.27 150 ALA B CA 1
ATOM 2609 C C . ALA B 1 150 ? 19.720 -5.317 56.940 1.00 13.13 150 ALA B C 1
ATOM 2610 O O . ALA B 1 150 ? 18.552 -5.353 57.421 1.00 14.00 150 ALA B O 1
ATOM 2612 N N . ARG B 1 151 ? 20.240 -6.294 56.190 1.00 12.07 151 ARG B N 1
ATOM 2613 C CA A ARG B 1 151 ? 19.492 -7.513 55.835 0.50 13.97 151 ARG B CA 1
ATOM 2614 C CA B ARG B 1 151 ? 19.434 -7.479 55.862 0.50 12.64 151 ARG B CA 1
ATOM 2615 C C . ARG B 1 151 ? 19.414 -8.518 56.992 1.00 13.50 151 ARG B C 1
ATOM 2616 O O . ARG B 1 151 ? 18.628 -9.454 56.951 1.00 13.59 151 ARG B O 1
ATOM 2631 N N . LEU B 1 152 ? 20.252 -8.339 58.010 1.00 12.12 152 LEU B N 1
ATOM 2632 C CA . LEU B 1 152 ? 20.161 -9.216 59.187 1.00 12.11 152 LEU B CA 1
ATOM 2633 C C . LEU B 1 152 ? 18.781 -9.087 59.828 1.00 13.71 152 LEU B C 1
ATOM 2634 O O . LEU B 1 152 ? 18.229 -7.988 59.930 1.00 11.48 152 LEU B O 1
ATOM 2639 N N . HIS B 1 153 ? 18.236 -10.203 60.288 1.00 12.59 153 HIS B N 1
ATOM 2640 C CA . HIS B 1 153 ? 16.947 -10.188 60.978 1.00 14.47 153 HIS B CA 1
ATOM 2641 C C . HIS B 1 153 ? 16.991 -9.376 62.260 1.00 16.22 153 HIS B C 1
ATOM 2642 O O . HIS B 1 153 ? 15.985 -8.759 62.643 1.00 16.54 153 HIS B O 1
ATOM 2649 N N . GLY B 1 154 ? 18.147 -9.379 62.924 1.00 15.68 154 GLY B N 1
ATOM 2650 C CA . GLY B 1 154 ? 18.282 -8.672 64.201 1.00 17.09 154 GLY B CA 1
ATOM 2651 C C . GLY B 1 154 ? 19.723 -8.430 64.595 1.00 14.46 154 GLY B C 1
ATOM 2652 O O . GLY B 1 154 ? 20.651 -8.935 63.957 1.00 13.71 154 GLY B O 1
ATOM 2653 N N . ASP B 1 155 ? 19.907 -7.662 65.666 1.00 17.18 155 ASP B N 1
ATOM 2654 C CA . ASP B 1 155 ? 21.242 -7.254 66.093 1.00 17.18 155 ASP B CA 1
ATOM 2655 C C . ASP B 1 155 ? 22.137 -8.415 66.490 1.00 19.17 155 ASP B C 1
ATOM 2656 O O . ASP B 1 155 ? 23.365 -8.307 66.389 1.00 20.40 155 ASP B O 1
ATOM 2661 N N . LYS B 1 156 ? 21.514 -9.524 66.897 1.00 20.06 156 LYS B N 1
ATOM 2662 C CA . LYS B 1 156 ? 22.248 -10.743 67.244 1.00 23.78 156 LYS B CA 1
ATOM 2663 C C . LYS B 1 156 ? 22.872 -11.428 66.030 1.00 22.87 156 LYS B C 1
ATOM 2664 O O . LYS B 1 156 ? 23.695 -12.313 66.200 1.00 23.27 156 LYS B O 1
ATOM 2670 N N . GLY B 1 157 ? 22.502 -11.014 64.815 1.00 17.64 157 GLY B N 1
ATOM 2671 C CA . GLY B 1 157 ? 23.057 -11.648 63.610 1.00 15.47 157 GLY B CA 1
ATOM 2672 C C . GLY B 1 157 ? 24.440 -11.161 63.206 1.00 16.01 157 GLY B C 1
ATOM 2673 O O . GLY B 1 157 ? 25.044 -11.665 62.251 1.00 16.38 157 GLY B O 1
ATOM 2674 N N . VAL B 1 158 ? 24.921 -10.145 63.904 1.00 16.59 158 VAL B N 1
ATOM 2675 C CA . VAL B 1 158 ? 26.185 -9.531 63.567 1.00 16.94 158 VAL B CA 1
ATOM 2676 C C . VAL B 1 158 ? 27.317 -10.538 63.823 1.00 20.26 158 VAL B C 1
ATOM 2677 O O . VAL B 1 158 ? 28.210 -10.685 62.990 1.00 21.02 158 VAL B O 1
ATOM 2681 N N . TRP B 1 159 ? 27.229 -11.221 64.969 1.00 22.91 159 TRP B N 1
ATOM 2682 C CA . TRP B 1 159 ? 28.220 -12.226 65.412 1.00 27.76 159 TRP B CA 1
ATOM 2683 C C . TRP B 1 159 ? 28.506 -13.262 64.338 1.00 27.87 159 TRP B C 1
ATOM 2684 O O . TRP B 1 159 ? 29.659 -13.423 63.926 1.00 29.32 159 TRP B O 1
ATOM 2695 N N . LYS B 1 160 ? 27.469 -13.948 63.856 1.00 27.95 160 LYS B N 1
ATOM 2696 C CA . LYS B 1 160 ? 27.666 -14.902 62.761 1.00 30.23 160 LYS B CA 1
ATOM 2697 C C . LYS B 1 160 ? 28.205 -14.273 61.469 1.00 29.93 160 LYS B C 1
ATOM 2698 O O . LYS B 1 160 ? 29.023 -14.896 60.771 1.00 30.63 160 LYS B O 1
ATOM 2704 N N . LEU B 1 161 ? 27.760 -13.057 61.152 1.00 28.33 161 LEU B N 1
ATOM 2705 C CA . LEU B 1 161 ? 28.217 -12.358 59.929 1.00 29.23 161 LEU B CA 1
ATOM 2706 C C . LEU B 1 161 ? 29.747 -12.226 59.852 1.00 30.96 161 LEU B C 1
ATOM 2707 O O . LEU B 1 161 ? 30.345 -12.355 58.780 1.00 32.03 161 LEU B O 1
ATOM 2712 N N . VAL B 1 162 ? 30.371 -11.955 60.990 1.00 31.38 162 VAL B N 1
ATOM 2713 C CA . VAL B 1 162 ? 31.820 -11.874 61.072 1.00 33.36 162 VAL B CA 1
ATOM 2714 C C . VAL B 1 162 ? 32.470 -13.210 60.683 1.00 34.70 162 VAL B C 1
ATOM 2715 O O . VAL B 1 162 ? 33.523 -13.233 60.042 1.00 37.13 162 VAL B O 1
ATOM 2719 N N . HIS B 1 163 ? 31.815 -14.316 61.034 1.00 34.61 163 HIS B N 1
ATOM 2720 C CA . HIS B 1 163 ? 32.386 -15.657 60.867 1.00 35.21 163 HIS B CA 1
ATOM 2721 C C . HIS B 1 163 ? 32.024 -16.390 59.561 1.00 35.25 163 HIS B C 1
ATOM 2722 O O . HIS B 1 163 ? 32.331 -17.572 59.421 1.00 35.46 163 HIS B O 1
ATOM 2729 N N . SER B 1 164 ? 31.419 -15.698 58.592 1.00 35.43 164 SER B N 1
ATOM 2730 C CA . SER B 1 164 ? 30.898 -16.377 57.387 1.00 33.38 164 SER B CA 1
ATOM 2731 C C . SER B 1 164 ? 31.928 -16.688 56.295 1.00 33.24 164 SER B C 1
ATOM 2732 O O . SER B 1 164 ? 31.672 -17.521 55.409 1.00 32.75 164 SER B O 1
ATOM 2735 N N . GLY B 1 165 ? 33.071 -16.005 56.344 1.00 29.96 165 GLY B N 1
ATOM 2736 C CA . GLY B 1 165 ? 34.154 -16.237 55.387 1.00 28.51 165 GLY B CA 1
ATOM 2737 C C . GLY B 1 165 ? 34.035 -15.500 54.067 1.00 27.26 165 GLY B C 1
ATOM 2738 O O . GLY B 1 165 ? 34.961 -15.550 53.233 1.00 26.55 165 GLY B O 1
ATOM 2739 N N . ARG B 1 166 ? 32.907 -14.823 53.865 1.00 24.84 166 ARG B N 1
ATOM 2740 C CA . ARG B 1 166 ? 32.710 -14.010 52.653 1.00 26.92 166 ARG B CA 1
ATOM 2741 C C . ARG B 1 166 ? 33.337 -12.625 52.764 1.00 24.37 166 ARG B C 1
ATOM 2742 O O . ARG B 1 166 ? 33.357 -11.871 51.779 1.00 24.80 166 ARG B O 1
ATOM 2750 N N . HIS B 1 167 ? 33.815 -12.290 53.963 1.00 22.28 167 HIS B N 1
ATOM 2751 C CA . HIS B 1 167 ? 34.551 -11.047 54.209 1.00 18.24 167 HIS B CA 1
ATOM 2752 C C . HIS B 1 167 ? 35.935 -11.314 54.796 1.00 17.44 167 HIS B C 1
ATOM 2753 O O . HIS B 1 167 ? 36.104 -12.187 55.639 1.00 18.96 167 HIS B O 1
ATOM 2760 N N . PRO B 1 168 ? 36.932 -10.545 54.350 1.00 17.23 168 PRO B N 1
ATOM 2761 C CA . PRO B 1 168 ? 38.274 -10.620 54.910 1.00 17.18 168 PRO B CA 1
ATOM 2762 C C . PRO B 1 168 ? 38.365 -9.899 56.262 1.00 17.63 168 PRO B C 1
ATOM 2763 O O . PRO B 1 168 ? 38.826 -8.768 56.330 1.00 19.53 168 PRO B O 1
ATOM 2767 N N . VAL B 1 169 ? 37.928 -10.563 57.323 1.00 16.55 169 VAL B N 1
ATOM 2768 C CA . VAL B 1 169 ? 37.872 -9.969 58.652 1.00 12.13 169 VAL B CA 1
ATOM 2769 C C . VAL B 1 169 ? 39.270 -9.807 59.237 1.00 14.85 169 VAL B C 1
ATOM 2770 O O . VAL B 1 169 ? 40.017 -10.788 59.363 1.00 15.10 169 VAL B O 1
ATOM 2774 N N . ARG B 1 170 ? 39.603 -8.580 59.623 1.00 11.28 170 ARG B N 1
ATOM 2775 C CA . ARG B 1 170 ? 40.880 -8.276 60.296 1.00 11.70 170 ARG B CA 1
ATOM 2776 C C . ARG B 1 170 ? 40.723 -8.125 61.813 1.00 12.23 170 ARG B C 1
ATOM 2777 O O . ARG B 1 170 ? 39.623 -7.878 62.314 1.00 13.73 170 ARG B O 1
ATOM 2785 N N . GLU B 1 171 ? 41.830 -8.248 62.531 1.00 15.73 171 GLU B N 1
ATOM 2786 C CA . GLU B 1 171 ? 41.786 -8.343 63.992 1.00 17.23 171 GLU B CA 1
ATOM 2787 C C . GLU B 1 171 ? 42.706 -7.304 64.606 1.00 17.94 171 GLU B C 1
ATOM 2788 O O . GLU B 1 171 ? 43.858 -7.148 64.187 1.00 20.91 171 GLU B O 1
ATOM 2794 N N . LEU B 1 172 ? 42.171 -6.571 65.574 1.00 16.44 172 LEU B N 1
ATOM 2795 C CA . LEU B 1 172 ? 42.930 -5.650 66.374 1.00 15.52 172 LEU B CA 1
ATOM 2796 C C . LEU B 1 172 ? 43.232 -6.340 67.697 1.00 15.31 172 LEU B C 1
ATOM 2797 O O . LEU B 1 172 ? 42.320 -6.604 68.459 1.00 14.56 172 LEU B O 1
ATOM 2802 N N . ALA B 1 173 ? 44.506 -6.640 67.963 1.00 14.89 173 ALA B N 1
ATOM 2803 C CA . ALA B 1 173 ? 44.900 -7.189 69.268 1.00 16.29 173 ALA B CA 1
ATOM 2804 C C . ALA B 1 173 ? 44.685 -6.176 70.389 1.00 17.01 173 ALA B C 1
ATOM 2805 O O . ALA B 1 173 ? 45.138 -5.033 70.284 1.00 18.00 173 ALA B O 1
ATOM 2807 N N . VAL B 1 174 ? 43.989 -6.601 71.445 1.00 17.27 174 VAL B N 1
ATOM 2808 C CA . VAL B 1 174 ? 43.701 -5.759 72.627 1.00 17.09 174 VAL B CA 1
ATOM 2809 C C . VAL B 1 174 ? 44.024 -6.540 73.900 1.00 21.10 174 VAL B C 1
ATOM 2810 O O . VAL B 1 174 ? 43.717 -7.730 74.000 1.00 19.50 174 VAL B O 1
ATOM 2814 N N . ASP B 1 175 ? 44.658 -5.871 74.858 1.00 22.10 175 ASP B N 1
ATOM 2815 C CA . ASP B 1 175 ? 45.040 -6.516 76.120 1.00 25.31 175 ASP B CA 1
ATOM 2816 C C . ASP B 1 175 ? 43.852 -6.812 77.017 1.00 24.49 175 ASP B C 1
ATOM 2817 O O . ASP B 1 175 ? 42.834 -6.121 76.972 1.00 23.82 175 ASP B O 1
ATOM 2822 N N . GLY B 1 176 ? 43.992 -7.855 77.829 1.00 25.97 176 GLY B N 1
ATOM 2823 C CA . GLY B 1 176 ? 42.950 -8.252 78.771 1.00 26.35 176 GLY B CA 1
ATOM 2824 C C . GLY B 1 176 ? 41.821 -9.026 78.122 1.00 25.87 176 GLY B C 1
ATOM 2825 O O . GLY B 1 176 ? 41.917 -9.443 76.964 1.00 24.98 176 GLY B O 1
ATOM 2833 N N . VAL B 1 178 ? 37.687 -9.912 76.983 1.00 24.71 178 VAL B N 1
ATOM 2834 C CA . VAL B 1 178 ? 36.477 -9.373 76.361 1.00 24.08 178 VAL B CA 1
ATOM 2835 C C . VAL B 1 178 ? 35.674 -8.607 77.418 1.00 25.86 178 VAL B C 1
ATOM 2836 O O . VAL B 1 178 ? 35.518 -9.094 78.551 1.00 23.69 178 VAL B O 1
ATOM 2840 N N . PRO B 1 179 ? 35.202 -7.385 77.076 1.00 26.59 179 PRO B N 1
ATOM 2841 C CA . PRO B 1 179 ? 34.401 -6.621 78.033 1.00 26.79 179 PRO B CA 1
ATOM 2842 C C . PRO B 1 179 ? 33.153 -7.383 78.480 1.00 25.57 179 PRO B C 1
ATOM 2843 O O . PRO B 1 179 ? 32.548 -8.131 77.697 1.00 23.89 179 PRO B O 1
ATOM 2847 N N . LEU B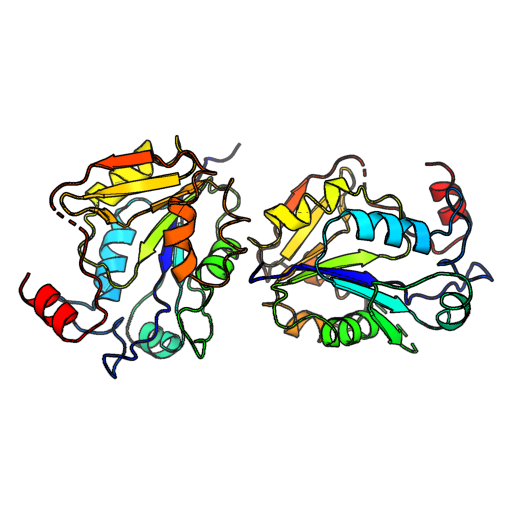 1 180 ? 32.806 -7.223 79.756 1.00 27.58 180 LEU B N 1
ATOM 2848 C CA . LEU B 1 180 ? 31.631 -7.874 80.318 1.00 29.49 180 LEU B CA 1
ATOM 2849 C C . LEU B 1 180 ? 30.328 -7.365 79.690 1.00 30.01 180 LEU B C 1
ATOM 2850 O O . LEU B 1 180 ? 30.163 -6.168 79.436 1.00 28.77 180 LEU B O 1
ATOM 2855 N N . ASP B 1 181 ? 29.425 -8.308 79.455 1.00 32.39 181 ASP B N 1
ATOM 2856 C CA . ASP B 1 181 ? 28.075 -8.065 78.966 1.00 34.62 181 ASP B CA 1
ATOM 2857 C C . ASP B 1 181 ? 27.107 -8.094 80.167 1.00 33.73 181 ASP B C 1
ATOM 2858 O O . ASP B 1 181 ? 27.024 -9.105 80.873 1.00 32.78 181 ASP B O 1
ATOM 2863 N N . VAL B 1 182 ? 26.392 -7.005 80.429 1.00 30.63 182 VAL B N 1
ATOM 2864 C CA . VAL B 1 182 ? 25.491 -7.009 81.586 1.00 31.20 182 VAL B CA 1
ATOM 2865 C C . VAL B 1 182 ? 24.116 -7.631 81.266 1.00 31.63 182 VAL B C 1
ATOM 2866 O O . VAL B 1 182 ? 23.135 -6.927 81.016 1.00 32.50 182 VAL B O 1
ATOM 2870 N N . ASP B 1 183 ? 24.055 -8.960 81.279 1.00 32.39 183 ASP B N 1
ATOM 2871 C CA . ASP B 1 183 ? 22.822 -9.668 80.942 1.00 33.93 183 ASP B CA 1
ATOM 2872 C C . ASP B 1 183 ? 22.065 -10.219 82.153 1.00 32.51 183 ASP B C 1
ATOM 2873 O O . ASP B 1 183 ? 20.842 -10.080 82.225 1.00 31.36 183 ASP B O 1
ATOM 2878 N N . THR B 1 184 ? 22.802 -10.835 83.084 1.00 31.60 184 THR B N 1
ATOM 2879 C CA . THR B 1 184 ? 22.262 -11.356 84.350 1.00 27.60 184 THR B CA 1
ATOM 2880 C C . THR B 1 184 ? 22.657 -10.461 85.536 1.00 24.43 184 THR B C 1
ATOM 2881 O O . THR B 1 184 ? 23.456 -9.523 85.397 1.00 22.15 184 THR B O 1
ATOM 2885 N N . TRP B 1 185 ? 22.084 -10.749 86.700 1.00 19.23 185 TRP B N 1
ATOM 2886 C CA . TRP B 1 185 ? 22.516 -10.106 87.943 1.00 16.91 185 TRP B CA 1
ATOM 2887 C C . TRP B 1 185 ? 23.959 -10.505 88.294 1.00 18.01 185 TRP B C 1
ATOM 2888 O O . TRP B 1 185 ? 24.723 -9.677 88.819 1.00 16.25 185 TRP B O 1
ATOM 2899 N N . ASP B 1 186 ? 24.339 -11.749 87.970 1.00 17.56 186 ASP B N 1
ATOM 2900 C CA . ASP B 1 186 ? 25.745 -12.184 88.069 1.00 19.64 186 ASP B CA 1
ATOM 2901 C C . ASP B 1 186 ? 26.670 -11.262 87.302 1.00 17.46 186 ASP B C 1
ATOM 2902 O O . ASP B 1 186 ? 27.672 -10.803 87.847 1.00 17.63 186 ASP B O 1
ATOM 2907 N N . ASP B 1 187 ? 26.352 -11.006 86.032 1.00 15.82 187 ASP B N 1
ATOM 2908 C CA . ASP B 1 187 ? 27.166 -10.118 85.208 1.00 17.30 187 ASP B CA 1
ATOM 2909 C C . ASP B 1 187 ? 27.309 -8.751 85.857 1.00 16.54 187 ASP B C 1
ATOM 2910 O O . ASP B 1 187 ? 28.376 -8.134 85.837 1.00 16.41 187 ASP B O 1
ATOM 2915 N N . TYR B 1 188 ? 26.216 -8.273 86.431 1.00 16.13 188 TYR B N 1
ATOM 2916 C CA . TYR B 1 188 ? 26.225 -6.963 87.038 1.00 14.96 188 TYR B CA 1
ATOM 2917 C C . TYR B 1 188 ? 27.125 -6.947 88.276 1.00 15.38 188 TYR B C 1
ATOM 2918 O O . TYR B 1 188 ? 27.929 -6.035 88.436 1.00 14.93 188 TYR B O 1
ATOM 2927 N N . ARG B 1 189 ? 27.022 -7.976 89.117 1.00 13.51 189 ARG B N 1
ATOM 2928 C CA . ARG B 1 189 ? 27.911 -8.093 90.269 1.00 12.97 189 ARG B CA 1
ATOM 2929 C C . ARG B 1 189 ? 29.386 -8.071 89.831 1.00 15.00 189 ARG B C 1
ATOM 2930 O O . ARG B 1 189 ? 30.201 -7.352 90.413 1.00 15.79 189 ARG B O 1
ATOM 2938 N N . ARG B 1 190 ? 29.717 -8.852 88.801 1.00 15.41 190 ARG B N 1
ATOM 2939 C CA . ARG B 1 190 ? 31.092 -8.936 88.303 1.00 15.03 190 ARG B CA 1
ATOM 2940 C C . ARG B 1 190 ? 31.594 -7.572 87.825 1.00 14.91 190 ARG B C 1
ATOM 2941 O O . ARG B 1 190 ? 32.733 -7.181 88.091 1.00 14.48 190 ARG B O 1
ATOM 2949 N N . LEU B 1 191 ? 30.729 -6.843 87.133 1.00 15.14 191 LEU B N 1
ATOM 2950 C CA . LEU B 1 191 ? 31.044 -5.490 86.703 1.00 16.32 191 LEU B CA 1
ATOM 2951 C C . LEU B 1 191 ? 31.385 -4.621 87.905 1.00 17.96 191 LEU B C 1
ATOM 2952 O O . LEU B 1 191 ? 32.447 -3.990 87.943 1.00 20.21 191 LEU B O 1
ATOM 2957 N N . LEU B 1 192 ? 30.481 -4.608 88.885 1.00 17.56 192 LEU B N 1
ATOM 2958 C CA . LEU B 1 192 ? 30.657 -3.842 90.118 1.00 18.91 192 LEU B CA 1
ATOM 2959 C C . LEU B 1 192 ? 31.934 -4.215 90.858 1.00 20.01 192 LEU B C 1
ATOM 2960 O O . LEU B 1 192 ? 32.64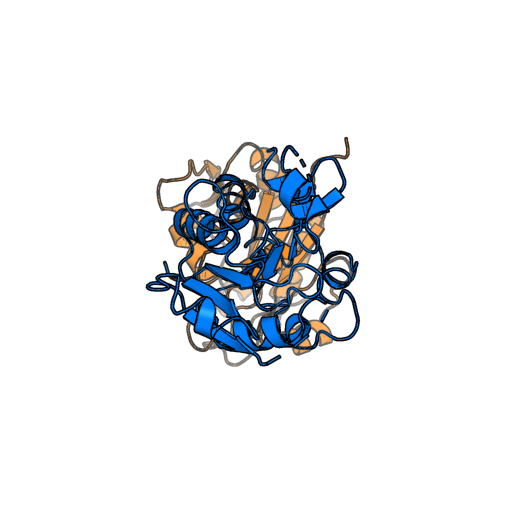4 -3.339 91.349 1.00 21.42 192 LEU B O 1
ATOM 2965 N N . GLU B 1 193 ? 32.227 -5.514 90.932 1.00 19.86 193 GLU B N 1
ATOM 2966 C CA . GLU B 1 193 ? 33.384 -5.981 91.695 1.00 21.51 193 GLU B CA 1
ATOM 2967 C C . GLU B 1 193 ? 34.702 -5.771 90.960 1.00 22.84 193 GLU B C 1
ATOM 2968 O O . GLU B 1 193 ? 35.767 -5.839 91.572 1.00 21.46 193 GLU B O 1
ATOM 2974 N N . SER B 1 194 ? 34.624 -5.503 89.656 1.00 24.32 194 SER B N 1
ATOM 2975 C CA . SER B 1 194 ? 35.805 -5.163 88.866 1.00 26.49 194 SER B CA 1
ATOM 2976 C C . SER B 1 194 ? 36.153 -3.684 89.057 1.00 27.50 194 SER B C 1
ATOM 2977 O O . SER B 1 194 ? 36.955 -3.123 88.305 1.00 29.66 194 SER B O 1
#

Nearest PDB structures (foldseek):
  2wee-assembly1_A  TM=1.005E+00  e=2.648E-42  Mycobacterium tuberculosis H37Rv
  2wee-assembly2_B  TM=9.738E-01  e=2.535E-37  Mycobacterium tuberculosis H37Rv
  2we9-assembly1_A  TM=9.841E-01  e=3.630E-36  Mycobacterium tuberculosis H37Rv
  2yes-assembly1_A  TM=9.715E-01  e=1.210E-35  Mycobacterium tuberculosis H37Rv
  2yes-assembly2_B  TM=9.365E-01  e=1.885E-35  Mycobacterium tuberculosis H37Rv

B-factor: mean 21.68, std 8.85, range [2.0, 63.02]

InterPro domains:
  IPR025877 MobA-like NTP transferase [PF12804] (8-164)
  IPR029044 Nucleotide-diphospho-sugar transferases [G3DSA:3.90.550.10] (1-197)
  IPR029044 Nucleotide-diphospho-sugar transferases [SSF53448] (6-188)

CATH classification: 3.90.550.10

Secondary structure (DSSP, 8-state):
--SEEEEEEEE----TTTSS-GGGSEETTEEHHHHHHHHHHHTT-SEEEEEE-TTHHHHHHHS--TTSEEEE----HHHHHHHHTTS-TTEEEEEEEETT-TT--HHHHHHHHHHGGGSSEEEEEETTEEEEEEEEEGGGHHHHHT--STTHHHHHHH-TTS-EEEEE----PPP-SSHHHHHHHHT-/-PPPEEEEEEEE----TTTSS-GGGSEETTEEHHHHHHHHHHTTT-SEEEEEE-TTHHHHHHHS--TTEEEEE----SSS---HHHHHHTTS-TTEEEEEEEETT-TT--HHHHHHHHHHGGGSSEEEEEETTEEEEEEEEEGGGHHHHHHSSSTTHHHHHHTSSSS-EEEEE----PPP--SHHHHHHHHH-

Radius of gyration: 23.87 Å; Cα contacts (8 Å, |Δi|>4): 846; chains: 2; bounding box: 56×33×72 Å

Solvent-accessible surface area: 17932 Å² total